Protein 4J2U (pdb70)

Secondary structure (DSSP, 8-state):
--STT---EEEEEETTEEEEEE--GGGTT-B----HHHHHHHHHHHH-TT--EEEEEESSSSBS---B--HHHHHHHHTS-THHHHHHHHHHH--HHHHT-SS-EEE--BB--HHHHHHTTSSEEEE-TT-B---GGGGT----TTHHHHHHTSSTTHHHHHHHH----HHHHHHHTS--EE--GGGHHHHHHHHHTT-------PPPP-SHHHHHHHHHHHT-S-TTTHHHHHHT--SHHHHHHHHHHHHS-HHHHHHHHHHHHHHTTT--HHHHHHHHHHHHHHHHHHSSHHHHHIIIIIS-------SSS-GGG--HHHHHHHTS--GGG----/--EEEEEETTEEEEEE--GGGTT-B----HHHHHHHHHHSS-TT-SEEEEEESSSSBS---B--HHHHHHHHBS-HHHHHHHHHHHH--HHHHH-SS-EEE--BB--HHHHHHTTSSEEEE-TT-B---GGGGT----TTHHHHHHHSSTTHHHHHHHH----HHHHHHHTS--EE--GGGHHHHHHHHHTT------PPPP--SHHHHHHHHHHHT-S-TTTHHHHHHT--SHHHHHHHHHHHHS-HHHHHHHHHHHHHH-TT--HHHHHHHHHHHHHHHHHHSSHHHHHIIIIIS-------SSSSGGG--HHHHHHHTS--GGG----

Sequence (668 aa):
NLYFQSSDVLIRKVRRAGRITLSRPAALNALTCAVQEIDAALRGWIGDPEVELVVIDAEGPRAFCAGGDIAELHGRGVAGDHAFGQDFWRVEYRNDRIAAFPKPIVSLQGFTGGGVGLGCHARHRIVGETSQISPECAIGLVPDVGGTHLLARAPGRIGVWLGLTGARGPGDAIFAGFADRFVPEADWPDLIAALEGGDLALPDHAAPEGRLPVLQDEIDRLFAGTLAEIPARLEATDTPLAAEALKALRRSSPLALAATLEILQRLGPSAGIREALDLEYRFTYRAQGQADFLEGIRAAIIDKDRSPRWRHGDPEAVRPEEVASLLAPLGPQALTFSDVLIRKVRRAGRITLSRPAALNALTCAVQEIDAALRGWIGDPEVELVVIDAEGPRAFCAGGDIAELHGRGVAGDHAFGQDFWRVEYRNDRIAAFPKPIVSLQGFTGGGVGLGCHARHRIVGETSQISPECAIGLVPDVGGTHLLARAPGRIGVWLGLTGARGPGDAIFAGFADRFVPEADWPDLIAALEGGDLALPDHAAPEGRLPVLQDEIDRLFAGTLAEIPARLEATDTPLAAEALKALRRSSPLALAATLEILQRLGPSAGIREALDLEYRFTYRAQGQADFLEGIRAAIIDKDRSPRWRHGDPEAVRPEEVASLLAPLGPQALTF

Nearest PDB structures (foldseek):
  4j2u-assembly2_B  TM=1.000E+00  e=1.591E-59  Cereibacter sphaeroides 2.4.1
  3ju1-assembly2_B  TM=9.178E-01  e=5.123E-29  Shewanella oneidensis MR-1
  3t3w-assembly1_E  TM=6.747E-01  e=6.108E-10  Mycolicibacterium thermoresistibile ATCC 19527
  3hp0-assembly2_B  TM=6.371E-01  e=2.864E-09  Bacillus subtilis
  1wz8-assembly1_E  TM=6.514E-01  e=2.120E-07  Thermus thermophilus HB8

Foldseek 3Di:
DVVVPCDQWDFDAQQQETEIEGENVVQQSADDLVLVVVVVRLVVVLPPRSHQEYEYAYDDAAHRYAEHPCVVDLVCFVVPNLVVQLVSLLSLLCLVCQQPPPHAYEYEHHEALSNLSVQQSGPAYEYAFRYKYAACQLQWAFRASLLLLLLLQFPANNSLLRGQQGDMHRQVCCNRRSHPAYDHPVCVVVVVVVVSNVDPDDDHDDDDHDCCVVCVVVSNVQRPDAQLRRLVSLVVDPDPSSVSSNVSQQNGALLNSRLNVVLSVVQHNPHDSVSSNQQSSLQSSCRSPQIQNSLSCCCCPNVVVSDRDGPDNHNSPDDPVSSCNSRDHPVPSTRDD/DQWDWDAFQQATEIEREPVVQLSAAELVLVVVLVRLVVVLPVRSHQEYEYAYDDAAHRYQEHDCPVPLVCQVVPNLVVLLVSLLSLLVLVCQLPPPHAYEYEHHEALSSLSVAQSGPAHEYAARYKYAAQQLQWAFRASLLLLLLLQFPANNSLLRRQQRDMHDVVCCNRRRHPYYDHVVCVVVVVVVVSVVDPDDDHDDDDDDCCVVCVVVSNVQRPDAQVPNLVSLVPDDDPSSVSSNVSQQNGALLNSRLNVVLSVVQHNPHDSVSSNQQSSLQSSCPSPQIQNSQSCCCVPVVVVSDRDGPDNHNVGDDPVSSCNSRPHPVVSTRDD

Radius of gyration: 27.49 Å; Cα contacts (8 Å, |Δi|>4): 1337; chains: 2; bounding box: 76×64×72 Å

InterPro domains:
  IPR029045 ClpP/crotonase-like domain superfamily [SSF52096] (2-313)
  IPR032259 Enoyl-CoA hydratase/isomerase, HIBYL-CoA-H type [PTHR43176] (3-335)
  IPR045004 Enoyl-CoA hydratase/isomerase domain [PF16113] (13-327)

CATH classification: 3.90.226.10

Solvent-accessible surface area: 26257 Å² total

B-factor: mean 37.38, std 12.72, range [17.56, 109.02]

Structure (mmCIF, N/CA/C/O backbone):
data_4J2U
#
_entry.id   4J2U
#
_cell.length_a   155.336
_cell.length_b   54.318
_cell.length_c   103.460
_cell.angle_alpha   90.00
_cell.angle_beta   123.82
_cell.angle_gamma   90.00
#
_symmetry.space_group_name_H-M   'C 1 2 1'
#
loop_
_entity.id
_entity.type
_entity.pdbx_description
1 polymer 'Enoyl-CoA hydratase'
2 water water
#
loop_
_atom_site.group_PDB
_atom_site.id
_atom_site.type_symbol
_atom_site.label_atom_id
_atom_site.label_alt_id
_atom_site.label_comp_id
_atom_site.label_asym_id
_atom_site.label_entity_id
_atom_site.label_seq_id
_atom_site.pdbx_PDB_ins_code
_atom_site.Cartn_x
_atom_site.Cartn_y
_atom_site.Cartn_z
_atom_site.occupancy
_atom_site.B_iso_or_equiv
_atom_site.auth_seq_id
_atom_site.auth_comp_id
_atom_site.auth_asym_id
_atom_site.auth_atom_id
_atom_site.pdbx_PDB_model_num
ATOM 1 N N . ASN A 1 17 ? -32.880 13.646 -5.791 1.00 54.08 -5 ASN A N 1
ATOM 2 C CA . ASN A 1 17 ? -33.290 14.212 -7.090 1.00 53.49 -5 ASN A CA 1
ATOM 3 C C . ASN A 1 17 ? -33.656 15.599 -6.788 1.00 50.72 -5 ASN A C 1
ATOM 4 O O . ASN A 1 17 ? -34.224 15.869 -5.749 1.00 56.35 -5 ASN A O 1
ATOM 9 N N . LEU A 1 18 ? -33.452 16.454 -7.755 1.00 53.41 -4 LEU A N 1
ATOM 10 C CA . LEU A 1 18 ? -34.100 17.754 -7.761 1.00 54.32 -4 LEU A CA 1
ATOM 11 C C . LEU A 1 18 ? -35.597 17.621 -8.084 1.00 53.10 -4 LEU A C 1
ATOM 12 O O . LEU A 1 18 ? -36.412 18.474 -7.716 1.00 40.34 -4 LEU A O 1
ATOM 17 N N . TYR A 1 19 ? -35.952 16.526 -8.756 1.00 48.99 -3 TYR A N 1
ATOM 18 C CA . TYR A 1 19 ? -37.353 16.220 -9.055 1.00 46.72 -3 TYR A CA 1
ATOM 19 C C . TYR A 1 19 ? -38.132 15.918 -7.744 1.00 41.51 -3 TYR A C 1
ATOM 20 O O . TYR A 1 19 ? -39.220 16.439 -7.539 1.00 36.24 -3 TYR A O 1
ATOM 29 N N . PHE A 1 20 ? -37.553 15.105 -6.868 1.00 41.05 -2 PHE A N 1
ATOM 30 C CA . PHE A 1 20 ? -38.132 14.783 -5.546 1.00 39.98 -2 PHE A CA 1
ATOM 31 C C . PHE A 1 20 ? -38.126 15.971 -4.537 1.00 45.12 -2 PHE A C 1
ATOM 32 O O . PHE A 1 20 ? -38.796 15.938 -3.462 1.00 44.44 -2 PHE A O 1
ATOM 40 N N . GLN A 1 21 ? -37.356 16.999 -4.883 1.00 39.39 -1 GLN A N 1
ATOM 41 C CA . GLN A 1 21 ? -37.298 18.228 -4.118 1.00 45.53 -1 GLN A CA 1
ATOM 42 C C . GLN A 1 21 ? -38.013 19.358 -4.852 1.00 46.20 -1 GLN A C 1
ATOM 43 O O . GLN A 1 21 ? -37.801 20.517 -4.542 1.00 41.35 -1 GLN A O 1
ATOM 49 N N . SER A 1 22 ? -38.885 19.035 -5.789 1.00 37.63 0 SER A N 1
ATOM 50 C CA . SER A 1 22 ? -39.491 20.107 -6.505 1.00 41.73 0 SER A CA 1
ATOM 51 C C . SER A 1 22 ? -40.532 20.815 -5.600 1.00 39.27 0 SER A C 1
ATOM 52 O O . SER A 1 22 ? -40.883 21.941 -5.873 1.00 38.92 0 SER A O 1
ATOM 63 N N . SER A 1 24 ? -39.695 21.221 -2.170 1.00 32.65 2 SER A N 1
ATOM 64 C CA . SER A 1 24 ? -38.916 21.506 -0.957 1.00 37.16 2 SER A CA 1
ATOM 65 C C . SER A 1 24 ? -38.507 22.997 -0.899 1.00 37.51 2 SER A C 1
ATOM 66 O O . SER A 1 24 ? -38.368 23.673 -1.928 1.00 30.33 2 SER A O 1
ATOM 69 N N . ASP A 1 25 ? -38.388 23.510 0.320 1.00 32.55 3 ASP A N 1
ATOM 70 C CA . ASP A 1 25 ? -38.090 24.944 0.509 1.00 35.57 3 ASP A CA 1
ATOM 71 C C . ASP A 1 25 ? -36.577 25.293 0.356 1.00 35.75 3 ASP A C 1
ATOM 72 O O . ASP A 1 25 ? -36.208 26.496 0.330 1.00 34.08 3 ASP A O 1
ATOM 77 N N . VAL A 1 26 ? -35.730 24.248 0.315 1.00 29.68 4 VAL A N 1
ATOM 78 C CA . VAL A 1 26 ? -34.301 24.390 0.093 1.00 34.11 4 VAL A CA 1
ATOM 79 C C . VAL A 1 26 ? -33.853 23.191 -0.729 1.00 33.49 4 VAL A C 1
ATOM 80 O O . VAL A 1 26 ? -34.286 22.098 -0.451 1.00 31.00 4 VAL A O 1
ATOM 84 N N . LEU A 1 27 ? -33.052 23.463 -1.761 1.00 32.46 5 LEU A N 1
ATOM 85 C CA . LEU A 1 27 ? -32.454 22.473 -2.629 1.00 36.27 5 LEU A CA 1
ATOM 86 C C . LEU A 1 27 ? -31.014 22.124 -2.163 1.00 34.66 5 LEU A C 1
ATOM 87 O O . LEU A 1 27 ? -30.106 22.984 -2.170 1.00 30.24 5 LEU A O 1
ATOM 92 N N . ILE A 1 28 ? -30.817 20.849 -1.822 1.00 29.74 6 ILE A N 1
ATOM 93 C CA . ILE A 1 28 ? -29.624 20.335 -1.194 1.00 34.93 6 ILE A CA 1
ATOM 94 C C . ILE A 1 28 ? -29.103 19.234 -2.113 1.00 35.03 6 ILE A C 1
ATOM 95 O O . ILE A 1 28 ? -29.827 18.250 -2.375 1.00 33.50 6 ILE A O 1
ATOM 100 N N . ARG A 1 29 ? -27.886 19.374 -2.634 1.00 34.02 7 ARG A N 1
ATOM 101 C CA . ARG A 1 29 ? -27.347 18.373 -3.582 1.00 32.56 7 ARG A CA 1
ATOM 102 C C . ARG A 1 29 ? -25.900 18.609 -3.903 1.00 33.84 7 ARG A C 1
ATOM 103 O O . ARG A 1 29 ? -25.404 19.699 -3.686 1.00 36.80 7 ARG A O 1
ATOM 111 N N . LYS A 1 30 ? -25.237 17.614 -4.479 1.00 30.36 8 LYS A N 1
ATOM 112 C CA . LYS A 1 30 ? -23.886 17.824 -5.000 1.00 33.02 8 LYS A CA 1
ATOM 113 C C . LYS A 1 30 ? -23.890 17.996 -6.465 1.00 33.32 8 LYS A C 1
ATOM 114 O O . LYS A 1 30 ? -24.547 17.264 -7.193 1.00 34.16 8 LYS A O 1
ATOM 120 N N . VAL A 1 31 ? -23.099 18.943 -6.922 1.00 31.19 9 VAL A N 1
ATOM 121 C CA . VAL A 1 31 ? -22.950 19.198 -8.314 1.00 35.13 9 VAL A CA 1
ATOM 122 C C . VAL A 1 31 ? -21.430 19.181 -8.539 1.00 38.72 9 VAL A C 1
ATOM 123 O O . VAL A 1 31 ? -20.714 20.016 -7.977 1.00 33.29 9 VAL A O 1
ATOM 127 N N . ARG A 1 32 ? -20.923 18.178 -9.256 1.00 36.95 10 ARG A N 1
ATOM 128 C CA . ARG A 1 32 ? -19.464 18.057 -9.487 1.00 38.73 10 ARG A CA 1
ATOM 129 C C . ARG A 1 32 ? -18.715 18.108 -8.161 1.00 36.69 10 ARG A C 1
ATOM 130 O O . ARG A 1 32 ? -19.059 17.337 -7.295 1.00 35.36 10 ARG A O 1
ATOM 138 N N . ARG A 1 33 ? -17.784 19.056 -7.972 1.00 39.91 11 ARG A N 1
ATOM 139 C CA . ARG A 1 33 ? -16.953 19.123 -6.736 1.00 37.56 11 ARG A CA 1
ATOM 140 C C . ARG A 1 33 ? -17.590 19.818 -5.551 1.00 31.07 11 ARG A C 1
ATOM 141 O O . ARG A 1 33 ? -16.984 19.868 -4.491 1.00 37.41 11 ARG A O 1
ATOM 149 N N . ALA A 1 34 ? -18.830 20.292 -5.693 1.00 34.35 12 ALA A N 1
ATOM 150 C CA . ALA A 1 34 ? -19.444 21.170 -4.695 1.00 31.81 12 ALA A CA 1
ATOM 151 C C . ALA A 1 34 ? -20.728 20.669 -4.115 1.00 31.85 12 ALA A C 1
ATOM 152 O O . ALA A 1 34 ? -21.622 20.221 -4.834 1.00 31.37 12 ALA A O 1
ATOM 154 N N . GLY A 1 35 ? -20.843 20.815 -2.805 1.00 28.50 13 GLY A N 1
ATOM 155 C CA . GLY A 1 35 ? -22.100 20.695 -2.139 1.00 26.56 13 GLY A CA 1
ATOM 156 C C . GLY A 1 35 ? -22.873 21.969 -2.429 1.00 27.27 13 GLY A C 1
ATOM 157 O O . GLY A 1 35 ? -22.327 23.064 -2.335 1.00 28.76 13 GLY A O 1
ATOM 158 N N . ARG A 1 36 ? -24.145 21.836 -2.782 1.00 27.75 14 ARG A N 1
ATOM 159 C CA . ARG A 1 36 ? -24.896 22.996 -3.208 1.00 29.30 14 ARG A CA 1
ATOM 160 C C . ARG A 1 36 ? -26.153 23.133 -2.407 1.00 29.22 14 ARG A C 1
ATOM 161 O O . ARG A 1 36 ? -26.919 22.195 -2.265 1.00 29.09 14 ARG A O 1
ATOM 169 N N . ILE A 1 37 ? -26.329 24.342 -1.868 1.00 28.79 15 ILE A N 1
ATOM 170 C CA . ILE A 1 37 ? -27.508 24.760 -1.130 1.00 28.70 15 ILE A CA 1
ATOM 171 C C . ILE A 1 37 ? -28.152 25.955 -1.834 1.00 26.77 15 ILE A C 1
ATOM 172 O O . ILE A 1 37 ? -27.527 27.009 -1.968 1.00 27.32 15 ILE A O 1
ATOM 177 N N . THR A 1 38 ? -29.384 25.787 -2.287 1.00 27.44 16 THR A N 1
ATOM 178 C CA . THR A 1 38 ? -30.112 26.849 -2.938 1.00 30.20 16 THR A CA 1
ATOM 179 C C . THR A 1 38 ? -31.432 27.018 -2.202 1.00 30.16 16 THR A C 1
ATOM 180 O O . THR A 1 38 ? -32.274 26.107 -2.191 1.00 31.35 16 THR A O 1
ATOM 184 N N . LEU A 1 39 ? -31.613 28.165 -1.549 1.00 27.92 17 LEU A N 1
ATOM 185 C CA . LEU A 1 39 ? -32.911 28.500 -0.972 1.00 31.29 17 LEU A CA 1
ATOM 186 C C . LEU A 1 39 ? -33.951 28.547 -2.141 1.00 31.53 17 LEU A C 1
ATOM 187 O O . LEU A 1 39 ? -33.672 29.162 -3.182 1.00 32.92 17 LEU A O 1
ATOM 192 N N . SER A 1 40 ? -35.088 27.864 -1.971 1.00 32.15 18 SER A N 1
ATOM 193 C CA . SER A 1 40 ? -36.085 27.699 -3.059 1.00 37.13 18 SER A CA 1
ATOM 194 C C . SER A 1 40 ? -37.500 28.002 -2.596 1.00 35.13 18 SER A C 1
ATOM 195 O O . SER A 1 40 ? -38.418 27.151 -2.675 1.00 34.97 18 SER A O 1
ATOM 198 N N . ARG A 1 41 ? -37.644 29.178 -1.989 1.00 35.85 19 ARG A N 1
ATOM 199 C CA . ARG A 1 41 ? -38.913 29.659 -1.462 1.00 33.90 19 ARG A CA 1
ATOM 200 C C . ARG A 1 41 ? -39.095 31.140 -1.797 1.00 33.75 19 ARG A C 1
ATOM 201 O O . ARG A 1 41 ? -39.368 31.973 -0.902 1.00 34.46 19 ARG A O 1
ATOM 209 N N . PRO A 1 42 ? -38.929 31.500 -3.077 1.00 34.82 20 PRO A N 1
ATOM 210 C CA . PRO A 1 42 ? -38.869 32.925 -3.403 1.00 36.10 20 PRO A CA 1
ATOM 211 C C . PRO A 1 42 ? -40.156 33.683 -3.090 1.00 37.66 20 PRO A C 1
ATOM 212 O O . PRO A 1 42 ? -40.084 34.907 -2.880 1.00 37.29 20 PRO A O 1
ATOM 216 N N . ALA A 1 43 ? -41.281 32.986 -2.967 1.00 33.30 21 ALA A N 1
ATOM 217 C CA . ALA A 1 43 ? -42.557 33.656 -2.732 1.00 39.18 21 ALA A CA 1
ATOM 218 C C . ALA A 1 43 ? -42.642 34.211 -1.344 1.00 40.48 21 ALA A C 1
ATOM 219 O O . ALA A 1 43 ? -43.440 35.122 -1.120 1.00 35.35 21 ALA A O 1
ATOM 221 N N . ALA A 1 44 ? -41.873 33.642 -0.408 1.00 35.78 22 ALA A N 1
ATOM 222 C CA . ALA A 1 44 ? -41.768 34.152 0.983 1.00 35.02 22 ALA A CA 1
ATOM 223 C C . ALA A 1 44 ? -40.404 34.773 1.262 1.00 28.88 22 ALA A C 1
ATOM 224 O O . ALA A 1 44 ? -39.963 34.846 2.389 1.00 34.46 22 ALA A O 1
ATOM 226 N N . LEU A 1 45 ? -39.802 35.283 0.201 1.00 29.57 23 LEU A N 1
ATOM 227 C CA . LEU A 1 45 ? -38.501 35.868 0.176 1.00 30.82 23 LEU A CA 1
ATOM 228 C C . LEU A 1 45 ? -37.425 34.995 0.799 1.00 35.00 23 LEU A C 1
ATOM 229 O O . LEU A 1 45 ? -36.453 35.537 1.350 1.00 26.89 23 LEU A O 1
ATOM 234 N N . ASN A 1 46 ? -37.632 33.666 0.706 1.00 29.61 24 ASN A N 1
ATOM 235 C CA . ASN A 1 46 ? -36.699 32.653 1.174 1.00 27.76 24 ASN A CA 1
ATOM 236 C C . ASN A 1 46 ? -36.559 32.684 2.644 1.00 30.44 24 ASN A C 1
ATOM 237 O O . ASN A 1 46 ? -35.535 32.309 3.156 1.00 32.40 24 ASN A O 1
ATOM 242 N N . ALA A 1 47 ? -37.608 33.084 3.345 1.00 30.17 25 ALA A N 1
ATOM 243 C CA . ALA A 1 47 ? -37.589 33.108 4.785 1.00 29.56 25 ALA A CA 1
ATOM 244 C C . ALA A 1 47 ? -37.340 31.750 5.391 1.00 30.79 25 ALA A C 1
ATOM 245 O O . ALA A 1 47 ? -37.897 30.754 4.967 1.00 27.38 25 ALA A O 1
ATOM 247 N N . LEU A 1 48 ? -36.557 31.735 6.451 1.00 30.99 26 LEU A N 1
ATOM 248 C CA . LEU A 1 48 ? -36.096 30.478 7.005 1.00 32.98 26 LEU A CA 1
ATOM 249 C C . LEU A 1 48 ? -37.042 29.879 8.010 1.00 32.25 26 LEU A C 1
ATOM 250 O O . LEU A 1 48 ? -37.432 30.512 8.997 1.00 36.50 26 LEU A O 1
ATOM 255 N N . THR A 1 49 ? -37.316 28.609 7.796 1.00 29.54 27 THR A N 1
ATOM 256 C CA . THR A 1 49 ? -38.089 27.806 8.687 1.00 29.57 27 THR A CA 1
ATOM 257 C C . THR A 1 49 ? -37.183 26.880 9.466 1.00 33.94 27 THR A C 1
ATOM 258 O O . THR A 1 49 ? -36.076 26.595 9.014 1.00 30.55 27 THR A O 1
ATOM 262 N N . CYS A 1 50 ? -37.658 26.412 10.623 1.00 38.23 28 CYS A N 1
ATOM 263 C CA . CYS A 1 50 ? -37.014 25.319 11.378 1.00 38.60 28 CYS A CA 1
ATOM 264 C C . CYS A 1 50 ? -36.479 24.195 10.488 1.00 36.08 28 CYS A C 1
ATOM 265 O O . CYS A 1 50 ? -35.352 23.747 10.662 1.00 33.27 28 CYS A O 1
ATOM 268 N N . ALA A 1 51 ? -37.307 23.746 9.543 1.00 36.98 29 ALA A N 1
ATOM 269 C CA . ALA A 1 51 ? -37.022 22.578 8.716 1.00 37.70 29 ALA A CA 1
ATOM 270 C C . ALA A 1 51 ? -35.886 22.837 7.773 1.00 39.39 29 ALA A C 1
ATOM 271 O O . ALA A 1 51 ? -35.033 21.994 7.590 1.00 31.60 29 ALA A O 1
ATOM 281 N N . VAL A 1 53 ? -33.532 24.996 8.266 1.00 28.14 31 VAL A N 1
ATOM 282 C CA . VAL A 1 53 ? -32.300 25.191 9.030 1.00 27.28 31 VAL A CA 1
ATOM 283 C C . VAL A 1 53 ? -31.766 23.778 9.407 1.00 33.71 31 VAL A C 1
ATOM 284 O O . VAL A 1 53 ? -30.571 23.480 9.325 1.00 29.72 31 VAL A O 1
ATOM 288 N N . GLN A 1 54 ? -32.683 22.901 9.808 1.00 35.32 32 GLN A N 1
ATOM 289 C CA . GLN A 1 54 ? -32.299 21.503 10.148 1.00 34.80 32 GLN A CA 1
ATOM 290 C C . GLN A 1 54 ? -31.648 20.806 9.004 1.00 30.75 32 GLN A C 1
ATOM 291 O O . GLN A 1 54 ? -30.607 20.215 9.191 1.00 35.31 32 GLN A O 1
ATOM 297 N N . GLU A 1 55 ? -32.233 20.923 7.820 1.00 32.63 33 GLU A N 1
ATOM 298 C CA . GLU A 1 55 ? -31.736 20.315 6.580 1.00 31.79 33 GLU A CA 1
ATOM 299 C C . GLU A 1 55 ? -30.432 20.857 6.070 1.00 31.56 33 GLU A C 1
ATOM 300 O O . GLU A 1 55 ? -29.596 20.132 5.496 1.00 26.59 33 GLU A O 1
ATOM 306 N N . ILE A 1 56 ? -30.258 22.165 6.196 1.00 30.30 34 ILE A N 1
ATOM 307 C CA . ILE A 1 56 ? -28.995 22.761 5.822 1.00 24.07 34 ILE A CA 1
ATOM 308 C C . ILE A 1 56 ? -27.918 22.302 6.749 1.00 22.91 34 ILE A C 1
ATOM 309 O O . ILE A 1 56 ? -26.812 21.974 6.314 1.00 27.77 34 ILE A O 1
ATOM 314 N N . ASP A 1 57 ? -28.194 22.278 8.031 1.00 25.15 35 ASP A N 1
ATOM 315 C CA . ASP A 1 57 ? -27.141 21.889 8.989 1.00 28.78 35 ASP A CA 1
ATOM 316 C C . ASP A 1 57 ? -26.743 20.397 8.826 1.00 30.94 35 ASP A C 1
ATOM 317 O O . ASP A 1 57 ? -25.575 20.082 8.830 1.00 30.03 35 ASP A O 1
ATOM 322 N N . ALA A 1 58 ? -27.739 19.502 8.696 1.00 32.21 36 ALA A N 1
ATOM 323 C CA . ALA A 1 58 ? -27.478 18.073 8.335 1.00 34.74 36 ALA A CA 1
ATOM 324 C C . ALA A 1 58 ? -26.640 17.973 7.077 1.00 33.87 36 ALA A C 1
ATOM 325 O O . ALA A 1 58 ? -25.646 17.217 7.043 1.00 31.37 36 ALA A O 1
ATOM 327 N N . ALA A 1 59 ? -26.967 18.737 6.028 1.00 30.81 37 ALA A N 1
ATOM 328 C CA . ALA A 1 59 ? -26.174 18.574 4.789 1.00 29.58 37 ALA A CA 1
ATOM 329 C C . ALA A 1 59 ? -24.738 18.943 4.998 1.00 31.55 37 ALA A C 1
ATOM 330 O O . ALA A 1 59 ? -23.828 18.227 4.599 1.00 28.75 37 ALA A O 1
ATOM 332 N N . LEU A 1 60 ? -24.516 20.103 5.605 1.00 29.28 38 LEU A N 1
ATOM 333 C CA . LEU A 1 60 ? -23.190 20.567 5.894 1.00 27.86 38 LEU A CA 1
ATOM 334 C C . LEU A 1 60 ? -22.428 19.511 6.753 1.00 30.29 38 LEU A C 1
ATOM 335 O O . LEU A 1 60 ? -21.272 19.228 6.527 1.00 28.92 38 LEU A O 1
ATOM 340 N N . ARG A 1 61 ? -23.068 19.045 7.790 1.00 33.95 39 ARG A N 1
ATOM 341 C CA . ARG A 1 61 ? -22.414 18.085 8.675 1.00 41.24 39 ARG A CA 1
ATOM 342 C C . ARG A 1 61 ? -21.953 16.864 7.877 1.00 36.72 39 ARG A C 1
ATOM 343 O O . ARG A 1 61 ? -20.817 16.453 7.964 1.00 35.88 39 ARG A O 1
ATOM 351 N N . GLY A 1 62 ? -22.814 16.344 7.039 1.00 33.29 40 GLY A N 1
ATOM 352 C CA . GLY A 1 62 ? -22.464 15.185 6.189 1.00 38.70 40 GLY A CA 1
ATOM 353 C C . GLY A 1 62 ? -21.412 15.463 5.126 1.00 43.30 40 GLY A C 1
ATOM 354 O O . GLY A 1 62 ? -20.682 14.568 4.699 1.00 37.96 40 GLY A O 1
ATOM 355 N N . TRP A 1 63 ? -21.290 16.717 4.697 1.00 37.75 41 TRP A N 1
ATOM 356 C CA . TRP A 1 63 ? -20.278 17.041 3.705 1.00 33.19 41 TRP A CA 1
ATOM 357 C C . TRP A 1 63 ? -18.854 17.185 4.311 1.00 31.19 41 TRP A C 1
ATOM 358 O O . TRP A 1 63 ? -17.881 17.107 3.593 1.00 37.71 41 TRP A O 1
ATOM 369 N N . ILE A 1 64 ? -18.743 17.343 5.615 1.00 33.28 42 ILE A N 1
ATOM 370 C CA . ILE A 1 64 ? -17.455 17.421 6.282 1.00 38.28 42 ILE A CA 1
ATOM 371 C C . ILE A 1 64 ? -16.552 16.240 5.907 1.00 42.71 42 ILE A C 1
ATOM 372 O O . ILE A 1 64 ? -15.436 16.425 5.420 1.00 38.21 42 ILE A O 1
ATOM 377 N N . GLY A 1 65 ? -17.096 15.031 6.054 1.00 48.77 43 GLY A N 1
ATOM 378 C CA . GLY A 1 65 ? -16.381 13.810 5.732 1.00 47.75 43 GLY A CA 1
ATOM 379 C C . GLY A 1 65 ? -16.432 13.365 4.283 1.00 50.15 43 GLY A C 1
ATOM 380 O O . GLY A 1 65 ? -15.673 12.500 3.893 1.00 45.06 43 GLY A O 1
ATOM 381 N N . ASP A 1 66 ? -17.319 13.914 3.469 1.00 45.51 44 ASP A N 1
ATOM 382 C CA . ASP A 1 66 ? -17.390 13.464 2.098 1.00 42.49 44 ASP A CA 1
ATOM 383 C C . ASP A 1 66 ? -16.236 14.002 1.224 1.00 45.77 44 ASP A C 1
ATOM 384 O O . ASP A 1 66 ? -16.206 15.177 0.913 1.00 45.27 44 ASP A O 1
ATOM 389 N N . PRO A 1 67 ? -15.302 13.122 0.780 1.00 48.85 45 PRO A N 1
ATOM 390 C CA . PRO A 1 67 ? -14.181 13.605 0.013 1.00 46.51 45 PRO A CA 1
ATOM 391 C C . PRO A 1 67 ? -14.531 14.065 -1.385 1.00 42.29 45 PRO A C 1
ATOM 392 O O . PRO A 1 67 ? -13.726 14.724 -2.016 1.00 52.17 45 PRO A O 1
ATOM 396 N N . GLU A 1 68 ? -15.699 13.733 -1.886 1.00 41.54 46 GLU A N 1
ATOM 397 C CA . GLU A 1 68 ? -16.153 14.304 -3.144 1.00 44.31 46 GLU A CA 1
ATOM 398 C C . GLU A 1 68 ? -16.542 15.806 -3.011 1.00 37.47 46 GLU A C 1
ATOM 399 O O . GLU A 1 68 ? -16.661 16.516 -4.000 1.00 38.17 46 GLU A O 1
ATOM 405 N N . VAL A 1 69 ? -16.749 16.280 -1.790 1.00 34.08 47 VAL A N 1
ATOM 406 C CA . VAL A 1 69 ? -17.128 17.663 -1.636 1.00 37.99 47 VAL A CA 1
ATOM 407 C C . VAL A 1 69 ? -15.868 18.451 -1.389 1.00 33.07 47 VAL A C 1
ATOM 408 O O . VAL A 1 69 ? -15.258 18.284 -0.350 1.00 32.59 47 VAL A O 1
ATOM 412 N N . GLU A 1 70 ? -15.478 19.287 -2.335 1.00 35.74 48 GLU A N 1
ATOM 413 C CA . GLU A 1 70 ? -14.282 20.093 -2.111 1.00 37.39 48 GLU A CA 1
ATOM 414 C C . GLU A 1 70 ? -14.618 21.505 -1.597 1.00 38.57 48 GLU A C 1
ATOM 415 O O . GLU A 1 70 ? -13.761 22.205 -1.103 1.00 38.52 48 GLU A O 1
ATOM 421 N N . LEU A 1 71 ? -15.885 21.889 -1.705 1.00 36.52 49 LEU A N 1
ATOM 422 C CA . LEU A 1 71 ? -16.339 23.230 -1.284 1.00 31.64 49 LEU A CA 1
ATOM 423 C C . LEU A 1 71 ? -17.893 23.250 -1.288 1.00 33.08 49 LEU A C 1
ATOM 424 O O . LEU A 1 71 ? -18.531 22.366 -1.894 1.00 29.06 49 LEU A O 1
ATOM 429 N N . VAL A 1 72 ? -18.480 24.244 -0.617 1.00 25.71 50 VAL A N 1
ATOM 430 C CA . VAL A 1 72 ? -19.933 24.446 -0.620 1.00 25.23 50 VAL A CA 1
ATOM 431 C C . VAL A 1 72 ? -20.221 25.847 -1.201 1.00 29.85 50 VAL A C 1
ATOM 432 O O . VAL A 1 72 ? -19.547 26.849 -0.858 1.00 32.32 50 VAL A O 1
ATOM 436 N N . VAL A 1 73 ? -21.224 25.911 -2.064 1.00 29.05 51 VAL A N 1
ATOM 437 C CA . VAL A 1 73 ? -21.748 27.160 -2.556 1.00 25.90 51 VAL A CA 1
ATOM 438 C C . VAL A 1 73 ? -23.214 27.262 -2.119 1.00 27.72 51 VAL A C 1
ATOM 439 O O . VAL A 1 73 ? -24.045 26.330 -2.356 1.00 25.15 51 VAL A O 1
ATOM 443 N N . ILE A 1 74 ? -23.538 28.394 -1.481 1.00 23.91 52 ILE A N 1
ATOM 444 C CA . ILE A 1 74 ? -24.887 28.715 -0.999 1.00 25.32 52 ILE A CA 1
ATOM 445 C C . ILE A 1 74 ? -25.427 29.915 -1.819 1.00 27.74 52 ILE A C 1
ATOM 446 O O . ILE A 1 74 ? -24.706 30.907 -1.964 1.00 23.69 52 ILE A O 1
ATOM 451 N N . ASP A 1 75 ? -26.628 29.741 -2.385 1.00 26.23 53 ASP A N 1
ATOM 452 C CA . ASP A 1 75 ? -27.285 30.708 -3.225 1.00 29.94 53 ASP A CA 1
ATOM 453 C C . ASP A 1 75 ? -28.772 30.615 -2.971 1.00 28.68 53 ASP A C 1
ATOM 454 O O . ASP A 1 75 ? -29.195 29.982 -1.996 1.00 26.71 53 ASP A O 1
ATOM 459 N N . ALA A 1 76 ? -29.581 31.271 -3.796 1.00 29.59 54 ALA A N 1
ATOM 460 C CA . ALA A 1 76 ? -31.005 31.404 -3.508 1.00 28.28 54 ALA A CA 1
ATOM 461 C C . ALA A 1 76 ? -31.723 31.871 -4.761 1.00 30.91 54 ALA A C 1
ATOM 462 O O . ALA A 1 76 ? -31.137 32.601 -5.554 1.00 25.25 54 ALA A O 1
ATOM 464 N N . GLU A 1 77 ? -32.979 31.460 -4.872 1.00 35.51 55 GLU A N 1
ATOM 465 C CA . GLU A 1 77 ? -33.809 31.765 -6.046 1.00 39.96 55 GLU A CA 1
ATOM 466 C C . GLU A 1 77 ? -34.498 33.084 -5.874 1.00 36.08 55 GLU A C 1
ATOM 467 O O . GLU A 1 77 ? -34.941 33.427 -4.773 1.00 28.90 55 GLU A O 1
ATOM 473 N N . GLY A 1 78 ? -34.644 33.806 -6.976 1.00 39.42 56 GLY A N 1
ATOM 474 C CA . GLY A 1 78 ? -35.503 34.976 -6.988 1.00 40.81 56 GLY A CA 1
ATOM 475 C C . GLY A 1 78 ? -34.617 36.196 -6.980 1.00 43.96 56 GLY A C 1
ATOM 476 O O . GLY A 1 78 ? -33.493 36.137 -6.540 1.00 47.56 56 GLY A O 1
ATOM 477 N N . PRO A 1 79 ? -35.106 37.305 -7.517 1.00 37.42 57 PRO A N 1
ATOM 478 C CA . PRO A 1 79 ? -34.223 38.420 -7.696 1.00 35.70 57 PRO A CA 1
ATOM 479 C C . PRO A 1 79 ? -34.358 39.371 -6.486 1.00 32.80 57 PRO A C 1
ATOM 480 O O . PRO A 1 79 ? -33.478 40.180 -6.217 1.00 38.72 57 PRO A O 1
ATOM 484 N N . ARG A 1 80 ? -35.460 39.255 -5.758 1.00 34.20 58 ARG A N 1
ATOM 485 C CA . ARG A 1 80 ? -35.743 40.181 -4.650 1.00 36.39 58 ARG A CA 1
ATOM 486 C C . ARG A 1 80 ? -34.898 39.957 -3.385 1.00 33.65 58 ARG A C 1
ATOM 487 O O . ARG A 1 80 ? -34.611 40.940 -2.663 1.00 30.00 58 ARG A O 1
ATOM 495 N N . ALA A 1 81 ? -34.514 38.692 -3.091 1.00 31.12 59 ALA A N 1
ATOM 496 C CA . ALA A 1 81 ? -33.947 38.384 -1.786 1.00 27.79 59 ALA A CA 1
ATOM 497 C C . ALA A 1 81 ? -33.216 37.062 -1.701 1.00 26.23 59 ALA A C 1
ATOM 498 O O . ALA A 1 81 ? -33.827 36.036 -1.811 1.00 29.09 59 ALA A O 1
ATOM 500 N N . PHE A 1 82 ? -31.909 37.134 -1.458 1.00 26.29 60 PHE A N 1
ATOM 501 C CA . PHE A 1 82 ? -31.205 36.034 -0.877 1.00 26.42 60 PHE A CA 1
ATOM 502 C C . PHE A 1 82 ? -32.030 35.380 0.244 1.00 29.75 60 PHE A C 1
ATOM 503 O O . PHE A 1 82 ? -32.409 34.221 0.148 1.00 29.50 60 PHE A O 1
ATOM 511 N N . CYS A 1 83 ? -32.319 36.122 1.313 1.00 27.02 61 CYS A N 1
ATOM 512 C CA . CYS A 1 83 ? -33.081 35.582 2.408 1.00 24.93 61 CYS A CA 1
ATOM 513 C C . CYS A 1 83 ? -33.437 36.719 3.315 1.00 25.62 61 CYS A C 1
ATOM 514 O O . CYS A 1 83 ? -32.532 37.305 3.883 1.00 25.53 61 CYS A O 1
ATOM 517 N N . ALA A 1 84 ? -34.717 36.971 3.519 1.00 27.42 62 ALA A N 1
ATOM 518 C CA . ALA A 1 84 ? -35.151 38.173 4.248 1.00 32.13 62 ALA A CA 1
ATOM 519 C C . ALA A 1 84 ? -35.328 38.007 5.779 1.00 33.32 62 ALA A C 1
ATOM 520 O O . ALA A 1 84 ? -35.621 38.972 6.490 1.00 36.14 62 ALA A O 1
ATOM 522 N N . GLY A 1 85 ? -35.095 36.832 6.298 1.00 30.75 63 GLY A N 1
ATOM 523 C CA . GLY A 1 85 ? -35.165 36.637 7.719 1.00 31.04 63 GLY A CA 1
ATOM 524 C C . GLY A 1 85 ? -35.682 35.274 8.073 1.00 32.54 63 GLY A C 1
ATOM 525 O O . GLY A 1 85 ? -35.886 34.461 7.188 1.00 27.18 63 GLY A O 1
ATOM 526 N N . GLY A 1 86 ? -35.810 35.015 9.377 1.00 33.28 64 GLY A N 1
ATOM 527 C CA . GLY A 1 86 ? -36.564 33.869 9.861 1.00 35.39 64 GLY A CA 1
ATOM 528 C C . GLY A 1 86 ? -38.056 33.989 9.567 1.00 39.08 64 GLY A C 1
ATOM 529 O O . GLY A 1 86 ? -38.615 35.079 9.523 1.00 37.92 64 GLY A O 1
ATOM 530 N N . ASP A 1 87 ? -38.713 32.859 9.346 1.00 41.22 65 ASP A N 1
ATOM 531 C CA . ASP A 1 87 ? -40.153 32.842 9.231 1.00 44.79 65 ASP A CA 1
ATOM 532 C C . ASP A 1 87 ? -40.719 32.766 10.638 1.00 47.75 65 ASP A C 1
ATOM 533 O O . ASP A 1 87 ? -40.931 31.704 11.203 1.00 43.09 65 ASP A O 1
ATOM 538 N N . ILE A 1 88 ? -40.974 33.932 11.195 1.00 48.68 66 ILE A N 1
ATOM 539 C CA . ILE A 1 88 ? -41.064 34.104 12.631 1.00 54.20 66 ILE A CA 1
ATOM 540 C C . ILE A 1 88 ? -42.483 34.221 13.128 1.00 54.81 66 ILE A C 1
ATOM 541 O O . ILE A 1 88 ? -42.708 34.195 14.342 1.00 48.12 66 ILE A O 1
ATOM 546 N N . ALA A 1 89 ? -43.430 34.347 12.202 1.00 46.28 67 ALA A N 1
ATOM 547 C CA . ALA A 1 89 ? -44.841 34.274 12.540 1.00 53.67 67 ALA A CA 1
ATOM 548 C C . ALA A 1 89 ? -45.161 32.960 13.348 1.00 61.59 67 ALA A C 1
ATOM 549 O O . ALA A 1 89 ? -45.945 33.013 14.324 1.00 62.95 67 ALA A O 1
ATOM 551 N N . GLU A 1 90 ? -44.519 31.832 12.954 1.00 66.79 68 GLU A N 1
ATOM 552 C CA . GLU A 1 90 ? -44.463 30.531 13.712 1.00 69.06 68 GLU A CA 1
ATOM 553 C C . GLU A 1 90 ? -44.422 30.774 15.252 1.00 70.85 68 GLU A C 1
ATOM 554 O O . GLU A 1 90 ? -45.226 30.254 16.056 1.00 57.93 68 GLU A O 1
ATOM 560 N N . LEU A 1 91 ? -43.503 31.662 15.612 1.00 68.55 69 LEU A N 1
ATOM 561 C CA . LEU A 1 91 ? -42.980 31.822 16.945 1.00 59.42 69 LEU A CA 1
ATOM 562 C C . LEU A 1 91 ? -43.927 32.648 17.834 1.00 53.82 69 LEU A C 1
ATOM 563 O O . LEU A 1 91 ? -43.991 32.405 19.036 1.00 51.45 69 LEU A O 1
ATOM 568 N N . HIS A 1 92 ? -44.679 33.611 17.268 1.00 57.78 70 HIS A N 1
ATOM 569 C CA . HIS A 1 92 ? -45.656 34.417 18.071 1.00 59.44 70 HIS A CA 1
ATOM 570 C C . HIS A 1 92 ? -46.808 33.568 18.646 1.00 63.88 70 HIS A C 1
ATOM 571 O O . HIS A 1 92 ? -47.159 33.717 19.832 1.00 62.39 70 HIS A O 1
ATOM 578 N N . GLY A 1 93 ? -47.418 32.725 17.802 1.00 65.35 71 GLY A N 1
ATOM 579 C CA . GLY A 1 93 ? -48.543 31.873 18.235 1.00 66.58 71 GLY A CA 1
ATOM 580 C C . GLY A 1 93 ? -48.102 30.990 19.397 1.00 61.42 71 GLY A C 1
ATOM 581 O O . GLY A 1 93 ? -48.491 31.229 20.546 1.00 48.39 71 GLY A O 1
ATOM 582 N N . ARG A 1 94 ? -47.267 29.999 19.078 1.00 68.11 72 ARG A N 1
ATOM 583 C CA . ARG A 1 94 ? -46.548 29.181 20.069 1.00 74.19 72 ARG A CA 1
ATOM 584 C C . ARG A 1 94 ? -45.629 30.057 20.920 1.00 76.39 72 ARG A C 1
ATOM 585 O O . ARG A 1 94 ? -44.412 29.933 20.834 1.00 94.02 72 ARG A O 1
ATOM 593 N N . GLY A 1 95 ? -46.169 30.933 21.746 1.00 73.25 73 GLY A N 1
ATOM 594 C CA . GLY A 1 95 ? -45.350 32.047 22.248 1.00 61.31 73 GLY A CA 1
ATOM 595 C C . GLY A 1 95 ? -46.120 32.896 23.229 1.00 56.56 73 GLY A C 1
ATOM 596 O O . GLY A 1 95 ? -45.819 32.871 24.428 1.00 52.31 73 GLY A O 1
ATOM 597 N N . VAL A 1 96 ? -47.119 33.640 22.734 1.00 62.05 74 VAL A N 1
ATOM 598 C CA . VAL A 1 96 ? -48.068 34.385 23.627 1.00 67.19 74 VAL A CA 1
ATOM 599 C C . VAL A 1 96 ? -48.906 33.392 24.423 1.00 66.25 74 VAL A C 1
ATOM 600 O O . VAL A 1 96 ? -49.504 33.752 25.445 1.00 67.88 74 VAL A O 1
ATOM 604 N N . ALA A 1 97 ? -48.956 32.151 23.927 1.00 56.56 75 ALA A N 1
ATOM 605 C CA . ALA A 1 97 ? -49.663 31.064 24.594 1.00 61.24 75 ALA A CA 1
ATOM 606 C C . ALA A 1 97 ? -48.866 30.441 25.784 1.00 63.55 75 ALA A C 1
ATOM 607 O O . ALA A 1 97 ? -49.396 29.584 26.502 1.00 63.46 75 ALA A O 1
ATOM 609 N N . GLY A 1 98 ? -47.627 30.910 26.013 1.00 60.98 76 GLY A N 1
ATOM 610 C CA . GLY A 1 98 ? -46.754 30.411 27.090 1.00 57.80 76 GLY A CA 1
ATOM 611 C C . GLY A 1 98 ? -45.744 29.347 26.643 1.00 59.24 76 GLY A C 1
ATOM 612 O O . GLY A 1 98 ? -44.836 29.020 27.402 1.00 67.68 76 GLY A O 1
ATOM 613 N N . ASP A 1 99 ? -45.886 28.807 25.428 1.00 56.53 77 ASP A N 1
ATOM 614 C CA . ASP A 1 99 ? -44.902 27.852 24.868 1.00 58.72 77 ASP A CA 1
ATOM 615 C C . ASP A 1 99 ? -43.668 28.570 24.260 1.00 54.75 77 ASP A C 1
ATOM 616 O O . ASP A 1 99 ? -43.526 28.685 23.017 1.00 53.74 77 ASP A O 1
ATOM 621 N N . HIS A 1 100 ? -42.787 29.022 25.156 1.00 46.83 78 HIS A N 1
ATOM 622 C CA . HIS A 1 100 ? -41.506 29.661 24.793 1.00 42.55 78 HIS A CA 1
ATOM 623 C C . HIS A 1 100 ? -40.524 28.653 24.184 1.00 48.31 78 HIS A C 1
ATOM 624 O O . HIS A 1 100 ? -39.640 29.048 23.400 1.00 44.00 78 HIS A O 1
ATOM 631 N N . ALA A 1 101 ? -40.695 27.362 24.531 1.00 43.79 79 ALA A N 1
ATOM 632 C CA . ALA A 1 101 ? -39.805 26.279 24.125 1.00 46.76 79 ALA A CA 1
ATOM 633 C C . ALA A 1 101 ? -39.612 26.187 22.613 1.00 44.17 79 ALA A C 1
ATOM 634 O O . ALA A 1 101 ? -38.488 25.894 22.170 1.00 41.86 79 ALA A O 1
ATOM 636 N N . PHE A 1 102 ? -40.664 26.437 21.822 1.00 50.13 80 PHE A N 1
ATOM 637 C CA . PHE A 1 102 ? -40.517 26.414 20.338 1.00 51.05 80 PHE A CA 1
ATOM 638 C C . PHE A 1 102 ? -39.376 27.346 19.897 1.00 48.20 80 PHE A C 1
ATOM 639 O O . PHE A 1 102 ? -38.443 26.901 19.197 1.00 41.31 80 PHE A O 1
ATOM 647 N N . GLY A 1 103 ? -39.445 28.623 20.299 1.00 40.14 81 GLY A N 1
ATOM 648 C CA . GLY A 1 103 ? -38.385 29.610 19.883 1.00 41.87 81 GLY A CA 1
ATOM 649 C C . GLY A 1 103 ? -37.002 29.244 20.384 1.00 39.57 81 GLY A C 1
ATOM 650 O O . GLY A 1 103 ? -36.022 29.260 19.616 1.00 41.47 81 GLY A O 1
ATOM 651 N N . GLN A 1 104 ? -36.937 28.874 21.668 1.00 36.06 82 GLN A N 1
ATOM 652 C CA . GLN A 1 104 ? -35.684 28.433 22.312 1.00 35.38 82 GLN A CA 1
ATOM 653 C C . GLN A 1 104 ? -35.009 27.316 21.602 1.00 35.92 82 GLN A C 1
ATOM 654 O O . GLN A 1 104 ? -33.769 27.367 21.367 1.00 37.40 82 GLN A O 1
ATOM 660 N N . ASP A 1 105 ? -35.780 26.298 21.254 1.00 35.03 83 ASP A N 1
ATOM 661 C CA . ASP A 1 105 ? -35.235 25.199 20.435 1.00 39.48 83 ASP A CA 1
ATOM 662 C C . ASP A 1 105 ? -34.817 25.622 19.078 1.00 38.29 83 ASP A C 1
ATOM 663 O O . ASP A 1 105 ? -33.725 25.230 18.641 1.00 42.01 83 ASP A O 1
ATOM 668 N N . PHE A 1 106 ? -35.677 26.372 18.371 1.00 34.05 84 PHE A N 1
ATOM 669 C CA . PHE A 1 106 ? -35.289 26.849 17.030 1.00 37.55 84 PHE A CA 1
ATOM 670 C C . PHE A 1 106 ? -33.936 27.634 17.058 1.00 31.68 84 PHE A C 1
ATOM 671 O O . PHE A 1 106 ? -33.046 27.339 16.300 1.00 28.02 84 PHE A O 1
ATOM 679 N N . TRP A 1 107 ? -33.807 28.607 17.934 1.00 33.69 85 TRP A N 1
ATOM 680 C CA . TRP A 1 107 ? -32.572 29.359 17.992 1.00 35.49 85 TRP A CA 1
ATOM 681 C C . TRP A 1 107 ? -31.359 28.489 18.272 1.00 34.87 85 TRP A C 1
ATOM 682 O O . TRP A 1 107 ? -30.247 28.736 17.782 1.00 34.06 85 TRP A O 1
ATOM 693 N N . ARG A 1 108 ? -31.575 27.430 19.052 1.00 37.74 86 ARG A N 1
ATOM 694 C CA . ARG A 1 108 ? -30.496 26.571 19.419 1.00 31.65 86 ARG A CA 1
ATOM 695 C C . ARG A 1 108 ? -29.944 25.891 18.180 1.00 30.05 86 ARG A C 1
ATOM 696 O O . ARG A 1 108 ? -28.732 25.887 17.928 1.00 29.62 86 ARG A O 1
ATOM 704 N N . VAL A 1 109 ? -30.806 25.307 17.381 1.00 30.30 87 VAL A N 1
ATOM 705 C CA . VAL A 1 109 ? -30.322 24.655 16.176 1.00 31.37 87 VAL A CA 1
ATOM 706 C C . VAL A 1 109 ? -29.835 25.653 15.146 1.00 28.07 87 VAL A C 1
ATOM 707 O O . VAL A 1 109 ? -28.864 25.431 14.431 1.00 28.86 87 VAL A O 1
ATOM 711 N N . GLU A 1 110 ? -30.505 26.795 15.070 1.00 28.81 88 GLU A N 1
ATOM 712 C CA . GLU A 1 110 ? -30.028 27.843 14.124 1.00 28.13 88 GLU A CA 1
ATOM 713 C C . GLU A 1 110 ? -28.619 28.313 14.450 1.00 21.33 88 GLU A C 1
ATOM 714 O O . GLU A 1 110 ? -27.754 28.375 13.580 1.00 27.20 88 GLU A O 1
ATOM 720 N N . TYR A 1 111 ? -28.367 28.591 15.707 1.00 26.23 89 TYR A N 1
ATOM 721 C CA . TYR A 1 111 ? -27.080 29.135 16.080 1.00 27.60 89 TYR A CA 1
ATOM 722 C C . TYR A 1 111 ? -25.978 28.084 15.876 1.00 29.23 89 TYR A C 1
ATOM 723 O O . TYR A 1 111 ? -24.879 28.369 15.460 1.00 24.60 89 TYR A O 1
ATOM 732 N N . ARG A 1 112 ? -26.308 26.815 16.087 1.00 30.47 90 ARG A N 1
ATOM 733 C CA . ARG A 1 112 ? -25.374 25.748 15.750 1.00 33.36 90 ARG A CA 1
ATOM 734 C C . ARG A 1 112 ? -24.981 25.694 14.296 1.00 23.79 90 ARG A C 1
ATOM 735 O O . ARG A 1 112 ? -23.842 25.447 13.963 1.00 26.55 90 ARG A O 1
ATOM 751 N N . ASN A 1 114 ? -25.160 28.351 12.219 1.00 24.72 92 ASN A N 1
ATOM 752 C CA . ASN A 1 114 ? -24.361 29.523 11.997 1.00 22.87 92 ASN A CA 1
ATOM 753 C C . ASN A 1 114 ? -22.888 29.279 12.364 1.00 24.50 92 ASN A C 1
ATOM 754 O O . ASN A 1 114 ? -21.963 29.607 11.649 1.00 25.20 92 ASN A O 1
ATOM 759 N N . ASP A 1 115 ? -22.672 28.684 13.516 1.00 25.88 93 ASP A N 1
ATOM 760 C CA . ASP A 1 115 ? -21.339 28.281 13.907 1.00 25.13 93 ASP A CA 1
ATOM 761 C C . ASP A 1 115 ? -20.751 27.259 12.936 1.00 26.33 93 ASP A C 1
ATOM 762 O O . ASP A 1 115 ? -19.574 27.352 12.605 1.00 25.58 93 ASP A O 1
ATOM 767 N N . ARG A 1 116 ? -21.555 26.297 12.450 1.00 29.68 94 ARG A N 1
ATOM 768 C CA . ARG A 1 116 ? -21.029 25.254 11.532 1.00 27.08 94 ARG A CA 1
ATOM 769 C C . ARG A 1 116 ? -20.525 25.852 10.272 1.00 27.15 94 ARG A C 1
ATOM 770 O O . ARG A 1 116 ? -19.476 25.509 9.774 1.00 27.86 94 ARG A O 1
ATOM 778 N N . ILE A 1 117 ? -21.284 26.822 9.751 1.00 27.30 95 ILE A N 1
ATOM 779 C CA . ILE A 1 117 ? -20.845 27.505 8.576 1.00 25.48 95 ILE A CA 1
ATOM 780 C C . ILE A 1 117 ? -19.573 28.288 8.820 1.00 23.83 95 ILE A C 1
ATOM 781 O O . ILE A 1 117 ? -18.647 28.213 8.033 1.00 26.89 95 ILE A O 1
ATOM 786 N N . ALA A 1 118 ? -19.529 29.061 9.901 1.00 26.01 96 ALA A N 1
ATOM 787 C CA . ALA A 1 118 ? -18.363 29.914 10.189 1.00 27.09 96 ALA A CA 1
ATOM 788 C C . ALA A 1 118 ? -17.060 29.182 10.271 1.00 27.33 96 ALA A C 1
ATOM 789 O O . ALA A 1 118 ? -16.043 29.630 9.694 1.00 32.25 96 ALA A O 1
ATOM 791 N N . ALA A 1 119 ? -17.037 28.080 10.988 1.00 29.05 97 ALA A N 1
ATOM 792 C CA . ALA A 1 119 ? -15.803 27.348 11.165 1.00 28.01 97 ALA A CA 1
ATOM 793 C C . ALA A 1 119 ? -15.689 26.126 10.244 1.00 32.64 97 ALA A C 1
ATOM 794 O O . ALA A 1 119 ? -14.864 25.257 10.450 1.00 31.01 97 ALA A O 1
ATOM 796 N N . PHE A 1 120 ? -16.467 26.083 9.181 1.00 32.07 98 PHE A N 1
ATOM 797 C CA . PHE A 1 120 ? -16.465 24.919 8.303 1.00 29.81 98 PHE A CA 1
ATOM 798 C C . PHE A 1 120 ? -15.054 24.667 7.766 1.00 32.48 98 PHE A C 1
ATOM 799 O O . PHE A 1 120 ? -14.380 25.600 7.324 1.00 29.77 98 PHE A O 1
ATOM 807 N N . PRO A 1 121 ? -14.597 23.383 7.794 1.00 34.44 99 PRO A N 1
ATOM 808 C CA . PRO A 1 121 ? -13.222 23.027 7.379 1.00 35.55 99 PRO A CA 1
ATOM 809 C C . PRO A 1 121 ? -12.951 23.164 5.889 1.00 34.51 99 PRO A C 1
ATOM 810 O O . PRO A 1 121 ? -11.791 23.175 5.472 1.00 38.46 99 PRO A O 1
ATOM 814 N N . LYS A 1 122 ? -13.989 23.198 5.072 1.00 30.28 100 LYS A N 1
ATOM 815 C CA . LYS A 1 122 ? -13.820 23.388 3.660 1.00 30.49 100 LYS A CA 1
ATOM 816 C C . LYS A 1 122 ? -14.349 24.749 3.199 1.00 30.39 100 LYS A C 1
ATOM 817 O O . LYS A 1 122 ? -15.205 25.326 3.852 1.00 34.12 100 LYS A O 1
ATOM 823 N N . PRO A 1 123 ? -13.872 25.246 2.050 1.00 29.23 101 PRO A N 1
ATOM 824 C CA . PRO A 1 123 ? -14.298 26.589 1.644 1.00 32.90 101 PRO A CA 1
ATOM 825 C C . PRO A 1 123 ? -15.812 26.680 1.391 1.00 34.04 101 PRO A C 1
ATOM 826 O O . PRO A 1 123 ? -16.345 25.821 0.720 1.00 34.49 101 PRO A O 1
ATOM 830 N N . ILE A 1 124 ? -16.486 27.721 1.918 1.00 29.80 102 ILE A N 1
ATOM 831 C CA . ILE A 1 124 ? -17.878 28.008 1.634 1.00 28.10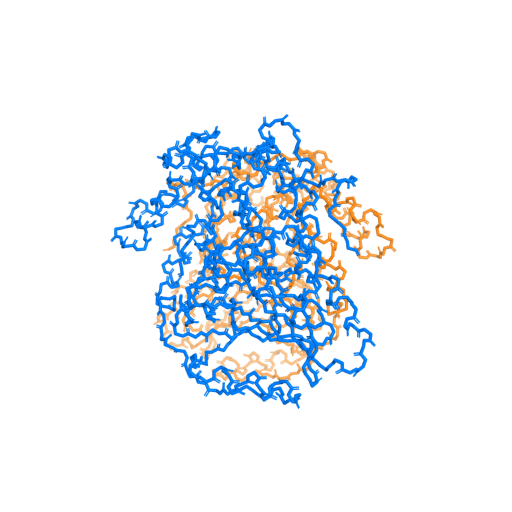 102 ILE A CA 1
ATOM 832 C C . ILE A 1 124 ? -17.992 29.394 0.976 1.00 28.36 102 ILE A C 1
ATOM 833 O O . ILE A 1 124 ? -17.386 30.398 1.457 1.00 28.42 102 ILE A O 1
ATOM 838 N N . VAL A 1 125 ? -18.702 29.426 -0.163 1.00 26.16 103 VAL A N 1
ATOM 839 C CA . VAL A 1 125 ? -18.966 30.699 -0.916 1.00 28.00 103 VAL A CA 1
ATOM 840 C C . VAL A 1 125 ? -20.474 30.900 -0.828 1.00 29.37 103 VAL A C 1
ATOM 841 O O . VAL A 1 125 ? -21.254 29.935 -0.976 1.00 28.90 103 VAL A O 1
ATOM 845 N N . SER A 1 126 ? -20.845 32.149 -0.474 1.00 25.99 104 SER A N 1
ATOM 846 C CA . SER A 1 126 ? -22.146 32.655 -0.387 1.00 25.16 104 SER A CA 1
ATOM 847 C C . SER A 1 126 ? -22.286 33.668 -1.558 1.00 23.36 104 SER A C 1
ATOM 848 O O . SER A 1 126 ? -21.368 34.464 -1.722 1.00 23.61 104 SER A O 1
ATOM 851 N N . LEU A 1 127 ? -23.440 33.714 -2.207 1.00 21.40 105 LEU A N 1
ATOM 852 C CA . LEU A 1 127 ? -23.805 34.704 -3.272 1.00 25.70 105 LEU A CA 1
ATOM 853 C C . LEU A 1 127 ? -25.163 35.282 -2.956 1.00 24.41 105 LEU A C 1
ATOM 854 O O . LEU A 1 127 ? -26.161 34.628 -3.017 1.00 26.85 105 LEU A O 1
ATOM 867 N N . GLN A 1 129 ? -27.938 38.057 -3.477 1.00 23.96 107 GLN A N 1
ATOM 868 C CA . GLN A 1 129 ? -28.617 39.089 -4.205 1.00 26.29 107 GLN A CA 1
ATOM 869 C C . GLN A 1 129 ? -29.669 39.709 -3.322 1.00 27.67 107 GLN A C 1
ATOM 870 O O . GLN A 1 129 ? -30.144 39.085 -2.365 1.00 26.60 107 GLN A O 1
ATOM 876 N N . GLY A 1 130 ? -30.077 40.943 -3.665 1.00 28.42 108 GLY A N 1
ATOM 877 C CA . GLY A 1 130 ? -31.251 41.530 -3.039 1.00 22.83 108 GLY A CA 1
ATOM 878 C C . GLY A 1 130 ? -31.150 41.633 -1.528 1.00 22.51 108 GLY A C 1
ATOM 879 O O . GLY A 1 130 ? -30.053 41.852 -0.966 1.00 24.80 108 GLY A O 1
ATOM 880 N N . PHE A 1 131 ? -32.295 41.461 -0.875 1.00 23.64 109 PHE A N 1
ATOM 881 C CA . PHE A 1 131 ? -32.407 41.660 0.513 1.00 26.26 109 PHE A CA 1
ATOM 882 C C . PHE A 1 131 ? -31.732 40.469 1.224 1.00 26.62 109 PHE A C 1
ATOM 883 O O . PHE A 1 131 ? -32.134 39.326 1.003 1.00 24.52 109 PHE A O 1
ATOM 891 N N . THR A 1 132 ? -30.815 40.757 2.153 1.00 26.07 110 THR A N 1
ATOM 892 C CA . THR A 1 132 ? -30.369 39.778 3.218 1.00 24.05 110 THR A CA 1
ATOM 893 C C . THR A 1 132 ? -30.511 40.431 4.602 1.00 23.35 110 THR A C 1
ATOM 894 O O . THR A 1 132 ? -29.865 41.425 4.906 1.00 24.56 110 THR A O 1
ATOM 906 N N . GLY A 1 134 ? -31.574 39.594 9.027 1.00 29.80 112 GLY A N 1
ATOM 907 C CA . GLY A 1 134 ? -31.981 38.683 10.107 1.00 27.23 112 GLY A CA 1
ATOM 908 C C . GLY A 1 134 ? -31.335 37.354 9.888 1.00 27.98 112 GLY A C 1
ATOM 909 O O . GLY A 1 134 ? -30.169 37.296 9.542 1.00 28.63 112 GLY A O 1
ATOM 910 N N . GLY A 1 135 ? -32.121 36.295 9.905 1.00 29.81 113 GLY A N 1
ATOM 911 C CA . GLY A 1 135 ? -31.578 34.972 9.701 1.00 27.58 113 GLY A CA 1
ATOM 912 C C . GLY A 1 135 ? -30.775 34.856 8.475 1.00 30.55 113 GLY A C 1
ATOM 913 O O . GLY A 1 135 ? -29.865 34.032 8.430 1.00 30.10 113 GLY A O 1
ATOM 914 N N . GLY A 1 136 ? -31.100 35.650 7.431 1.00 24.79 114 GLY A N 1
ATOM 915 C CA . GLY A 1 136 ? -30.328 35.562 6.227 1.00 21.74 114 GLY A CA 1
ATOM 916 C C . GLY A 1 136 ? -28.874 35.905 6.351 1.00 20.21 114 GLY A C 1
ATOM 917 O O . GLY A 1 136 ? -27.970 35.311 5.649 1.00 23.74 114 GLY A O 1
ATOM 918 N N . VAL A 1 137 ? -28.586 36.856 7.227 1.00 20.19 115 VAL A N 1
ATOM 919 C CA . VAL A 1 137 ? -27.216 37.204 7.566 1.00 20.48 115 VAL A CA 1
ATOM 920 C C . VAL A 1 137 ? -26.515 35.974 8.143 1.00 21.40 115 VAL A C 1
ATOM 921 O O . VAL A 1 137 ? -25.334 35.736 7.876 1.00 22.55 115 VAL A O 1
ATOM 925 N N . GLY A 1 138 ? -27.238 35.256 8.980 1.00 20.91 116 GLY A N 1
ATOM 926 C CA . GLY A 1 138 ? -26.672 34.034 9.621 1.00 22.75 116 GLY A CA 1
ATOM 927 C C . GLY A 1 138 ? -26.288 32.978 8.667 1.00 23.27 116 GLY A C 1
ATOM 928 O O . GLY A 1 138 ? -25.358 32.186 8.896 1.00 27.32 116 GLY A O 1
ATOM 929 N N . LEU A 1 139 ? -27.034 32.925 7.579 1.00 26.46 117 LEU A N 1
ATOM 930 C CA . LEU A 1 139 ? -26.798 31.952 6.597 1.00 24.23 117 LEU A CA 1
ATOM 931 C C . LEU A 1 139 ? -25.697 32.311 5.638 1.00 26.88 117 LEU A C 1
ATOM 932 O O . LEU A 1 139 ? -24.940 31.439 5.227 1.00 22.56 117 LEU A O 1
ATOM 937 N N . GLY A 1 140 ? -25.612 33.570 5.217 1.00 20.67 118 GLY A N 1
ATOM 938 C CA . GLY A 1 140 ? -24.673 33.912 4.183 1.00 21.94 118 GLY A CA 1
ATOM 939 C C . GLY A 1 140 ? -23.459 34.643 4.692 1.00 21.61 118 GLY A C 1
ATOM 940 O O . GLY A 1 140 ? -22.469 34.566 4.072 1.00 21.58 118 GLY A O 1
ATOM 941 N N . CYS A 1 141 ? -23.560 35.412 5.757 1.00 21.50 119 CYS A N 1
ATOM 942 C CA . CYS A 1 141 ? -22.482 36.360 6.077 1.00 23.64 119 CYS A CA 1
ATOM 943 C C . CYS A 1 141 ? -21.416 35.768 6.956 1.00 25.68 119 CYS A C 1
ATOM 944 O O . CYS A 1 141 ? -20.488 36.467 7.314 1.00 24.39 119 CYS A O 1
ATOM 947 N N . HIS A 1 142 ? -21.535 34.477 7.319 1.00 24.52 120 HIS A N 1
ATOM 948 C CA . HIS A 1 142 ? -20.434 33.791 7.955 1.00 24.84 120 HIS A CA 1
ATOM 949 C C . HIS A 1 142 ? -19.597 32.907 7.054 1.00 25.18 120 HIS A C 1
ATOM 950 O O . HIS A 1 142 ? -18.608 32.348 7.487 1.00 29.02 120 HIS A O 1
ATOM 957 N N . ALA A 1 143 ? -19.990 32.779 5.810 1.00 24.44 121 ALA A N 1
ATOM 958 C CA . ALA A 1 143 ? -19.178 32.079 4.872 1.00 26.08 121 ALA A CA 1
ATOM 959 C C . ALA A 1 143 ? -17.794 32.688 4.697 1.00 27.99 121 ALA A C 1
ATOM 960 O O . ALA A 1 143 ? -17.582 33.890 4.900 1.00 31.04 121 ALA A O 1
ATOM 962 N N . ARG A 1 144 ? -16.868 31.865 4.238 1.00 30.50 122 ARG A N 1
ATOM 963 C CA . ARG A 1 144 ? -15.497 32.306 4.035 1.00 30.12 122 ARG A CA 1
ATOM 964 C C . ARG A 1 144 ? -15.374 33.271 2.869 1.00 27.68 122 ARG A C 1
ATOM 965 O O . ARG A 1 144 ? -14.516 34.113 2.915 1.00 29.25 122 ARG A O 1
ATOM 973 N N . HIS A 1 145 ? -16.231 33.139 1.839 1.00 25.64 123 HIS A N 1
ATOM 974 C CA . HIS A 1 145 ? -16.186 33.961 0.622 1.00 27.78 123 HIS A CA 1
ATOM 975 C C . HIS A 1 145 ? -17.544 34.427 0.319 1.00 29.33 123 HIS A C 1
ATOM 976 O O . HIS A 1 145 ? -18.393 33.623 -0.068 1.00 28.39 123 HIS A O 1
ATOM 983 N N . ARG A 1 146 ? -17.804 35.723 0.526 1.00 25.41 124 ARG A N 1
ATOM 984 C CA . ARG A 1 146 ? -19.170 36.209 0.523 1.00 23.36 124 ARG A CA 1
ATOM 985 C C . ARG A 1 146 ? -19.244 37.225 -0.616 1.00 26.91 124 ARG A C 1
ATOM 986 O O . ARG A 1 146 ? -18.538 38.239 -0.612 1.00 27.16 124 ARG A O 1
ATOM 994 N N . ILE A 1 147 ? -20.073 36.933 -1.578 1.00 27.37 125 ILE A N 1
ATOM 995 C CA . ILE A 1 147 ? -20.221 37.741 -2.761 1.00 27.38 125 ILE A CA 1
ATOM 996 C C . ILE A 1 147 ? -21.510 38.488 -2.746 1.00 27.27 125 ILE A C 1
ATOM 997 O O . ILE A 1 147 ? -22.540 37.925 -2.448 1.00 27.19 125 ILE A O 1
ATOM 1002 N N . VAL A 1 148 ? -21.394 39.805 -3.004 1.00 27.50 126 VAL A N 1
ATOM 1003 C CA . VAL A 1 148 ? -22.519 40.703 -3.224 1.00 24.48 126 VAL A CA 1
ATOM 1004 C C . VAL A 1 148 ? -22.529 41.242 -4.655 1.00 24.56 126 VAL A C 1
ATOM 1005 O O . VAL A 1 148 ? -21.513 41.254 -5.337 1.00 27.63 126 VAL A O 1
ATOM 1009 N N . GLY A 1 149 ? -23.711 41.703 -5.061 1.00 25.92 127 GLY A N 1
ATOM 1010 C CA . GLY A 1 149 ? -23.930 42.184 -6.404 1.00 29.55 127 GLY A CA 1
ATOM 1011 C C . GLY A 1 149 ? -24.597 43.508 -6.356 1.00 32.12 127 GLY A C 1
ATOM 1012 O O . GLY A 1 149 ? -24.655 44.158 -5.304 1.00 26.23 127 GLY A O 1
ATOM 1013 N N . GLU A 1 150 ? -25.173 43.890 -7.483 1.00 31.32 128 GLU A N 1
ATOM 1014 C CA . GLU A 1 150 ? -25.693 45.220 -7.601 1.00 29.18 128 GLU A CA 1
ATOM 1015 C C . GLU A 1 150 ? -26.937 45.384 -6.782 1.00 24.72 128 GLU A C 1
ATOM 1016 O O . GLU A 1 150 ? -27.141 46.458 -6.301 1.00 32.26 128 GLU A O 1
ATOM 1022 N N . THR A 1 151 ? -27.797 44.390 -6.657 1.00 26.66 129 THR A N 1
ATOM 1023 C CA . THR A 1 151 ? -29.045 44.560 -5.918 1.00 28.04 129 THR A CA 1
ATOM 1024 C C . THR A 1 151 ? -29.011 44.300 -4.350 1.00 27.15 129 THR A C 1
ATOM 1025 O O . THR A 1 151 ? -30.066 44.321 -3.675 1.00 27.93 129 THR A O 1
ATOM 1029 N N . SER A 1 152 ? -27.834 43.966 -3.851 1.00 28.08 130 SER A N 1
ATOM 1030 C CA . SER A 1 152 ? -27.621 43.442 -2.481 1.00 24.61 130 SER A CA 1
ATOM 1031 C C . SER A 1 152 ? -27.885 44.596 -1.522 1.00 26.05 130 SER A C 1
ATOM 1032 O O . SER A 1 152 ? -27.269 45.667 -1.656 1.00 25.10 130 SER A O 1
ATOM 1035 N N . GLN A 1 153 ? -28.760 44.359 -0.559 1.00 26.17 131 GLN A N 1
ATOM 1036 C CA . GLN A 1 153 ? -28.994 45.262 0.556 1.00 26.04 131 GLN A CA 1
ATOM 1037 C C . GLN A 1 153 ? -29.069 44.407 1.829 1.00 26.41 131 GLN A C 1
ATOM 1038 O O . GLN A 1 153 ? -29.911 43.547 1.918 1.00 23.12 131 GLN A O 1
ATOM 1044 N N . ILE A 1 154 ? -28.211 44.697 2.798 1.00 22.22 132 ILE A N 1
ATOM 1045 C CA . ILE A 1 154 ? -28.054 43.902 4.001 1.00 27.30 132 ILE A CA 1
ATOM 1046 C C . ILE A 1 154 ? -28.372 44.813 5.174 1.00 29.91 132 ILE A C 1
ATOM 1047 O O . ILE A 1 154 ? -27.880 45.973 5.236 1.00 24.84 132 ILE A O 1
ATOM 1052 N N . SER A 1 155 ? -29.191 44.316 6.095 1.00 27.12 133 SER A N 1
ATOM 1053 C CA . SER A 1 155 ? -29.426 44.992 7.347 1.00 26.81 133 SER A CA 1
ATOM 1054 C C . SER A 1 155 ? -29.828 43.966 8.479 1.00 26.64 133 SER A C 1
ATOM 1055 O O . SER A 1 155 ? -30.045 42.793 8.234 1.00 24.21 133 SER A O 1
ATOM 1066 N N . PRO A 1 157 ? -32.438 44.435 11.252 1.00 23.20 135 PRO A N 1
ATOM 1067 C CA . PRO A 1 157 ? -33.412 45.346 11.813 1.00 27.21 135 PRO A CA 1
ATOM 1068 C C . PRO A 1 157 ? -34.157 44.775 13.015 1.00 27.08 135 PRO A C 1
ATOM 1069 O O . PRO A 1 157 ? -35.301 45.184 13.327 1.00 23.77 135 PRO A O 1
ATOM 1073 N N . GLU A 1 158 ? -33.480 43.915 13.767 1.00 24.44 136 GLU A N 1
ATOM 1074 C CA . GLU A 1 158 ? -34.108 43.191 14.870 1.00 25.36 136 GLU A CA 1
ATOM 1075 C C . GLU A 1 158 ? -34.675 44.064 15.999 1.00 23.19 136 GLU A C 1
ATOM 1076 O O . GLU A 1 158 ? -35.758 43.774 16.508 1.00 19.99 136 GLU A O 1
ATOM 1082 N N . CYS A 1 159 ? -33.966 45.117 16.400 1.00 23.26 137 CYS A N 1
ATOM 1083 C CA . CYS A 1 159 ? -34.447 45.932 17.493 1.00 22.94 137 CYS A CA 1
ATOM 1084 C C . CYS A 1 159 ? -35.845 46.517 17.241 1.00 22.68 137 CYS A C 1
ATOM 1085 O O . CYS A 1 159 ? -36.602 46.775 18.213 1.00 23.19 137 CYS A O 1
ATOM 1088 N N . ALA A 1 160 ? -36.192 46.742 15.982 1.00 23.11 138 ALA A N 1
ATOM 1089 C CA . ALA A 1 160 ? -37.514 47.267 15.623 1.00 22.08 138 ALA A CA 1
ATOM 1090 C C . ALA A 1 160 ? -38.645 46.312 16.000 1.00 23.36 138 ALA A C 1
ATOM 1091 O O . ALA A 1 160 ? -39.817 46.746 16.081 1.00 20.65 138 ALA A O 1
ATOM 1093 N N . ILE A 1 161 ? -38.298 45.035 16.183 1.00 24.41 139 ILE A N 1
ATOM 1094 C CA . ILE A 1 161 ? -39.209 43.979 16.615 1.00 27.71 139 ILE A CA 1
ATOM 1095 C C . ILE A 1 161 ? -38.981 43.453 18.037 1.00 27.18 139 ILE A C 1
ATOM 1096 O O . ILE A 1 161 ? -39.616 42.493 18.455 1.00 26.64 139 ILE A O 1
ATOM 1101 N N . GLY A 1 162 ? -38.103 44.082 18.798 1.00 23.90 140 GLY A N 1
ATOM 1102 C CA . GLY A 1 162 ? -37.919 43.672 20.163 1.00 22.61 140 GLY A CA 1
ATOM 1103 C C . GLY A 1 162 ? -36.912 42.575 20.394 1.00 23.33 140 GLY A C 1
ATOM 1104 O O . GLY A 1 162 ? -36.808 42.073 21.500 1.00 24.72 140 GLY A O 1
ATOM 1105 N N . LEU A 1 163 ? -36.085 42.291 19.392 1.00 22.99 141 LEU A N 1
ATOM 1106 C CA . LEU A 1 163 ? -34.943 41.409 19.547 1.00 24.83 141 LEU A CA 1
ATOM 1107 C C . LEU A 1 163 ? -33.585 42.117 19.292 1.00 26.07 141 LEU A C 1
ATOM 1108 O O . LEU A 1 163 ? -33.526 43.156 18.675 1.00 25.15 141 LEU A O 1
ATOM 1113 N N . VAL A 1 164 ? -32.514 41.489 19.742 1.00 24.81 142 VAL A N 1
ATOM 1114 C CA . VAL A 1 164 ? -31.185 41.872 19.434 1.00 24.99 142 VAL A CA 1
ATOM 1115 C C . VAL A 1 164 ? -30.891 41.206 18.103 1.00 23.38 142 VAL A C 1
ATOM 1116 O O . VAL A 1 164 ? -31.527 40.223 17.710 1.00 24.79 142 VAL A O 1
ATOM 1120 N N . PRO A 1 165 ? -29.952 41.763 17.341 1.00 23.38 143 PRO A N 1
ATOM 1121 C CA . PRO A 1 165 ? -29.489 41.057 16.176 1.00 23.42 143 PRO A CA 1
ATOM 1122 C C . PRO A 1 165 ? -28.882 39.746 16.612 1.00 24.54 143 PRO A C 1
ATOM 1123 O O . PRO A 1 165 ? -28.075 39.725 17.518 1.00 35.61 143 PRO A O 1
ATOM 1127 N N . ASP A 1 166 ? -29.273 38.656 15.992 1.00 24.80 144 ASP A N 1
ATOM 1128 C CA . ASP A 1 166 ? -28.782 37.358 16.457 1.00 24.80 144 ASP A CA 1
ATOM 1129 C C . ASP A 1 166 ? -28.146 36.684 15.292 1.00 24.11 144 ASP A C 1
ATOM 1130 O O . ASP A 1 166 ? -27.521 37.345 14.426 1.00 22.24 144 ASP A O 1
ATOM 1135 N N . VAL A 1 167 ? -28.169 35.359 15.315 1.00 24.50 145 VAL A N 1
ATOM 1136 C CA . VAL A 1 167 ? -27.505 34.505 14.309 1.00 23.65 145 VAL A CA 1
ATOM 1137 C C . VAL A 1 167 ? -26.029 34.848 13.998 1.00 22.45 145 VAL A C 1
ATOM 1138 O O . VAL A 1 167 ? -25.507 34.595 12.881 1.00 22.73 145 VAL A O 1
ATOM 1142 N N . GLY A 1 168 ? -25.341 35.364 15.019 1.00 21.59 146 GLY A N 1
ATOM 1143 C CA . GLY A 1 168 ? -23.945 35.732 14.890 1.00 22.72 146 GLY A CA 1
ATOM 1144 C C . GLY A 1 168 ? -23.804 37.169 14.372 1.00 23.87 146 GLY A C 1
ATOM 1145 O O . GLY A 1 168 ? -22.710 37.651 14.141 1.00 26.84 146 GLY A O 1
ATOM 1146 N N . GLY A 1 169 ? -24.931 37.780 14.106 1.00 25.78 147 GLY A N 1
ATOM 1147 C CA . GLY A 1 169 ? -25.018 39.214 13.768 1.00 27.18 147 GLY A CA 1
ATOM 1148 C C . GLY A 1 169 ? -24.160 40.081 14.611 1.00 25.44 147 GLY A C 1
ATOM 1149 O O . GLY A 1 169 ? -23.475 40.987 14.092 1.00 23.95 147 GLY A O 1
ATOM 1150 N N . THR A 1 170 ? -24.175 39.838 15.931 1.00 24.06 148 THR A N 1
ATOM 1151 C CA . THR A 1 170 ? -23.402 40.676 16.801 1.00 23.70 148 THR A CA 1
ATOM 1152 C C . THR A 1 170 ? -21.909 40.528 16.610 1.00 23.69 148 THR A C 1
ATOM 1153 O O . THR A 1 170 ? -21.121 41.467 16.881 1.00 19.75 148 THR A O 1
ATOM 1157 N N . HIS A 1 171 ? -21.470 39.374 16.175 1.00 20.51 149 HIS A N 1
ATOM 1158 C CA . HIS A 1 171 ? -20.053 39.148 15.895 1.00 21.70 149 HIS A CA 1
ATOM 1159 C C . HIS A 1 171 ? -19.604 40.075 14.745 1.00 20.23 149 HIS A C 1
ATOM 1160 O O . HIS A 1 171 ? -18.509 40.626 14.769 1.00 19.20 149 HIS A O 1
ATOM 1167 N N . LEU A 1 172 ? -20.418 40.145 13.726 1.00 21.22 150 LEU A N 1
ATOM 1168 C CA . LEU A 1 172 ? -20.070 40.886 12.537 1.00 22.93 150 LEU A CA 1
ATOM 1169 C C . LEU A 1 172 ? -20.143 42.365 12.857 1.00 20.41 150 LEU A C 1
ATOM 1170 O O . LEU A 1 172 ? -19.250 43.091 12.476 1.00 23.98 150 LEU A O 1
ATOM 1175 N N . LEU A 1 173 ? -21.192 42.759 13.570 1.00 21.52 151 LEU A N 1
ATOM 1176 C CA . LEU A 1 173 ? -21.411 44.142 14.028 1.00 22.95 151 LEU A CA 1
ATOM 1177 C C . LEU A 1 173 ? -20.251 44.629 14.910 1.00 26.01 151 LEU A C 1
ATOM 1178 O O . LEU A 1 173 ? -19.683 45.736 14.713 1.00 23.53 151 LEU A O 1
ATOM 1183 N N . ALA A 1 174 ? -19.805 43.763 15.799 1.00 22.67 152 ALA A N 1
ATOM 1184 C CA . ALA A 1 174 ? -18.725 44.164 16.684 1.00 23.29 152 ALA A CA 1
ATOM 1185 C C . ALA A 1 174 ? -17.373 44.373 15.949 1.00 25.21 152 ALA A C 1
ATOM 1186 O O . ALA A 1 174 ? -16.465 44.971 16.472 1.00 25.05 152 ALA A O 1
ATOM 1188 N N . ARG A 1 175 ? -17.213 43.761 14.808 1.00 24.69 153 ARG A N 1
ATOM 1189 C CA . ARG A 1 175 ? -15.977 43.769 14.086 1.00 26.55 153 ARG A CA 1
ATOM 1190 C C . ARG A 1 175 ? -15.965 44.919 13.071 1.00 24.97 153 ARG A C 1
ATOM 1191 O O . ARG A 1 175 ? -15.025 45.085 12.410 1.00 23.42 153 ARG A O 1
ATOM 1199 N N . ALA A 1 176 ? -17.089 45.562 12.843 1.00 25.20 154 ALA A N 1
ATOM 1200 C CA . ALA A 1 176 ? -17.152 46.581 11.846 1.00 23.18 154 ALA A CA 1
ATOM 1201 C C . ALA A 1 176 ? -16.344 47.794 12.331 1.00 25.10 154 ALA A C 1
ATOM 1202 O O . ALA A 1 176 ? -16.154 48.018 13.539 1.00 18.60 154 ALA A O 1
ATOM 1204 N N . PRO A 1 177 ? -15.846 48.583 11.384 1.00 24.28 155 PRO A N 1
ATOM 1205 C CA . PRO A 1 177 ? -14.873 49.659 11.813 1.00 24.06 155 PRO A CA 1
ATOM 1206 C C . PRO A 1 177 ? -15.512 50.717 12.736 1.00 20.77 155 PRO A C 1
ATOM 1207 O O . PRO A 1 177 ? -16.674 51.046 12.612 1.00 20.52 155 PRO A O 1
ATOM 1211 N N . GLY A 1 178 ? -14.773 51.204 13.706 1.00 22.59 156 GLY A N 1
ATOM 1212 C CA . GLY A 1 178 ? -15.255 52.270 14.591 1.00 23.43 156 GLY A CA 1
ATOM 1213 C C . GLY A 1 178 ? -16.576 51.941 15.300 1.00 21.28 156 GLY A C 1
ATOM 1214 O O . GLY A 1 178 ? -16.738 50.875 15.863 1.00 21.82 156 GLY A O 1
ATOM 1215 N N . ARG A 1 179 ? -17.551 52.797 15.230 1.00 19.67 157 ARG A N 1
ATOM 1216 C CA . ARG A 1 179 ? -18.847 52.524 15.807 1.00 19.66 157 ARG A CA 1
ATOM 1217 C C . ARG A 1 179 ? -19.914 52.142 14.774 1.00 18.89 157 ARG A C 1
ATOM 1218 O O . ARG A 1 179 ? -21.106 52.201 15.011 1.00 19.25 157 ARG A O 1
ATOM 1226 N N . ILE A 1 180 ? -19.510 51.772 13.604 1.00 19.03 158 ILE A N 1
ATOM 1227 C CA . ILE A 1 180 ? -20.477 51.413 12.549 1.00 18.96 158 ILE A CA 1
ATOM 1228 C C . ILE A 1 180 ? -21.410 50.245 13.032 1.00 20.44 158 ILE A C 1
ATOM 1229 O O . ILE A 1 180 ? -22.595 50.303 12.740 1.00 21.05 158 ILE A O 1
ATOM 1234 N N . GLY A 1 181 ? -20.855 49.266 13.790 1.00 19.40 159 GLY A N 1
ATOM 1235 C CA . GLY A 1 181 ? -21.660 48.175 14.374 1.00 20.56 159 GLY A CA 1
ATOM 1236 C C . GLY A 1 181 ? -22.770 48.686 15.274 1.00 21.17 159 GLY A C 1
ATOM 1237 O O . GLY A 1 181 ? -23.877 48.216 15.239 1.00 19.82 159 GLY A O 1
ATOM 1238 N N . VAL A 1 182 ? -22.465 49.699 16.067 1.00 21.99 160 VAL A N 1
ATOM 1239 C CA . VAL A 1 182 ? -23.468 50.297 16.909 1.00 21.25 160 VAL A CA 1
ATOM 1240 C C . VAL A 1 182 ? -24.602 50.899 16.065 1.00 23.00 160 VAL A C 1
ATOM 1241 O O . VAL A 1 182 ? -25.792 50.689 16.319 1.00 18.55 160 VAL A O 1
ATOM 1245 N N . TRP A 1 183 ? -24.208 51.680 15.069 1.00 19.65 161 TRP A N 1
ATOM 1246 C CA . TRP A 1 183 ? -25.178 52.373 14.247 1.00 20.08 161 TRP A CA 1
ATOM 1247 C C . TRP A 1 183 ? -26.023 51.370 13.533 1.00 18.35 161 TRP A C 1
ATOM 1248 O O . TRP A 1 183 ? -27.250 51.507 13.548 1.00 20.57 161 TRP A O 1
ATOM 1259 N N . LEU A 1 184 ? -25.376 50.421 12.836 1.00 17.56 162 LEU A N 1
ATOM 1260 C CA . LEU A 1 184 ? -26.154 49.343 12.118 1.00 20.41 162 LEU A CA 1
ATOM 1261 C C . LEU A 1 184 ? -27.072 48.556 13.015 1.00 20.38 162 LEU A C 1
ATOM 1262 O O . LEU A 1 184 ? -28.233 48.347 12.730 1.00 20.03 162 LEU A O 1
ATOM 1267 N N . GLY A 1 185 ? -26.581 48.305 14.188 1.00 23.30 163 GLY A N 1
ATOM 1268 C CA . GLY A 1 185 ? -27.270 47.441 15.124 1.00 23.54 163 GLY A CA 1
ATOM 1269 C C . GLY A 1 185 ? -28.437 48.086 15.867 1.00 22.74 163 GLY A C 1
ATOM 1270 O O . GLY A 1 185 ? -29.472 47.461 16.059 1.00 22.21 163 GLY A O 1
ATOM 1271 N N . LEU A 1 186 ? -28.266 49.332 16.291 1.00 21.42 164 LEU A N 1
ATOM 1272 C CA . LEU A 1 186 ? -29.312 50.041 16.894 1.00 20.97 164 LEU A CA 1
ATOM 1273 C C . LEU A 1 186 ? -30.298 50.658 15.907 1.00 25.18 164 LEU A C 1
ATOM 1274 O O . LEU A 1 186 ? -31.475 50.848 16.268 1.00 25.93 164 LEU A O 1
ATOM 1279 N N . THR A 1 187 ? -29.888 50.970 14.690 1.00 23.08 165 THR A N 1
ATOM 1280 C CA . THR A 1 187 ? -30.825 51.630 13.779 1.00 24.26 165 THR A CA 1
ATOM 1281 C C . THR A 1 187 ? -31.404 50.775 12.696 1.00 26.68 165 THR A C 1
ATOM 1282 O O . THR A 1 187 ? -32.372 51.213 12.088 1.00 23.46 165 THR A O 1
ATOM 1286 N N . GLY A 1 188 ? -30.856 49.589 12.433 1.00 24.22 166 GLY A N 1
ATOM 1287 C CA . GLY A 1 188 ? -31.345 48.780 11.358 1.00 23.49 166 GLY A CA 1
ATOM 1288 C C . GLY A 1 188 ? -30.965 49.323 9.977 1.00 28.81 166 GLY A C 1
ATOM 1289 O O . GLY A 1 188 ? -31.471 48.866 8.989 1.00 25.54 166 GLY A O 1
ATOM 1290 N N . ALA A 1 189 ? -30.035 50.265 9.912 1.00 25.08 167 ALA A N 1
ATOM 1291 C CA . ALA A 1 189 ? -29.588 50.847 8.634 1.00 30.70 167 ALA A CA 1
ATOM 1292 C C . ALA A 1 189 ? -29.054 49.831 7.614 1.00 33.09 167 ALA A C 1
ATOM 1293 O O . ALA A 1 189 ? -28.444 48.804 7.991 1.00 27.25 167 ALA A O 1
ATOM 1295 N N . ARG A 1 190 ? -29.327 50.133 6.344 1.00 29.63 168 ARG A N 1
ATOM 1296 C CA . ARG A 1 190 ? -28.956 49.333 5.165 1.00 37.33 168 ARG A CA 1
ATOM 1297 C C . ARG A 1 190 ? -27.541 49.478 4.718 1.00 32.46 168 ARG A C 1
ATOM 1298 O O . ARG A 1 190 ? -26.981 50.577 4.814 1.00 30.14 168 ARG A O 1
ATOM 1314 N N . GLY A 1 192 ? -25.593 48.664 1.153 1.00 31.71 170 GLY A N 1
ATOM 1315 C CA . GLY A 1 192 ? -25.391 48.201 -0.241 1.00 32.30 170 GLY A CA 1
ATOM 1316 C C . GLY A 1 192 ? -24.109 47.481 -0.332 1.00 28.22 170 GLY A C 1
ATOM 1317 O O . GLY A 1 192 ? -23.392 47.394 0.682 1.00 30.92 170 GLY A O 1
ATOM 1318 N N . PRO A 1 193 ? -23.774 46.932 -1.537 1.00 33.94 171 PRO A N 1
ATOM 1319 C CA . PRO A 1 193 ? -22.590 46.028 -1.724 1.00 32.45 171 PRO A CA 1
ATOM 1320 C C . PRO A 1 193 ? -21.283 46.644 -1.282 1.00 29.50 171 PRO A C 1
ATOM 1321 O O . PRO A 1 193 ? -20.514 46.012 -0.557 1.00 26.81 171 PRO A O 1
ATOM 1325 N N . GLY A 1 194 ? -21.063 47.911 -1.615 1.00 24.18 172 GLY A N 1
ATOM 1326 C CA . GLY A 1 194 ? -19.799 48.596 -1.185 1.00 23.06 172 GLY A CA 1
ATOM 1327 C C . GLY A 1 194 ? -19.691 48.738 0.356 1.00 19.44 172 GLY A C 1
ATOM 1328 O O . GLY A 1 194 ? -18.664 48.453 0.963 1.00 23.99 172 GLY A O 1
ATOM 1329 N N . ASP A 1 195 ? -20.774 49.143 0.963 1.00 22.46 173 ASP A N 1
ATOM 1330 C CA . ASP A 1 195 ? -20.812 49.312 2.402 1.00 26.21 173 ASP A CA 1
ATOM 1331 C C . ASP A 1 195 ? -20.824 47.935 3.144 1.00 23.50 173 ASP A C 1
ATOM 1332 O O . ASP A 1 195 ? -20.163 47.779 4.117 1.00 22.79 173 ASP A O 1
ATOM 1337 N N . ALA A 1 196 ? -21.469 46.929 2.578 1.00 25.83 174 ALA A N 1
ATOM 1338 C CA . ALA A 1 196 ? -21.414 45.569 3.189 1.00 23.86 174 ALA A CA 1
ATOM 1339 C C . ALA A 1 196 ? -19.962 45.085 3.259 1.00 23.33 174 ALA A C 1
ATOM 1340 O O . ALA A 1 196 ? -19.516 44.601 4.281 1.00 26.82 174 ALA A O 1
ATOM 1342 N N . ILE A 1 197 ? -19.182 45.262 2.201 1.00 24.65 175 ILE A N 1
ATOM 1343 C CA . ILE A 1 197 ? -17.733 44.930 2.176 1.00 27.72 175 ILE A CA 1
ATOM 1344 C C . ILE A 1 197 ? -16.947 45.767 3.190 1.00 23.77 175 ILE A C 1
ATOM 1345 O O . ILE A 1 197 ? -16.148 45.268 3.958 1.00 25.93 175 ILE A O 1
ATOM 1350 N N . PHE A 1 198 ? -17.123 47.067 3.121 1.00 24.67 176 PHE A N 1
ATOM 1351 C CA . PHE A 1 198 ? -16.424 47.961 4.046 1.00 23.45 176 PHE A CA 1
ATOM 1352 C C . PHE A 1 198 ? -16.679 47.553 5.505 1.00 24.81 176 PHE A C 1
ATOM 1353 O O . PHE A 1 198 ? -15.766 47.559 6.335 1.00 25.25 176 PHE A O 1
ATOM 1361 N N . ALA A 1 199 ? -17.930 47.248 5.819 1.00 25.44 177 ALA A N 1
ATOM 1362 C CA . ALA A 1 199 ? -18.323 46.951 7.157 1.00 25.30 177 ALA A CA 1
ATOM 1363 C C . ALA A 1 199 ? -18.024 45.497 7.590 1.00 25.17 177 ALA A C 1
ATOM 1364 O O . ALA A 1 199 ? -18.151 45.142 8.775 1.00 25.32 177 ALA A O 1
ATOM 1366 N N . GLY A 1 200 ? -17.612 44.673 6.632 1.00 26.23 178 GLY A N 1
ATOM 1367 C CA . GLY A 1 200 ? -17.209 43.322 6.918 1.00 25.55 178 GLY A CA 1
ATOM 1368 C C . GLY A 1 200 ? -18.292 42.285 6.871 1.00 23.93 178 GLY A C 1
ATOM 1369 O O . GLY A 1 200 ? -18.078 41.145 7.331 1.00 23.49 178 GLY A O 1
ATOM 1370 N N . PHE A 1 201 ? -19.418 42.607 6.267 1.00 22.84 179 PHE A N 1
ATOM 1371 C CA . PHE A 1 201 ? -20.480 41.608 5.997 1.00 22.80 179 PHE A CA 1
ATOM 1372 C C . PHE A 1 201 ? -20.373 40.820 4.713 1.00 25.59 179 PHE A C 1
ATOM 1373 O O . PHE A 1 201 ? -21.148 39.910 4.446 1.00 26.14 179 PHE A O 1
ATOM 1381 N N . ALA A 1 202 ? -19.422 41.178 3.885 1.00 25.87 180 ALA A N 1
ATOM 1382 C CA . ALA A 1 202 ? -19.162 40.477 2.680 1.00 24.16 180 ALA A CA 1
ATOM 1383 C C . ALA A 1 202 ? -17.719 40.809 2.252 1.00 28.69 180 ALA A C 1
ATOM 1384 O O . ALA A 1 202 ? -17.087 41.700 2.824 1.00 25.37 180 ALA A O 1
ATOM 1386 N N . ASP A 1 203 ? -17.234 40.130 1.222 1.00 28.08 181 ASP A N 1
ATOM 1387 C CA . ASP A 1 203 ? -15.831 40.226 0.835 1.00 30.82 181 ASP A CA 1
ATOM 1388 C C . ASP A 1 203 ? -15.655 40.809 -0.590 1.00 31.41 181 ASP A C 1
ATOM 1389 O O . ASP A 1 203 ? -14.710 41.566 -0.796 1.00 27.76 181 ASP A O 1
ATOM 1394 N N . ARG A 1 204 ? -16.499 40.445 -1.556 1.00 32.36 182 ARG A N 1
ATOM 1395 C CA . ARG A 1 204 ? -16.236 40.793 -2.966 1.00 34.62 182 ARG A CA 1
ATOM 1396 C C . ARG A 1 204 ? -17.456 41.259 -3.644 1.00 33.16 182 ARG A C 1
ATOM 1397 O O . ARG A 1 204 ? -18.514 40.788 -3.335 1.00 35.94 182 ARG A O 1
ATOM 1405 N N . PHE A 1 205 ? -17.315 42.217 -4.549 1.00 29.18 183 PHE A N 1
ATOM 1406 C CA . PHE A 1 205 ? -18.382 42.536 -5.444 1.00 30.73 183 PHE A CA 1
ATOM 1407 C C . PHE A 1 205 ? -18.173 41.824 -6.802 1.00 28.70 183 PHE A C 1
ATOM 1408 O O . PHE A 1 205 ? -17.093 41.832 -7.352 1.00 32.43 183 PHE A O 1
ATOM 1416 N N . VAL A 1 206 ? -19.236 41.256 -7.330 1.00 33.58 184 VAL A N 1
ATOM 1417 C CA . VAL A 1 206 ? -19.214 40.587 -8.631 1.00 32.74 184 VAL A CA 1
ATOM 1418 C C . VAL A 1 206 ? -20.530 40.866 -9.336 1.00 29.74 184 VAL A C 1
ATOM 1419 O O . VAL A 1 206 ? -21.589 40.601 -8.800 1.00 31.19 184 VAL A O 1
ATOM 1423 N N . PRO A 1 207 ? -20.488 41.392 -10.570 1.00 33.38 185 PRO A N 1
ATOM 1424 C CA . PRO A 1 207 ? -21.764 41.713 -11.215 1.00 30.64 185 PRO A CA 1
ATOM 1425 C C . PRO A 1 207 ? -22.703 40.494 -11.259 1.00 31.23 185 PRO A C 1
ATOM 1426 O O . PRO A 1 207 ? -22.229 39.428 -11.498 1.00 33.70 185 PRO A O 1
ATOM 1430 N N . GLU A 1 208 ? -24.010 40.650 -11.074 1.00 28.77 186 GLU A N 1
ATOM 1431 C CA . GLU A 1 208 ? -24.903 39.517 -10.917 1.00 29.42 186 GLU A CA 1
ATOM 1432 C C . GLU A 1 208 ? -25.092 38.663 -12.227 1.00 37.52 186 GLU A C 1
ATOM 1433 O O . GLU A 1 208 ? -25.337 37.452 -12.168 1.00 31.98 186 GLU A O 1
ATOM 1439 N N . ALA A 1 209 ? -24.866 39.323 -13.355 1.00 37.86 187 ALA A N 1
ATOM 1440 C CA . ALA A 1 209 ? -24.893 38.705 -14.668 1.00 42.96 187 ALA A CA 1
ATOM 1441 C C . ALA A 1 209 ? -23.756 37.703 -14.797 1.00 42.33 187 ALA A C 1
ATOM 1442 O O . ALA A 1 209 ? -23.830 36.767 -15.581 1.00 40.54 187 ALA A O 1
ATOM 1444 N N . ASP A 1 210 ? -22.731 37.820 -13.965 1.00 38.82 188 ASP A N 1
ATOM 1445 C CA . ASP A 1 210 ? -21.640 36.868 -14.010 1.00 35.06 188 ASP A CA 1
ATOM 1446 C C . ASP A 1 210 ? -21.806 35.652 -13.112 1.00 34.75 188 ASP A C 1
ATOM 1447 O O . ASP A 1 210 ? -20.881 34.838 -13.024 1.00 34.49 188 ASP A O 1
ATOM 1452 N N . TRP A 1 211 ? -22.906 35.577 -12.375 1.00 31.51 189 TRP A N 1
ATOM 1453 C CA . TRP A 1 211 ? -22.981 34.633 -11.271 1.00 32.86 189 TRP A CA 1
ATOM 1454 C C . TRP A 1 211 ? -23.211 33.187 -11.769 1.00 33.84 189 TRP A C 1
ATOM 1455 O O . TRP A 1 211 ? -22.522 32.266 -11.311 1.00 32.87 189 TRP A O 1
ATOM 1466 N N . PRO A 1 212 ? -24.140 32.995 -12.723 1.00 35.35 190 PRO A N 1
ATOM 1467 C CA . PRO A 1 212 ? -24.262 31.617 -13.311 1.00 35.62 190 PRO A CA 1
ATOM 1468 C C . PRO A 1 212 ? -22.908 31.064 -13.780 1.00 33.72 190 PRO A C 1
ATOM 1469 O O . PRO A 1 212 ? -22.491 29.996 -13.358 1.00 38.08 190 PRO A O 1
ATOM 1473 N N . ASP A 1 213 ? -22.136 31.816 -14.539 1.00 40.37 191 ASP A N 1
ATOM 1474 C CA . ASP A 1 213 ? -20.790 31.320 -14.858 1.00 38.39 191 ASP A CA 1
ATOM 1475 C C . ASP A 1 213 ? -19.931 31.062 -13.639 1.00 42.83 191 ASP A C 1
ATOM 1476 O O . ASP A 1 213 ? -19.260 30.018 -13.544 1.00 36.64 191 ASP A O 1
ATOM 1481 N N . LEU A 1 214 ? -19.948 31.995 -12.683 1.00 33.19 192 LEU A N 1
ATOM 1482 C CA . LEU A 1 214 ? -19.049 31.842 -11.563 1.00 34.11 192 LEU A CA 1
ATOM 1483 C C . LEU A 1 214 ? -19.314 30.565 -10.796 1.00 28.37 192 LEU A C 1
ATOM 1484 O O . LEU A 1 214 ? -18.402 29.909 -10.362 1.00 28.94 192 LEU A O 1
ATOM 1489 N N . ILE A 1 215 ? -20.570 30.288 -10.576 1.00 30.36 193 ILE A N 1
ATOM 1490 C CA . ILE A 1 215 ? -20.989 29.164 -9.812 1.00 33.04 193 ILE A CA 1
ATOM 1491 C C . ILE A 1 215 ? -20.644 27.861 -10.560 1.00 33.35 193 ILE A C 1
ATOM 1492 O O . ILE A 1 215 ? -20.224 26.884 -9.949 1.00 32.40 193 ILE A O 1
ATOM 1497 N N . ALA A 1 216 ? -20.881 27.842 -11.868 1.00 32.14 194 ALA A N 1
ATOM 1498 C CA . ALA A 1 216 ? -20.390 26.711 -12.690 1.00 36.73 194 ALA A CA 1
ATOM 1499 C C . ALA A 1 216 ? -18.907 26.513 -12.472 1.00 34.22 194 ALA A C 1
ATOM 1500 O O . ALA A 1 216 ? -18.486 25.401 -12.296 1.00 35.14 194 ALA A O 1
ATOM 1502 N N . ALA A 1 217 ? -18.123 27.581 -12.432 1.00 32.58 195 ALA A N 1
ATOM 1503 C CA . ALA A 1 217 ? -16.668 27.443 -12.332 1.00 33.09 195 ALA A CA 1
ATOM 1504 C C . ALA A 1 217 ? -16.313 26.894 -10.969 1.00 33.76 195 ALA A C 1
ATOM 1505 O O . ALA A 1 217 ? -15.386 26.091 -10.764 1.00 34.46 195 ALA A O 1
ATOM 1507 N N . LEU A 1 218 ? -17.112 27.302 -9.993 1.00 33.34 196 LEU A N 1
ATOM 1508 C CA . LEU A 1 218 ? -16.869 26.889 -8.607 1.00 32.49 196 LEU A CA 1
ATOM 1509 C C . LEU A 1 218 ? -17.241 25.444 -8.402 1.00 30.46 196 LEU A C 1
ATOM 1510 O O . LEU A 1 218 ? -16.567 24.723 -7.675 1.00 29.72 196 LEU A O 1
ATOM 1515 N N . GLU A 1 219 ? -18.352 25.043 -9.019 1.00 33.77 197 GLU A N 1
ATOM 1516 C CA . GLU A 1 219 ? -18.776 23.658 -9.015 1.00 33.86 197 GLU A CA 1
ATOM 1517 C C . GLU A 1 219 ? -17.631 22.741 -9.546 1.00 39.71 197 GLU A C 1
ATOM 1518 O O . GLU A 1 219 ? -17.475 21.614 -9.124 1.00 35.41 197 GLU A O 1
ATOM 1524 N N . GLY A 1 220 ? -16.843 23.255 -10.478 1.00 43.23 198 GLY A N 1
ATOM 1525 C CA . GLY A 1 220 ? -15.719 22.516 -10.994 1.00 44.77 198 GLY A CA 1
ATOM 1526 C C . GLY A 1 220 ? -14.493 22.651 -10.120 1.00 43.01 198 GLY A C 1
ATOM 1527 O O . GLY A 1 220 ? -13.432 22.265 -10.537 1.00 45.31 198 GLY A O 1
ATOM 1528 N N . GLY A 1 221 ? -14.637 23.197 -8.916 1.00 41.81 199 GLY A N 1
ATOM 1529 C CA . GLY A 1 221 ? -13.548 23.225 -7.902 1.00 40.59 199 GLY A CA 1
ATOM 1530 C C . GLY A 1 221 ? -12.488 24.282 -8.095 1.00 41.06 199 GLY A C 1
ATOM 1531 O O . GLY A 1 221 ? -11.445 24.260 -7.463 1.00 43.02 199 GLY A O 1
ATOM 1532 N N . ASP A 1 222 ? -12.758 25.218 -8.972 1.00 46.36 200 ASP A N 1
ATOM 1533 C CA . ASP A 1 222 ? -11.880 26.361 -9.166 1.00 48.35 200 ASP A CA 1
ATOM 1534 C C . ASP A 1 222 ? -12.363 27.431 -8.187 1.00 44.64 200 ASP A C 1
ATOM 1535 O O . ASP A 1 222 ? -13.433 27.953 -8.357 1.00 45.60 200 ASP A O 1
ATOM 1540 N N . LEU A 1 223 ? -11.583 27.717 -7.155 1.00 45.37 201 LEU A N 1
ATOM 1541 C CA . LEU A 1 223 ? -11.916 28.737 -6.174 1.00 45.42 201 LEU A CA 1
ATOM 1542 C C . LEU A 1 223 ? -11.476 30.167 -6.492 1.00 52.36 201 LEU A C 1
ATOM 1543 O O . LEU A 1 223 ? -11.638 31.052 -5.655 1.00 52.81 201 LEU A O 1
ATOM 1548 N N . ALA A 1 224 ? -10.918 30.415 -7.678 1.00 52.35 202 ALA A N 1
ATOM 1549 C CA . ALA A 1 224 ? -10.541 31.782 -8.055 1.00 46.56 202 ALA A CA 1
ATOM 1550 C C . ALA A 1 224 ? -11.802 32.632 -8.194 1.00 46.34 202 ALA A C 1
ATOM 1551 O O . ALA A 1 224 ? -12.760 32.231 -8.821 1.00 46.17 202 ALA A O 1
ATOM 1553 N N . LEU A 1 225 ? -11.797 33.823 -7.614 1.00 45.12 203 LEU A N 1
ATOM 1554 C CA . LEU A 1 225 ? -12.943 34.713 -7.706 1.00 44.25 203 LEU A CA 1
ATOM 1555 C C . LEU A 1 225 ? -12.498 35.940 -8.441 1.00 39.77 203 LEU A C 1
ATOM 1556 O O . LEU A 1 225 ? -11.391 36.389 -8.190 1.00 38.02 203 LEU A O 1
ATOM 1561 N N . PRO A 1 226 ? -13.343 36.473 -9.344 1.00 41.78 204 PRO A N 1
ATOM 1562 C CA . PRO A 1 226 ? -12.940 37.609 -10.138 1.00 41.58 204 PRO A CA 1
ATOM 1563 C C . PRO A 1 226 ? -12.896 38.916 -9.323 1.00 43.99 204 PRO A C 1
ATOM 1564 O O . PRO A 1 226 ? -13.625 39.084 -8.345 1.00 54.13 204 PRO A O 1
ATOM 1568 N N . ASP A 1 227 ? -12.006 39.796 -9.730 1.00 39.25 205 ASP A N 1
ATOM 1569 C CA . ASP A 1 227 ? -11.706 41.010 -9.029 1.00 48.12 205 ASP A CA 1
ATOM 1570 C C . ASP A 1 227 ? -12.415 42.148 -9.693 1.00 46.95 205 ASP A C 1
ATOM 1571 O O . ASP A 1 227 ? -12.154 42.411 -10.873 1.00 46.78 205 ASP A O 1
ATOM 1576 N N . HIS A 1 228 ? -13.317 42.786 -8.951 1.00 39.21 206 HIS A N 1
ATOM 1577 C CA . HIS A 1 228 ? -13.951 44.042 -9.354 1.00 41.76 206 HIS A CA 1
ATOM 1578 C C . HIS A 1 228 ? -14.031 45.027 -8.199 1.00 49.84 206 HIS A C 1
ATOM 1579 O O . HIS A 1 228 ? -14.219 44.598 -7.053 1.00 44.68 206 HIS A O 1
ATOM 1586 N N . ALA A 1 229 ? -13.943 46.338 -8.481 1.00 42.63 207 ALA A N 1
ATOM 1587 C CA . ALA A 1 229 ? -14.305 47.353 -7.455 1.00 43.89 207 ALA A CA 1
ATOM 1588 C C . ALA A 1 229 ? -15.805 47.331 -7.186 1.00 46.04 207 ALA A C 1
ATOM 1589 O O . ALA A 1 229 ? -16.603 47.304 -8.113 1.00 55.04 207 ALA A O 1
ATOM 1591 N N . ALA A 1 230 ? -16.208 47.397 -5.918 1.00 46.17 208 ALA A N 1
ATOM 1592 C CA . ALA A 1 230 ? -17.619 47.645 -5.588 1.00 46.56 208 ALA A CA 1
ATOM 1593 C C . ALA A 1 230 ? -17.926 49.084 -5.854 1.00 45.70 208 ALA A C 1
ATOM 1594 O O . ALA A 1 230 ? -17.041 49.898 -5.685 1.00 42.83 208 ALA A O 1
ATOM 1596 N N . PRO A 1 231 ? -19.172 49.397 -6.237 1.00 47.48 209 PRO A N 1
ATOM 1597 C CA . PRO A 1 231 ? -19.679 50.775 -6.224 1.00 50.70 209 PRO A CA 1
ATOM 1598 C C . PRO A 1 231 ? -19.476 51.390 -4.846 1.00 52.99 209 PRO A C 1
ATOM 1599 O O . PRO A 1 231 ? -19.671 50.710 -3.818 1.00 49.59 209 PRO A O 1
ATOM 1603 N N . GLU A 1 232 ? -19.081 52.657 -4.814 1.00 54.42 210 GLU A N 1
ATOM 1604 C CA . GLU A 1 232 ? -18.775 53.327 -3.562 1.00 49.27 210 GLU A CA 1
ATOM 1605 C C . GLU A 1 232 ? -20.050 53.441 -2.764 1.00 44.03 210 GLU A C 1
ATOM 1606 O O . GLU A 1 232 ? -21.111 53.574 -3.348 1.00 41.68 210 GLU A O 1
ATOM 1612 N N . GLY A 1 233 ? -19.978 53.375 -1.427 1.00 36.34 211 GLY A N 1
ATOM 1613 C CA . GLY A 1 233 ? -21.196 53.490 -0.611 1.00 39.40 211 GLY A CA 1
ATOM 1614 C C . GLY A 1 233 ? -21.115 54.755 0.218 1.00 40.95 211 GLY A C 1
ATOM 1615 O O . GLY A 1 233 ? -20.261 55.572 -0.072 1.00 41.01 211 GLY A O 1
ATOM 1616 N N . ARG A 1 234 ? -21.945 54.875 1.261 1.00 37.16 212 ARG A N 1
ATOM 1617 C CA . ARG A 1 234 ? -21.946 56.058 2.172 1.00 37.16 212 ARG A CA 1
ATOM 1618 C C . ARG A 1 234 ? -21.003 55.931 3.392 1.00 37.54 212 ARG A C 1
ATOM 1619 O O . ARG A 1 234 ? -20.612 56.936 3.962 1.00 29.77 212 ARG A O 1
ATOM 1627 N N . LEU A 1 235 ? -20.578 54.712 3.767 1.00 35.09 213 LEU A N 1
ATOM 1628 C CA . LEU A 1 235 ? -19.876 54.496 5.034 1.00 31.23 213 LEU A CA 1
ATOM 1629 C C . LEU A 1 235 ? -18.524 55.155 5.137 1.00 34.45 213 LEU A C 1
ATOM 1630 O O . LEU A 1 235 ? -18.208 55.733 6.153 1.00 28.47 213 LEU A O 1
ATOM 1635 N N . PRO A 1 236 ? -17.721 55.095 4.085 1.00 35.17 214 PRO A N 1
ATOM 1636 C CA . PRO A 1 236 ? -16.416 55.696 4.317 1.00 35.43 214 PRO A CA 1
ATOM 1637 C C . PRO A 1 236 ? -16.563 57.183 4.714 1.00 34.99 214 PRO A C 1
ATOM 1638 O O . PRO A 1 236 ? -15.923 57.641 5.657 1.00 35.80 214 PRO A O 1
ATOM 1642 N N . VAL A 1 237 ? -17.451 57.914 4.083 1.00 34.52 215 VAL A N 1
ATOM 1643 C CA . VAL A 1 237 ? -17.522 59.330 4.425 1.00 38.46 215 VAL A CA 1
ATOM 1644 C C . VAL A 1 237 ? -18.344 59.579 5.718 1.00 36.62 215 VAL A C 1
ATOM 1645 O O . VAL A 1 237 ? -18.083 60.530 6.408 1.00 35.52 215 VAL A O 1
ATOM 1649 N N . LEU A 1 238 ? -19.290 58.706 6.059 1.00 29.83 216 LEU A N 1
ATOM 1650 C CA . LEU A 1 238 ? -20.084 58.837 7.310 1.00 33.51 216 LEU A CA 1
ATOM 1651 C C . LEU A 1 238 ? -19.315 58.393 8.587 1.00 28.38 216 LEU A C 1
ATOM 1652 O O . LEU A 1 238 ? -19.726 58.674 9.727 1.00 28.40 216 LEU A O 1
ATOM 1657 N N . GLN A 1 239 ? -18.200 57.722 8.381 1.00 28.70 217 GLN A N 1
ATOM 1658 C CA . GLN A 1 239 ? -17.493 57.056 9.491 1.00 29.03 217 GLN A CA 1
ATOM 1659 C C . GLN A 1 239 ? -17.198 58.004 10.669 1.00 30.67 217 GLN A C 1
ATOM 1660 O O . GLN A 1 239 ? -17.495 57.698 11.833 1.00 24.55 217 GLN A O 1
ATOM 1666 N N . ASP A 1 240 ? -16.606 59.155 10.380 1.00 26.29 218 ASP A N 1
ATOM 1667 C CA . ASP A 1 240 ? -16.232 60.086 11.445 1.00 28.40 218 ASP A CA 1
ATOM 1668 C C . ASP A 1 240 ? -17.448 60.519 12.309 1.00 24.54 218 ASP A C 1
ATOM 1669 O O . ASP A 1 240 ? -17.348 60.481 13.547 1.00 27.89 218 ASP A O 1
ATOM 1674 N N . GLU A 1 241 ? -18.559 60.902 11.670 1.00 23.39 219 GLU A N 1
ATOM 1675 C CA . GLU A 1 241 ? -19.773 61.279 12.375 1.00 27.02 219 GLU A CA 1
ATOM 1676 C C . GLU A 1 241 ? -20.384 60.084 13.110 1.00 24.25 219 GLU A C 1
ATOM 1677 O O . GLU A 1 241 ? -20.796 60.234 14.254 1.00 24.30 219 GLU A O 1
ATOM 1683 N N . ILE A 1 242 ? -20.348 58.901 12.480 1.00 22.51 220 ILE A N 1
ATOM 1684 C CA . ILE A 1 242 ? -20.808 57.666 13.187 1.00 23.79 220 ILE A CA 1
ATOM 1685 C C . ILE A 1 242 ? -20.001 57.473 14.489 1.00 21.42 220 ILE A C 1
ATOM 1686 O O . ILE A 1 242 ? -20.563 57.274 15.582 1.00 21.36 220 ILE A O 1
ATOM 1691 N N . ASP A 1 243 ? -18.693 57.658 14.378 1.00 22.50 221 ASP A N 1
ATOM 1692 C CA . ASP A 1 243 ? -17.802 57.474 15.508 1.00 24.22 221 ASP A CA 1
ATOM 1693 C C . ASP A 1 243 ? -18.048 58.502 16.661 1.00 24.04 221 ASP A C 1
ATOM 1694 O O . ASP A 1 243 ? -18.060 58.177 17.854 1.00 20.48 221 ASP A O 1
ATOM 1699 N N . ARG A 1 244 ? -18.429 59.713 16.315 1.00 23.66 222 ARG A N 1
ATOM 1700 C CA . ARG A 1 244 ? -18.713 60.717 17.311 1.00 24.31 222 ARG A CA 1
ATOM 1701 C C . ARG A 1 244 ? -20.082 60.478 17.873 1.00 21.25 222 ARG A C 1
ATOM 1702 O O . ARG A 1 244 ? -20.276 60.535 19.065 1.00 21.60 222 ARG A O 1
ATOM 1710 N N . LEU A 1 245 ? -21.049 60.159 17.034 1.00 23.91 223 LEU A N 1
ATOM 1711 C CA . LEU A 1 245 ? -22.445 60.187 17.503 1.00 22.59 223 LEU A CA 1
ATOM 1712 C C . LEU A 1 245 ? -22.786 58.964 18.376 1.00 22.69 223 LEU A C 1
ATOM 1713 O O . LEU A 1 245 ? -23.605 59.064 19.272 1.00 21.83 223 LEU A O 1
ATOM 1718 N N . PHE A 1 246 ? -22.174 57.832 18.077 1.00 26.75 224 PHE A N 1
ATOM 1719 C CA . PHE A 1 246 ? -22.496 56.547 18.755 1.00 24.86 224 PHE A CA 1
ATOM 1720 C C . PHE A 1 246 ? -21.481 56.092 19.781 1.00 25.48 224 PHE A C 1
ATOM 1721 O O . PHE A 1 246 ? -21.429 54.900 20.125 1.00 27.65 224 PHE A O 1
ATOM 1729 N N . ALA A 1 247 ? -20.727 57.050 20.325 1.00 24.58 225 ALA A N 1
ATOM 1730 C CA . ALA A 1 247 ? -19.832 56.798 21.473 1.00 25.20 225 ALA A CA 1
ATOM 1731 C C . ALA A 1 247 ? -20.661 56.727 22.727 1.00 24.04 225 ALA A C 1
ATOM 1732 O O . ALA A 1 247 ? -21.643 57.373 22.843 1.00 24.63 225 ALA A O 1
ATOM 1734 N N . GLY A 1 248 ? -20.193 56.018 23.718 1.00 25.78 226 GLY A N 1
ATOM 1735 C CA . GLY A 1 248 ? -20.811 56.090 25.001 1.00 32.09 226 GLY A CA 1
ATOM 1736 C C . GLY A 1 248 ? -22.016 55.162 25.098 1.00 30.66 226 GLY A C 1
ATOM 1737 O O . GLY A 1 248 ? -22.027 54.167 24.462 1.00 32.15 226 GLY A O 1
ATOM 1738 N N . THR A 1 249 ? -22.962 55.493 25.977 1.00 28.99 227 THR A N 1
ATOM 1739 C CA . THR A 1 249 ? -24.068 54.631 26.318 1.00 26.15 227 THR A CA 1
ATOM 1740 C C . THR A 1 249 ? -25.336 55.224 25.702 1.00 27.86 227 THR A C 1
ATOM 1741 O O . THR A 1 249 ? -25.372 56.379 25.301 1.00 25.80 227 THR A O 1
ATOM 1745 N N . LEU A 1 250 ? -26.413 54.478 25.775 1.00 26.90 228 LEU A N 1
ATOM 1746 C CA . LEU A 1 250 ? -27.763 54.986 25.436 1.00 30.35 228 LEU A CA 1
ATOM 1747 C C . LEU A 1 250 ? -28.278 56.118 26.306 1.00 34.28 228 LEU A C 1
ATOM 1748 O O . LEU A 1 250 ? -29.255 56.738 25.976 1.00 37.11 228 LEU A O 1
ATOM 1753 N N . ALA A 1 251 ? -27.678 56.385 27.434 1.00 37.69 229 ALA A N 1
ATOM 1754 C CA . ALA A 1 251 ? -28.057 57.592 28.152 1.00 39.85 229 ALA A CA 1
ATOM 1755 C C . ALA A 1 251 ? -27.521 58.839 27.431 1.00 39.15 229 ALA A C 1
ATOM 1756 O O . ALA A 1 251 ? -27.980 59.902 27.698 1.00 40.33 229 ALA A O 1
ATOM 1758 N N . GLU A 1 252 ? -26.500 58.696 26.582 1.00 33.49 230 GLU A N 1
ATOM 1759 C CA . GLU A 1 252 ? -25.807 59.823 25.997 1.00 30.99 230 GLU A CA 1
ATOM 1760 C C . GLU A 1 252 ? -26.145 60.004 24.546 1.00 28.13 230 GLU A C 1
ATOM 1761 O O . GLU A 1 252 ? -26.075 61.102 24.007 1.00 29.52 230 GLU A O 1
ATOM 1767 N N . ILE A 1 253 ? -26.398 58.902 23.871 1.00 24.86 231 ILE A N 1
ATOM 1768 C CA . ILE A 1 253 ? -26.467 58.952 22.432 1.00 26.11 231 ILE A CA 1
ATOM 1769 C C . ILE A 1 253 ? -27.718 59.745 21.906 1.00 26.16 231 ILE A C 1
ATOM 1770 O O . ILE A 1 253 ? -27.588 60.520 20.990 1.00 24.89 231 ILE A O 1
ATOM 1775 N N . PRO A 1 254 ? -28.914 59.497 22.450 1.00 31.38 232 PRO A N 1
ATOM 1776 C CA . PRO A 1 254 ? -30.087 60.189 21.905 1.00 32.51 232 PRO A CA 1
ATOM 1777 C C . PRO A 1 254 ? -29.970 61.714 21.992 1.00 34.64 232 PRO A C 1
ATOM 1778 O O . PRO A 1 254 ? -30.235 62.379 21.014 1.00 32.03 232 PRO A O 1
ATOM 1782 N N . ALA A 1 255 ? -29.471 62.243 23.110 1.00 35.72 233 ALA A N 1
ATOM 1783 C CA . ALA A 1 255 ? -29.204 63.680 23.212 1.00 34.55 233 ALA A CA 1
ATOM 1784 C C . ALA A 1 255 ? -28.181 64.178 22.202 1.00 32.61 233 ALA A C 1
ATOM 1785 O O . ALA A 1 255 ? -28.295 65.268 21.592 1.00 28.03 233 ALA A O 1
ATOM 1787 N N . ARG A 1 256 ? -27.181 63.376 21.910 1.00 29.67 234 ARG A N 1
ATOM 1788 C CA . ARG A 1 256 ? -26.168 63.829 20.954 1.00 28.45 234 ARG A CA 1
ATOM 1789 C C . ARG A 1 256 ? -26.785 63.850 19.553 1.00 31.19 234 ARG A C 1
ATOM 1790 O O . ARG A 1 256 ? -26.520 64.739 18.705 1.00 32.91 234 ARG A O 1
ATOM 1798 N N . LEU A 1 257 ? -27.642 62.885 19.296 1.00 28.02 235 LEU A N 1
ATOM 1799 C CA . LEU A 1 257 ? -28.329 62.846 18.011 1.00 30.40 235 LEU A CA 1
ATOM 1800 C C . LEU A 1 257 ? -29.254 64.069 17.889 1.00 30.30 235 LEU A C 1
ATOM 1801 O O . LEU A 1 257 ? -29.340 64.707 16.827 1.00 26.02 235 LEU A O 1
ATOM 1806 N N . GLU A 1 258 ? -29.916 64.402 18.963 1.00 34.58 236 GLU A N 1
ATOM 1807 C CA . GLU A 1 258 ? -30.889 65.472 18.860 1.00 35.16 236 GLU A CA 1
ATOM 1808 C C . GLU A 1 258 ? -30.215 66.766 18.539 1.00 39.81 236 GLU A C 1
ATOM 1809 O O . GLU A 1 258 ? -30.857 67.631 17.938 1.00 36.05 236 GLU A O 1
ATOM 1815 N N . ALA A 1 259 ? -28.946 66.917 18.936 1.00 35.96 237 ALA A N 1
ATOM 1816 C CA . ALA A 1 259 ? -28.239 68.197 18.726 1.00 40.60 237 ALA A CA 1
ATOM 1817 C C . ALA A 1 259 ? -27.655 68.295 17.314 1.00 47.43 237 ALA A C 1
ATOM 1818 O O . ALA A 1 259 ? -27.104 69.322 16.949 1.00 43.70 237 ALA A O 1
ATOM 1820 N N . THR A 1 260 ? -27.779 67.226 16.529 1.00 40.63 238 THR A N 1
ATOM 1821 C CA . THR A 1 260 ? -27.114 67.134 15.297 1.00 38.23 238 THR A CA 1
ATOM 1822 C C . THR A 1 260 ? -28.107 67.180 14.119 1.00 43.19 238 THR A C 1
ATOM 1823 O O . THR A 1 260 ? -28.739 66.173 13.787 1.00 33.11 238 THR A O 1
ATOM 1827 N N . ASP A 1 261 ? -28.175 68.328 13.439 1.00 39.48 239 ASP A N 1
ATOM 1828 C CA . ASP A 1 261 ? -29.093 68.513 12.319 1.00 37.41 239 ASP A CA 1
ATOM 1829 C C . ASP A 1 261 ? -28.494 67.992 11.015 1.00 41.95 239 ASP A C 1
ATOM 1830 O O . ASP A 1 261 ? -27.996 68.776 10.136 1.00 36.79 239 ASP A O 1
ATOM 1835 N N . THR A 1 262 ? -28.562 66.667 10.856 1.00 34.63 240 THR A N 1
ATOM 1836 C CA . THR A 1 262 ? -28.047 66.014 9.678 1.00 34.08 240 THR A CA 1
ATOM 1837 C C . THR A 1 262 ? -28.979 64.820 9.367 1.00 32.22 240 THR A C 1
ATOM 1838 O O . THR A 1 262 ? -29.582 64.273 10.263 1.00 43.88 240 THR A O 1
ATOM 1842 N N . PRO A 1 263 ? -29.078 64.410 8.117 1.00 34.82 241 PRO A N 1
ATOM 1843 C CA . PRO A 1 263 ? -29.847 63.223 7.715 1.00 36.02 241 PRO A CA 1
ATOM 1844 C C . PRO A 1 263 ? -29.423 61.991 8.571 1.00 34.10 241 PRO A C 1
ATOM 1845 O O . PRO A 1 263 ? -30.264 61.359 9.216 1.00 30.66 241 PRO A O 1
ATOM 1849 N N . LEU A 1 264 ? -28.133 61.760 8.649 1.00 31.18 242 LEU A N 1
ATOM 1850 C CA . LEU A 1 264 ? -27.604 60.652 9.495 1.00 29.96 242 LEU A CA 1
ATOM 1851 C C . LEU A 1 264 ? -28.163 60.665 10.889 1.00 27.39 242 LEU A C 1
ATOM 1852 O O . LEU A 1 264 ? -28.713 59.670 11.287 1.00 27.38 242 LEU A O 1
ATOM 1857 N N . ALA A 1 265 ? -27.980 61.735 11.650 1.00 24.34 243 ALA A N 1
ATOM 1858 C CA . ALA A 1 265 ? -28.455 61.826 12.994 1.00 28.80 243 ALA A CA 1
ATOM 1859 C C . ALA A 1 265 ? -29.959 61.743 13.094 1.00 34.46 243 ALA A C 1
ATOM 1860 O O . ALA A 1 265 ? -30.477 61.150 14.044 1.00 28.79 243 ALA A O 1
ATOM 1862 N N . ALA A 1 266 ? -30.670 62.370 12.143 1.00 34.77 244 ALA A N 1
ATOM 1863 C CA . ALA A 1 266 ? -32.125 62.424 12.197 1.00 31.47 244 ALA A CA 1
ATOM 1864 C C . ALA A 1 266 ? -32.730 61.027 11.889 1.00 29.61 244 ALA A C 1
ATOM 1865 O O . ALA A 1 266 ? -33.664 60.614 12.557 1.00 25.36 244 ALA A O 1
ATOM 1867 N N . GLU A 1 267 ? -32.218 60.345 10.886 1.00 27.24 245 GLU A N 1
ATOM 1868 C CA . GLU A 1 267 ? -32.717 59.015 10.563 1.00 33.13 245 GLU A CA 1
ATOM 1869 C C . GLU A 1 267 ? -32.410 58.066 11.767 1.00 28.89 245 GLU A C 1
ATOM 1870 O O . GLU A 1 267 ? -33.215 57.221 12.141 1.00 28.92 245 GLU A O 1
ATOM 1876 N N . ALA A 1 268 ? -31.256 58.234 12.377 1.00 27.55 246 ALA A N 1
ATOM 1877 C CA . ALA A 1 268 ? -30.884 57.387 13.540 1.00 28.54 246 ALA A CA 1
ATOM 1878 C C . ALA A 1 268 ? -31.771 57.620 14.725 1.00 27.05 246 ALA A C 1
ATOM 1879 O O . ALA A 1 268 ? -32.212 56.687 15.416 1.00 26.57 246 ALA A O 1
ATOM 1881 N N . LEU A 1 269 ? -32.142 58.862 14.951 1.00 26.81 247 LEU A N 1
ATOM 1882 C CA . LEU A 1 269 ? -32.951 59.141 16.098 1.00 30.59 247 LEU A CA 1
ATOM 1883 C C . LEU A 1 269 ? -34.344 58.578 15.939 1.00 28.82 247 LEU A C 1
ATOM 1884 O O . LEU A 1 269 ? -34.930 58.139 16.895 1.00 30.56 247 LEU A O 1
ATOM 1889 N N . LYS A 1 270 ? -34.896 58.643 14.747 1.00 31.45 248 LYS A N 1
ATOM 1890 C CA . LYS A 1 270 ? -36.223 58.095 14.504 1.00 35.60 248 LYS A CA 1
ATOM 1891 C C . LYS A 1 270 ? -36.202 56.596 14.769 1.00 33.57 248 LYS A C 1
ATOM 1892 O O . LYS A 1 270 ? -37.143 56.004 15.306 1.00 30.26 248 LYS A O 1
ATOM 1898 N N . ALA A 1 271 ? -35.169 55.960 14.269 1.00 32.49 249 ALA A N 1
ATOM 1899 C CA . ALA A 1 271 ? -35.031 54.478 14.491 1.00 33.92 249 ALA A CA 1
ATOM 1900 C C . ALA A 1 271 ? -34.977 54.202 15.959 1.00 32.37 249 ALA A C 1
ATOM 1901 O O . ALA A 1 271 ? -35.668 53.323 16.439 1.00 33.41 249 ALA A O 1
ATOM 1903 N N . LEU A 1 272 ? -34.234 55.030 16.714 1.00 32.81 250 LEU A N 1
ATOM 1904 C CA . LEU A 1 272 ? -34.090 54.797 18.113 1.00 30.31 250 LEU A CA 1
ATOM 1905 C C . LEU A 1 272 ? -35.451 54.935 18.743 1.00 40.88 250 LEU A C 1
ATOM 1906 O O . LEU A 1 272 ? -35.919 54.002 19.416 1.00 39.38 250 LEU A O 1
ATOM 1911 N N . ARG A 1 273 ? -36.112 56.045 18.477 1.00 35.93 251 ARG A N 1
ATOM 1912 C CA . ARG A 1 273 ? -37.427 56.294 19.052 1.00 38.27 251 ARG A CA 1
ATOM 1913 C C . ARG A 1 273 ? -38.446 55.247 18.729 1.00 33.23 251 ARG A C 1
ATOM 1914 O O . ARG A 1 273 ? -39.344 55.102 19.439 1.00 33.58 251 ARG A O 1
ATOM 1922 N N . ARG A 1 274 ? -38.393 54.609 17.591 1.00 29.72 252 ARG A N 1
ATOM 1923 C CA . ARG A 1 274 ? -39.416 53.630 17.273 1.00 37.05 252 ARG A CA 1
ATOM 1924 C C . ARG A 1 274 ? -39.152 52.233 17.829 1.00 35.74 252 ARG A C 1
ATOM 1925 O O . ARG A 1 274 ? -40.071 51.462 17.975 1.00 33.46 252 ARG A O 1
ATOM 1933 N N . SER A 1 275 ? -37.890 51.893 18.061 1.00 31.87 253 SER A N 1
ATOM 1934 C CA . SER A 1 275 ? -37.501 50.519 18.423 1.00 27.23 253 SER A CA 1
ATOM 1935 C C . SER A 1 275 ? -37.607 50.200 19.868 1.00 24.72 253 SER A C 1
ATOM 1936 O O . SER A 1 275 ? -37.677 51.085 20.701 1.00 21.52 253 SER A O 1
ATOM 1939 N N . SER A 1 276 ? -37.553 48.917 20.207 1.00 19.76 254 SER A N 1
ATOM 1940 C CA . SER A 1 276 ? -37.644 48.527 21.604 1.00 18.87 254 SER A CA 1
ATOM 1941 C C . SER A 1 276 ? -36.473 49.026 22.475 1.00 21.51 254 SER A C 1
ATOM 1942 O O . SER A 1 276 ? -35.308 48.640 22.274 1.00 19.57 254 SER A O 1
ATOM 1945 N N . PRO A 1 277 ? -36.759 49.829 23.472 1.00 21.76 255 PRO A N 1
ATOM 1946 C CA . PRO A 1 277 ? -35.621 50.290 24.254 1.00 24.88 255 PRO A CA 1
ATOM 1947 C C . PRO A 1 277 ? -34.787 49.206 24.888 1.00 23.22 255 PRO A C 1
ATOM 1948 O O . PRO A 1 277 ? -33.564 49.309 24.945 1.00 24.50 255 PRO A O 1
ATOM 1952 N N . LEU A 1 278 ? -35.431 48.156 25.374 1.00 24.79 256 LEU A N 1
ATOM 1953 C CA . LEU A 1 278 ? -34.707 47.021 25.985 1.00 25.00 256 LEU A CA 1
ATOM 1954 C C . LEU A 1 278 ? -33.801 46.304 24.965 1.00 24.10 256 LEU A C 1
ATOM 1955 O O . LEU A 1 278 ? -32.667 45.956 25.288 1.00 20.95 256 LEU A O 1
ATOM 1960 N N . ALA A 1 279 ? -34.334 46.025 23.757 1.00 22.62 257 ALA A N 1
ATOM 1961 C CA . ALA A 1 279 ? -33.499 45.469 22.704 1.00 20.73 257 ALA A CA 1
ATOM 1962 C C . ALA A 1 279 ? -32.322 46.382 22.313 1.00 20.93 257 ALA A C 1
ATOM 1963 O O . ALA A 1 279 ? -31.229 45.919 22.036 1.00 21.01 257 ALA A O 1
ATOM 1965 N N . LEU A 1 280 ? -32.569 47.675 22.160 1.00 22.77 258 LEU A N 1
ATOM 1966 C CA . LEU A 1 280 ? -31.458 48.612 21.891 1.00 23.74 258 LEU A CA 1
ATOM 1967 C C . LEU A 1 280 ? -30.356 48.546 22.966 1.00 21.39 258 LEU A C 1
ATOM 1968 O O . LEU A 1 280 ? -29.157 48.486 22.668 1.00 21.75 258 LEU A O 1
ATOM 1973 N N . ALA A 1 281 ? -30.770 48.632 24.213 1.00 20.32 259 ALA A N 1
ATOM 1974 C CA . ALA A 1 281 ? -29.840 48.602 25.350 1.00 20.48 259 ALA A CA 1
ATOM 1975 C C . ALA A 1 281 ? -29.092 47.297 25.422 1.00 21.77 259 ALA A C 1
ATOM 1976 O O . ALA A 1 281 ? -27.850 47.272 25.643 1.00 23.03 259 ALA A O 1
ATOM 1978 N N . ALA A 1 282 ? -29.793 46.197 25.152 1.00 20.22 260 ALA A N 1
ATOM 1979 C CA . ALA A 1 282 ? -29.067 44.909 25.208 1.00 21.96 260 ALA A CA 1
ATOM 1980 C C . ALA A 1 282 ? -28.059 44.748 24.055 1.00 23.61 260 ALA A C 1
ATOM 1981 O O . ALA A 1 282 ? -26.979 44.142 24.237 1.00 21.87 260 ALA A O 1
ATOM 1983 N N . THR A 1 283 ? -28.467 45.180 22.856 1.00 21.38 261 THR A N 1
ATOM 1984 C CA . THR A 1 283 ? -27.588 45.135 21.649 1.00 19.57 261 THR A CA 1
ATOM 1985 C C . THR A 1 283 ? -26.303 45.846 21.933 1.00 18.74 261 THR A C 1
ATOM 1986 O O . THR A 1 283 ? -25.212 45.322 21.689 1.00 20.86 261 THR A O 1
ATOM 1990 N N . LEU A 1 284 ? -26.412 47.038 22.484 1.00 21.22 262 LEU A N 1
ATOM 1991 C CA . LEU A 1 284 ? -25.240 47.786 22.764 1.00 22.69 262 LEU A CA 1
ATOM 1992 C C . LEU A 1 284 ? -24.365 47.112 23.770 1.00 24.08 262 LEU A C 1
ATOM 1993 O O . LEU A 1 284 ? -23.113 47.122 23.616 1.00 21.37 262 LEU A O 1
ATOM 1998 N N . GLU A 1 285 ? -25.002 46.494 24.780 1.00 23.22 263 GLU A N 1
ATOM 1999 C CA . GLU A 1 285 ? -24.229 45.853 25.820 1.00 23.43 263 GLU A CA 1
ATOM 2000 C C . GLU A 1 285 ? -23.558 44.624 25.211 1.00 21.74 263 GLU A C 1
ATOM 2001 O O . GLU A 1 285 ? -22.382 44.363 25.485 1.00 21.15 263 GLU A O 1
ATOM 2007 N N . ILE A 1 286 ? -24.229 43.8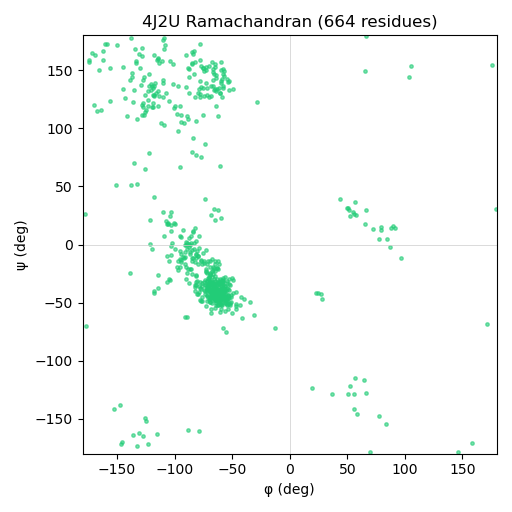88 24.330 1.00 22.41 264 ILE A N 1
ATOM 2008 C CA . ILE A 1 286 ? -23.543 42.723 23.755 1.00 19.83 264 ILE A CA 1
ATOM 2009 C C . ILE A 1 286 ? -22.298 43.188 22.973 1.00 22.84 264 ILE A C 1
ATOM 2010 O O . ILE A 1 286 ? -21.224 42.603 23.117 1.00 23.37 264 ILE A O 1
ATOM 2015 N N . LEU A 1 287 ? -22.445 44.239 22.157 1.00 21.89 265 LEU A N 1
ATOM 2016 C CA . LEU A 1 287 ? -21.381 44.689 21.293 1.00 20.96 265 LEU A CA 1
ATOM 2017 C C . LEU A 1 287 ? -20.172 45.102 22.108 1.00 18.60 265 LEU A C 1
ATOM 2018 O O . LEU A 1 287 ? -19.058 44.719 21.761 1.00 21.85 265 LEU A O 1
ATOM 2023 N N . GLN A 1 288 ? -20.430 45.771 23.222 1.00 20.48 266 GLN A N 1
ATOM 2024 C CA . GLN A 1 288 ? -19.401 46.197 24.186 1.00 22.22 266 GLN A CA 1
ATOM 2025 C C . GLN A 1 288 ? -18.683 45.028 24.859 1.00 24.30 266 GLN A C 1
ATOM 2026 O O . GLN A 1 288 ? -17.461 45.023 24.871 1.00 19.96 266 GLN A O 1
ATOM 2032 N N . ARG A 1 289 ? -19.407 43.977 25.233 1.00 23.15 267 ARG A N 1
ATOM 2033 C CA . ARG A 1 289 ? -18.762 42.756 25.780 1.00 25.01 267 ARG A CA 1
ATOM 2034 C C . ARG A 1 289 ? -17.910 42.064 24.774 1.00 24.64 267 ARG A C 1
ATOM 2035 O O . ARG A 1 289 ? -16.804 41.562 25.086 1.00 24.58 267 ARG A O 1
ATOM 2043 N N . LEU A 1 290 ? -18.419 42.011 23.549 1.00 21.19 268 LEU A N 1
ATOM 2044 C CA . LEU A 1 290 ? -17.732 41.322 22.512 1.00 21.90 268 LEU A CA 1
ATOM 2045 C C . LEU A 1 290 ? -16.416 41.979 22.071 1.00 26.80 268 LEU A C 1
ATOM 2046 O O . LEU A 1 290 ? -15.435 41.324 22.040 1.00 25.77 268 LEU A O 1
ATOM 2051 N N . GLY A 1 291 ? -16.455 43.243 21.670 1.00 30.67 269 GLY A N 1
ATOM 2052 C CA . GLY A 1 291 ? -15.288 43.915 21.094 1.00 29.75 269 GLY A CA 1
ATOM 2053 C C . GLY A 1 291 ? -14.989 43.241 19.761 1.00 25.96 269 GLY A C 1
ATOM 2054 O O . GLY A 1 291 ? -15.695 42.385 19.366 1.00 24.56 269 GLY A O 1
ATOM 2055 N N . PRO A 1 292 ? -13.969 43.677 19.032 1.00 29.47 270 PRO A N 1
ATOM 2056 C CA . PRO A 1 292 ? -13.628 43.109 17.732 1.00 33.05 270 PRO A CA 1
ATOM 2057 C C . PRO A 1 292 ? -12.914 41.795 17.765 1.00 27.96 270 PRO A C 1
ATOM 2058 O O . PRO A 1 292 ? -12.755 41.190 16.765 1.00 26.86 270 PRO A O 1
ATOM 2062 N N . SER A 1 293 ? -12.398 41.386 18.883 1.00 27.72 271 SER A N 1
ATOM 2063 C CA . SER A 1 293 ? -11.460 40.220 18.887 1.00 28.45 271 SER A CA 1
ATOM 2064 C C . SER A 1 293 ? -12.170 38.911 19.200 1.00 29.71 271 SER A C 1
ATOM 2065 O O . SER A 1 293 ? -11.614 37.819 18.997 1.00 33.27 271 SER A O 1
ATOM 2068 N N . ALA A 1 294 ? -13.420 38.991 19.666 1.00 29.88 272 ALA A N 1
ATOM 2069 C CA . ALA A 1 294 ? -14.170 37.775 20.026 1.00 29.61 272 ALA A CA 1
ATOM 2070 C C . ALA A 1 294 ? -14.502 36.873 18.840 1.00 32.96 272 ALA A C 1
ATOM 2071 O O . ALA A 1 294 ? -14.716 37.334 17.708 1.00 32.81 272 ALA A O 1
ATOM 2073 N N . GLY A 1 295 ? -14.616 35.576 19.126 1.00 29.49 273 GLY A N 1
ATOM 2074 C CA . GLY A 1 295 ? -15.051 34.604 18.126 1.00 30.77 273 GLY A CA 1
ATOM 2075 C C . GLY A 1 295 ? -16.549 34.570 18.034 1.00 28.52 273 GLY A C 1
ATOM 2076 O O . GLY A 1 295 ? -17.253 35.095 18.890 1.00 25.87 273 GLY A O 1
ATOM 2077 N N . ILE A 1 296 ? -17.042 33.938 16.974 1.00 26.88 274 ILE A N 1
ATOM 2078 C CA . ILE A 1 296 ? -18.464 33.755 16.799 1.00 25.71 274 ILE A CA 1
ATOM 2079 C C . ILE A 1 296 ? -19.182 33.045 17.947 1.00 23.98 274 ILE A C 1
ATOM 2080 O O . ILE A 1 296 ? -20.320 33.397 18.272 1.00 22.49 274 ILE A O 1
ATOM 2085 N N . ARG A 1 297 ? -18.549 32.061 18.598 1.00 26.52 275 ARG A N 1
ATOM 2086 C CA . ARG A 1 297 ? -19.296 31.416 19.668 1.00 25.27 275 ARG A CA 1
ATOM 2087 C C . ARG A 1 297 ? -19.578 32.337 20.845 1.00 22.76 275 ARG A C 1
ATOM 2088 O O . ARG A 1 297 ? -20.609 32.206 21.484 1.00 26.25 275 ARG A O 1
ATOM 2096 N N . GLU A 1 298 ? -18.682 33.255 21.199 1.00 23.37 276 GLU A N 1
ATOM 2097 C CA . GLU A 1 298 ? -18.995 34.210 22.261 1.00 24.85 276 GLU A CA 1
ATOM 2098 C C . GLU A 1 298 ? -20.227 34.985 21.931 1.00 24.08 276 GLU A C 1
ATOM 2099 O O . GLU A 1 298 ? -20.980 35.389 22.796 1.00 21.76 276 GLU A O 1
ATOM 2105 N N . ALA A 1 299 ? -20.409 35.266 20.662 1.00 26.11 277 ALA A N 1
ATOM 2106 C CA . ALA A 1 299 ? -21.469 36.162 20.269 1.00 23.97 277 ALA A CA 1
ATOM 2107 C C . ALA A 1 299 ? -22.782 35.345 20.334 1.00 25.22 277 ALA A C 1
ATOM 2108 O O . ALA A 1 299 ? -23.806 35.817 20.876 1.00 23.31 277 ALA A O 1
ATOM 2110 N N . LEU A 1 300 ? -22.767 34.141 19.751 1.00 22.31 278 LEU A N 1
ATOM 2111 C CA . LEU A 1 300 ? -23.959 33.288 19.727 1.00 22.46 278 LEU A CA 1
ATOM 2112 C C . LEU A 1 300 ? -24.463 33.006 21.140 1.00 19.61 278 LEU A C 1
ATOM 2113 O O . LEU A 1 300 ? -25.634 33.055 21.466 1.00 19.87 278 LEU A O 1
ATOM 2118 N N . ASP A 1 301 ? -23.516 32.797 22.002 1.00 23.19 279 ASP A N 1
ATOM 2119 C CA . ASP A 1 301 ? -23.788 32.586 23.407 1.00 26.19 279 ASP A CA 1
ATOM 2120 C C . ASP A 1 301 ? -24.469 33.769 24.017 1.00 24.98 279 ASP A C 1
ATOM 2121 O O . ASP A 1 301 ? -25.509 33.636 24.678 1.00 25.63 279 ASP A O 1
ATOM 2126 N N . LEU A 1 302 ? -23.918 34.960 23.822 1.00 24.05 280 LEU A N 1
ATOM 2127 C CA . LEU A 1 302 ? -24.618 36.139 24.363 1.00 23.37 280 LEU A CA 1
ATOM 2128 C C . LEU A 1 302 ? -25.963 36.419 23.718 1.00 23.09 280 LEU A C 1
ATOM 2129 O O . LEU A 1 302 ? -26.959 36.766 24.416 1.00 23.94 280 LEU A O 1
ATOM 2134 N N . GLU A 1 303 ? -26.054 36.228 22.407 1.00 23.19 281 GLU A N 1
ATOM 2135 C CA . GLU A 1 303 ? -27.340 36.419 21.708 1.00 23.87 281 GLU A CA 1
ATOM 2136 C C . GLU A 1 303 ? -28.410 35.493 22.330 1.00 26.14 281 GLU A C 1
ATOM 2137 O O . GLU A 1 303 ? -29.562 35.911 22.573 1.00 24.99 281 GLU A O 1
ATOM 2143 N N . TYR A 1 304 ? -27.995 34.244 22.600 1.00 23.40 282 TYR A N 1
ATOM 2144 C CA . TYR A 1 304 ? -28.909 33.193 23.073 1.00 25.30 282 TYR A CA 1
ATOM 2145 C C . TYR A 1 304 ? -29.362 33.535 24.429 1.00 21.81 282 TYR A C 1
ATOM 2146 O O . TYR A 1 304 ? -30.541 33.363 24.773 1.00 26.93 282 TYR A O 1
ATOM 2155 N N . ARG A 1 305 ? -28.476 34.081 25.232 1.00 26.06 283 ARG A N 1
ATOM 2156 C CA . ARG A 1 305 ? -28.912 34.507 26.488 1.00 24.09 283 ARG A CA 1
ATOM 2157 C C . ARG A 1 305 ? -30.094 35.421 26.339 1.00 26.16 283 ARG A C 1
ATOM 2158 O O . ARG A 1 305 ? -31.091 35.288 27.101 1.00 23.46 283 ARG A O 1
ATOM 2166 N N . PHE A 1 306 ? -30.019 36.391 25.412 1.00 21.94 284 PHE A N 1
ATOM 2167 C CA . PHE A 1 306 ? -31.168 37.336 25.271 1.00 23.12 284 PHE A CA 1
ATOM 2168 C C . PHE A 1 306 ? -32.403 36.641 24.660 1.00 20.93 284 PHE A C 1
ATOM 2169 O O . PHE A 1 306 ? -33.528 36.742 25.164 1.00 19.29 284 PHE A O 1
ATOM 2177 N N . THR A 1 307 ? -32.197 35.916 23.588 1.00 23.64 285 THR A N 1
ATOM 2178 C CA . THR A 1 307 ? -33.308 35.414 22.843 1.00 26.86 285 THR A CA 1
ATOM 2179 C C . THR A 1 307 ? -33.991 34.291 23.641 1.00 31.56 285 THR A C 1
ATOM 2180 O O . THR A 1 307 ? -35.226 34.176 23.608 1.00 29.21 285 THR A O 1
ATOM 2184 N N . TYR A 1 308 ? -33.201 33.547 24.426 1.00 31.12 286 TYR A N 1
ATOM 2185 C CA . TYR A 1 308 ? -33.822 32.488 25.268 1.00 34.38 286 TYR A CA 1
ATOM 2186 C C . TYR A 1 308 ? -34.833 33.168 26.180 1.00 29.80 286 TYR A C 1
ATOM 2187 O O . TYR A 1 308 ? -35.944 32.700 26.287 1.00 29.00 286 TYR A O 1
ATOM 2196 N N . ARG A 1 309 ? -34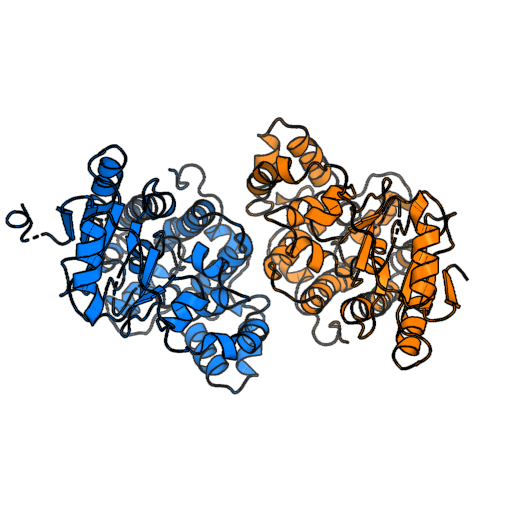.473 34.303 26.760 1.00 26.95 287 ARG A N 1
ATOM 2197 C CA . ARG A 1 309 ? -35.373 35.057 27.666 1.00 27.70 287 ARG A CA 1
ATOM 2198 C C . ARG A 1 309 ? -36.369 36.022 27.029 1.00 26.65 287 ARG A C 1
ATOM 2199 O O . ARG A 1 309 ? -37.251 36.562 27.723 1.00 27.47 287 ARG A O 1
ATOM 2207 N N . ALA A 1 310 ? -36.318 36.207 25.712 1.00 26.21 288 ALA A N 1
ATOM 2208 C CA . ALA A 1 310 ? -36.997 37.334 25.061 1.00 26.79 288 ALA A CA 1
ATOM 2209 C C . ALA A 1 310 ? -38.533 37.272 25.078 1.00 26.77 288 ALA A C 1
ATOM 2210 O O . ALA A 1 310 ? -39.223 38.272 25.324 1.00 28.59 288 ALA A O 1
ATOM 2212 N N . GLN A 1 311 ? -39.059 36.104 24.844 1.00 27.31 289 GLN A N 1
ATOM 2213 C CA . GLN A 1 311 ? -40.551 35.929 24.841 1.00 30.92 289 GLN A CA 1
ATOM 2214 C C . GLN A 1 311 ? -41.200 36.284 26.163 1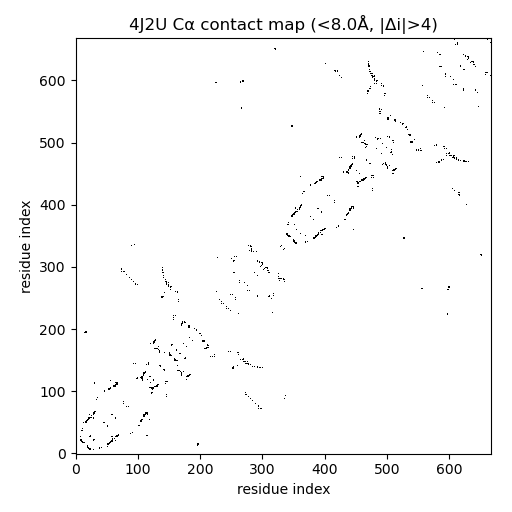.00 28.24 289 GLN A C 1
ATOM 2215 O O . GLN A 1 311 ? -42.208 36.999 26.184 1.00 26.38 289 GLN A O 1
ATOM 2221 N N . GLY A 1 312 ? -40.568 35.904 27.266 1.00 30.41 290 GLY A N 1
ATOM 2222 C CA . GLY A 1 312 ? -41.130 36.234 28.575 1.00 32.08 290 GLY A CA 1
ATOM 2223 C C . GLY A 1 312 ? -40.583 37.455 29.267 1.00 33.68 290 GLY A C 1
ATOM 2224 O O . GLY A 1 312 ? -41.217 37.959 30.207 1.00 32.51 290 GLY A O 1
ATOM 2225 N N . GLN A 1 313 ? -39.373 37.887 28.896 1.00 26.86 291 GLN A N 1
ATOM 2226 C CA . GLN A 1 313 ? -38.733 38.934 29.624 1.00 29.19 291 GLN A CA 1
ATOM 2227 C C . GLN A 1 313 ? -38.424 40.205 28.787 1.00 29.40 291 GLN A C 1
ATOM 2228 O O . GLN A 1 313 ? -38.007 41.225 29.314 1.00 27.08 291 GLN A O 1
ATOM 2234 N N . ALA A 1 314 ? -38.706 40.167 27.493 1.00 28.25 292 ALA A N 1
ATOM 2235 C CA . ALA A 1 314 ? -38.433 41.309 26.666 1.00 26.93 292 ALA A CA 1
ATOM 2236 C C . ALA A 1 314 ? -39.616 41.587 25.716 1.00 29.94 292 ALA A C 1
ATOM 2237 O O . ALA A 1 314 ? -40.761 41.171 25.988 1.00 27.23 292 ALA A O 1
ATOM 2239 N N . ASP A 1 315 ? -39.367 42.396 24.668 1.00 24.37 293 ASP A N 1
ATOM 2240 C CA . ASP A 1 315 ? -40.436 42.971 23.893 1.00 25.21 293 ASP A CA 1
ATOM 2241 C C . ASP A 1 315 ? -40.768 42.165 22.636 1.00 27.00 293 ASP A C 1
ATOM 2242 O O . ASP A 1 315 ? -41.550 42.630 21.768 1.00 23.83 293 ASP A O 1
ATOM 2247 N N . PHE A 1 316 ? -40.180 40.997 22.477 1.00 26.37 294 PHE A N 1
ATOM 2248 C CA . PHE A 1 316 ? -40.248 40.331 21.159 1.00 28.69 294 PHE A CA 1
ATOM 2249 C C . PHE A 1 316 ? -41.653 40.021 20.705 1.00 27.84 294 PHE A C 1
ATOM 2250 O O . PHE A 1 316 ? -42.047 40.311 19.533 1.00 28.42 294 PHE A O 1
ATOM 2258 N N . LEU A 1 317 ? -42.481 39.538 21.624 1.00 31.07 295 LEU A N 1
ATOM 2259 C CA . LEU A 1 317 ? -43.849 39.158 21.201 1.00 34.19 295 LEU A CA 1
ATOM 2260 C C . LEU A 1 317 ? -44.696 40.349 20.755 1.00 32.03 295 LEU A C 1
ATOM 2261 O O . LEU A 1 317 ? -45.378 40.285 19.737 1.00 29.22 295 LEU A O 1
ATOM 2266 N N . GLU A 1 318 ? -44.636 41.438 21.503 1.00 29.83 296 GLU A N 1
ATOM 2267 C CA . GLU A 1 318 ? -45.329 42.642 21.144 1.00 27.87 296 GLU A CA 1
ATOM 2268 C C . GLU A 1 318 ? -44.716 43.217 19.822 1.00 25.89 296 GLU A C 1
ATOM 2269 O O . GLU A 1 318 ? -45.437 43.737 18.967 1.00 25.64 296 GLU A O 1
ATOM 2275 N N . GLY A 1 319 ? -43.408 43.079 19.642 1.00 23.64 297 GLY A N 1
ATOM 2276 C CA . GLY A 1 319 ? -42.754 43.543 18.453 1.00 26.95 297 GLY A CA 1
ATOM 2277 C C . GLY A 1 319 ? -43.306 42.846 17.196 1.00 33.11 297 GLY A C 1
ATOM 2278 O O . GLY A 1 319 ? -43.603 43.482 16.133 1.00 25.58 297 GLY A O 1
ATOM 2279 N N . ILE A 1 320 ? -43.455 41.542 17.326 1.00 29.40 298 ILE A N 1
ATOM 2280 C CA . ILE A 1 320 ? -44.027 40.743 16.254 1.00 33.96 298 ILE A CA 1
ATOM 2281 C C . ILE A 1 320 ? -45.501 41.015 16.016 1.00 29.47 298 ILE A C 1
ATOM 2282 O O . ILE A 1 320 ? -45.960 41.046 14.862 1.00 34.43 298 ILE A O 1
ATOM 2287 N N . ARG A 1 321 ? -46.243 41.293 17.067 1.00 27.67 299 ARG A N 1
ATOM 2288 C CA . ARG A 1 321 ? -47.626 41.612 16.927 1.00 29.11 299 ARG A CA 1
ATOM 2289 C C . ARG A 1 321 ? -47.824 42.881 16.096 1.00 30.34 299 ARG A C 1
ATOM 2290 O O . ARG A 1 321 ? -48.632 42.902 15.133 1.00 25.88 299 ARG A O 1
ATOM 2298 N N . ALA A 1 322 ? -47.063 43.925 16.453 1.00 26.42 300 ALA A N 1
ATOM 2299 C CA . ALA A 1 322 ? -47.143 45.184 15.777 1.00 26.37 300 ALA A CA 1
ATOM 2300 C C . ALA A 1 322 ? -46.718 45.137 14.299 1.00 23.86 300 ALA A C 1
ATOM 2301 O O . ALA A 1 322 ? -47.311 45.839 13.428 1.00 27.52 300 ALA A O 1
ATOM 2303 N N . ALA A 1 323 ? -45.609 44.480 14.021 1.00 28.11 301 ALA A N 1
ATOM 2304 C CA . ALA A 1 323 ? -45.056 44.460 12.671 1.00 31.04 301 ALA A CA 1
ATOM 2305 C C . ALA A 1 323 ? -45.570 43.368 11.723 1.00 35.69 301 ALA A C 1
ATOM 2306 O O . ALA A 1 323 ? -45.624 43.578 10.502 1.00 33.29 301 ALA A O 1
ATOM 2308 N N . ILE A 1 324 ? -45.888 42.192 12.276 1.00 32.37 302 ILE A N 1
ATOM 2309 C CA . ILE A 1 324 ? -46.091 40.994 11.472 1.00 37.13 302 ILE A CA 1
ATOM 2310 C C . ILE A 1 324 ? -47.512 40.448 11.584 1.00 40.05 302 ILE A C 1
ATOM 2311 O O . ILE A 1 324 ? -48.088 40.067 10.589 1.00 39.63 302 ILE A O 1
ATOM 2316 N N . ILE A 1 325 ? -48.082 40.430 12.775 1.00 36.46 303 ILE A N 1
ATOM 2317 C CA . ILE A 1 325 ? -49.416 39.848 12.959 1.00 40.01 303 ILE A CA 1
ATOM 2318 C C . ILE A 1 325 ? -50.531 40.865 12.794 1.00 35.46 303 ILE A C 1
ATOM 2319 O O . ILE A 1 325 ? -51.366 40.682 11.962 1.00 36.36 303 ILE A O 1
ATOM 2324 N N . ASP A 1 326 ? -50.600 41.889 13.621 1.00 35.94 304 ASP A N 1
ATOM 2325 C CA . ASP A 1 326 ? -51.645 42.897 13.447 1.00 32.72 304 ASP A CA 1
ATOM 2326 C C . ASP A 1 326 ? -51.248 43.998 12.478 1.00 37.82 304 ASP A C 1
ATOM 2327 O O . ASP A 1 326 ? -52.134 44.687 11.967 1.00 31.93 304 ASP A O 1
ATOM 2332 N N . LYS A 1 327 ? -49.928 44.183 12.255 1.00 35.51 305 LYS A N 1
ATOM 2333 C CA . LYS A 1 327 ? -49.416 45.229 11.336 1.00 35.59 305 LYS A CA 1
ATOM 2334 C C . LYS A 1 327 ? -49.883 46.644 11.623 1.00 30.68 305 LYS A C 1
ATOM 2335 O O . LYS A 1 327 ? -49.981 47.466 10.746 1.00 33.06 305 LYS A O 1
ATOM 2341 N N . ASP A 1 328 ? -50.188 46.945 12.851 1.00 31.91 306 ASP A N 1
ATOM 2342 C CA . ASP A 1 328 ? -50.529 48.286 13.183 1.00 32.00 306 ASP A CA 1
ATOM 2343 C C . ASP A 1 328 ? -49.288 49.218 13.359 1.00 29.97 306 ASP A C 1
ATOM 2344 O O . ASP A 1 328 ? -49.453 50.416 13.433 1.00 24.79 306 ASP A O 1
ATOM 2349 N N . ARG A 1 329 ? -48.073 48.683 13.392 1.00 31.09 307 ARG A N 1
ATOM 2350 C CA . ARG A 1 329 ? -46.856 49.541 13.552 1.00 33.14 307 ARG A CA 1
ATOM 2351 C C . ARG A 1 329 ? -46.918 50.367 14.806 1.00 31.38 307 ARG A C 1
ATOM 2352 O O . ARG A 1 329 ? -46.263 51.417 14.872 1.00 33.13 307 ARG A O 1
ATOM 2360 N N . SER A 1 330 ? -47.652 49.914 15.808 1.00 26.68 308 SER A N 1
ATOM 2361 C CA . SER A 1 330 ? -47.796 50.652 17.025 1.00 31.39 308 SER A CA 1
ATOM 2362 C C . SER A 1 330 ? -47.418 49.789 18.176 1.00 32.08 308 SER A C 1
ATOM 2363 O O . SER A 1 330 ? -48.219 49.493 18.990 1.00 28.89 308 SER A O 1
ATOM 2366 N N . PRO A 1 331 ? -46.152 49.386 18.251 1.00 31.94 309 PRO A N 1
ATOM 2367 C CA . PRO A 1 331 ? -45.793 48.574 19.389 1.00 32.50 309 PRO A CA 1
ATOM 2368 C C . PRO A 1 331 ? -45.854 49.305 20.728 1.00 31.45 309 PRO A C 1
ATOM 2369 O O . PRO A 1 331 ? -45.456 50.411 20.820 1.00 29.67 309 PRO A O 1
ATOM 2373 N N . ARG A 1 332 ? -46.296 48.663 21.787 1.00 32.23 310 ARG A N 1
ATOM 2374 C CA . ARG A 1 332 ? -46.261 49.308 23.112 1.00 35.50 310 ARG A CA 1
ATOM 2375 C C . ARG A 1 332 ? -45.183 48.588 23.908 1.00 31.37 310 ARG A C 1
ATOM 2376 O O . ARG A 1 332 ? -45.347 47.458 24.311 1.00 28.26 310 ARG A O 1
ATOM 2384 N N . TRP A 1 333 ? -44.031 49.199 24.034 1.00 27.89 311 TRP A N 1
ATOM 2385 C CA . TRP A 1 333 ? -42.866 48.511 24.610 1.00 28.27 311 TRP A CA 1
ATOM 2386 C C . TRP A 1 333 ? -42.871 48.556 26.170 1.00 29.68 311 TRP A C 1
ATOM 2387 O O . TRP A 1 333 ? -43.553 49.374 26.789 1.00 27.72 311 TRP A O 1
ATOM 2398 N N . ARG A 1 334 ? -42.076 47.706 26.790 1.00 30.34 312 ARG A N 1
ATOM 2399 C CA . ARG A 1 334 ? -41.975 47.683 28.250 1.00 35.18 312 ARG A CA 1
ATOM 2400 C C . ARG A 1 334 ? -41.446 48.964 28.796 1.00 36.65 312 ARG A C 1
ATOM 2401 O O . ARG A 1 334 ? -41.653 49.175 29.979 1.00 34.99 312 ARG A O 1
ATOM 2409 N N . HIS A 1 335 ? -40.741 49.766 27.979 1.00 32.41 313 HIS A N 1
ATOM 2410 C CA . HIS A 1 335 ? -40.153 51.040 28.410 1.00 33.51 313 HIS A CA 1
ATOM 2411 C C . HIS A 1 335 ? -40.513 52.137 27.479 1.00 32.73 313 HIS A C 1
ATOM 2412 O O . HIS A 1 335 ? -40.639 51.894 26.317 1.00 32.73 313 HIS A O 1
ATOM 2419 N N . GLY A 1 336 ? -40.564 53.370 27.972 1.00 36.54 314 GLY A N 1
ATOM 2420 C CA . GLY A 1 336 ? -40.945 54.538 27.159 1.00 36.74 314 GLY A CA 1
ATOM 2421 C C . GLY A 1 336 ? -39.795 55.170 26.382 1.00 39.30 314 GLY A C 1
ATOM 2422 O O . GLY A 1 336 ? -40.026 55.887 25.393 1.00 35.16 314 GLY A O 1
ATOM 2423 N N . ASP A 1 337 ? -38.552 54.941 26.806 1.00 37.59 315 ASP A N 1
ATOM 2424 C CA . ASP A 1 337 ? -37.397 55.434 26.015 1.00 39.68 315 ASP A CA 1
ATOM 2425 C C . ASP A 1 337 ? -36.093 54.722 26.412 1.00 34.20 315 ASP A C 1
ATOM 2426 O O . ASP A 1 337 ? -36.035 54.093 27.485 1.00 37.05 315 ASP A O 1
ATOM 2431 N N . PRO A 1 338 ? -35.074 54.731 25.514 1.00 40.96 316 PRO A N 1
ATOM 2432 C CA . PRO A 1 338 ? -33.783 54.008 25.745 1.00 45.86 316 PRO A CA 1
ATOM 2433 C C . PRO A 1 338 ? -33.083 54.428 27.054 1.00 45.29 316 PRO A C 1
ATOM 2434 O O . PRO A 1 338 ? -32.558 53.609 27.843 1.00 45.85 316 PRO A O 1
ATOM 2438 N N . GLU A 1 339 ? -33.161 55.727 27.298 1.00 48.71 317 GLU A N 1
ATOM 2439 C CA . GLU A 1 339 ? -32.647 56.369 28.530 1.00 47.22 317 GLU A CA 1
ATOM 2440 C C . GLU A 1 339 ? -33.250 55.752 29.802 1.00 44.05 317 GLU A C 1
ATOM 2441 O O . GLU A 1 339 ? -32.615 55.766 30.813 1.00 47.37 317 GLU A O 1
ATOM 2447 N N . ALA A 1 340 ? -34.463 55.198 29.736 1.00 43.28 318 ALA A N 1
ATOM 2448 C CA . ALA A 1 340 ? -35.130 54.628 30.893 1.00 38.43 318 ALA A CA 1
ATOM 2449 C C . ALA A 1 340 ? -34.813 53.168 31.194 1.00 35.91 318 ALA A C 1
ATOM 2450 O O . ALA A 1 340 ? -35.351 52.602 32.172 1.00 47.09 318 ALA A O 1
ATOM 2452 N N . VAL A 1 341 ? -34.005 52.507 30.383 1.00 32.45 319 VAL A N 1
ATOM 2453 C CA . VAL A 1 341 ? -33.740 51.087 30.695 1.00 31.56 319 VAL A CA 1
ATOM 2454 C C . VAL A 1 341 ? -32.697 50.965 31.855 1.00 31.73 319 VAL A C 1
ATOM 2455 O O . VAL A 1 341 ? -31.663 51.539 31.797 1.00 31.78 319 VAL A O 1
ATOM 2459 N N . ARG A 1 342 ? -32.986 50.185 32.884 1.00 32.54 320 ARG A N 1
ATOM 2460 C CA . ARG A 1 342 ? -32.106 50.038 34.018 1.00 37.50 320 ARG A CA 1
ATOM 2461 C C . ARG A 1 342 ? -30.964 49.071 33.618 1.00 33.55 320 ARG A C 1
ATOM 2462 O O . ARG A 1 342 ? -31.253 47.994 33.080 1.00 33.29 320 ARG A O 1
ATOM 2470 N N . PRO A 1 343 ? -29.709 49.417 33.929 1.00 33.32 321 PRO A N 1
ATOM 2471 C CA . PRO A 1 343 ? -28.532 48.482 33.718 1.00 36.30 321 PRO A CA 1
ATOM 2472 C C . PRO A 1 343 ? -28.719 47.097 34.329 1.00 32.73 321 PRO A C 1
ATOM 2473 O O . PRO A 1 343 ? -28.339 46.056 33.724 1.00 29.92 321 PRO A O 1
ATOM 2477 N N . GLU A 1 344 ? -29.399 47.051 35.469 1.00 31.85 322 GLU A N 1
ATOM 2478 C CA . GLU A 1 344 ? -29.631 45.778 36.182 1.00 36.41 322 GLU A CA 1
ATOM 2479 C C . GLU A 1 344 ? -30.498 44.904 35.318 1.00 29.92 322 GLU A C 1
ATOM 2480 O O . GLU A 1 344 ? -30.356 43.690 35.300 1.00 29.75 322 GLU A O 1
ATOM 2486 N N . GLU A 1 345 ? -31.421 45.536 34.622 1.00 29.11 323 GLU A N 1
ATOM 2487 C CA . GLU A 1 345 ? -32.353 44.776 33.773 1.00 30.39 323 GLU A CA 1
ATOM 2488 C C . GLU A 1 345 ? -31.656 44.212 32.544 1.00 29.29 323 GLU A C 1
ATOM 2489 O O . GLU A 1 345 ? -31.898 43.065 32.148 1.00 25.90 323 GLU A O 1
ATOM 2495 N N . VAL A 1 346 ? -30.756 45.010 31.939 1.00 26.17 324 VAL A N 1
ATOM 2496 C CA . VAL A 1 346 ? -29.911 44.442 30.857 1.00 27.58 324 VAL A CA 1
ATOM 2497 C C . VAL A 1 346 ? -29.064 43.285 31.399 1.00 25.18 324 VAL A C 1
ATOM 2498 O O . VAL A 1 346 ? -28.916 42.276 30.756 1.00 23.68 324 VAL A O 1
ATOM 2502 N N . ALA A 1 347 ? -28.462 43.482 32.555 1.00 27.11 325 ALA A N 1
ATOM 2503 C CA . ALA A 1 347 ? -27.610 42.462 33.124 1.00 28.57 325 ALA A CA 1
ATOM 2504 C C . ALA A 1 347 ? -28.303 41.111 33.349 1.00 28.31 325 ALA A C 1
ATOM 2505 O O . ALA A 1 347 ? -27.701 40.032 33.140 1.00 25.71 325 ALA A O 1
ATOM 2507 N N . SER A 1 348 ? -29.564 41.179 33.759 1.00 30.59 326 SER A N 1
ATOM 2508 C CA . SER A 1 348 ? -30.393 40.000 33.929 1.00 34.07 326 SER A CA 1
ATOM 2509 C C . SER A 1 348 ? -30.665 39.324 32.621 1.00 30.12 326 SER A C 1
ATOM 2510 O O . SER A 1 348 ? -30.503 38.124 32.524 1.00 30.01 326 SER A O 1
ATOM 2513 N N . LEU A 1 349 ? -31.065 40.075 31.599 1.00 27.68 327 LEU A N 1
ATOM 2514 C CA . LEU A 1 349 ? -31.233 39.478 30.287 1.00 24.72 327 LEU A CA 1
ATOM 2515 C C . LEU A 1 349 ? -29.992 38.875 29.754 1.00 26.50 327 LEU A C 1
ATOM 2516 O O . LEU A 1 349 ? -30.052 37.926 28.959 1.00 22.75 327 LEU A O 1
ATOM 2521 N N . LEU A 1 350 ? -28.832 39.423 30.118 1.00 25.18 328 LEU A N 1
ATOM 2522 C CA . LEU A 1 350 ? -27.601 38.852 29.507 1.00 26.56 328 LEU A CA 1
ATOM 2523 C C . LEU A 1 350 ? -26.815 38.000 30.476 1.00 26.78 328 LEU A C 1
ATOM 2524 O O . LEU A 1 350 ? -25.644 37.749 30.260 1.00 27.04 328 LEU A O 1
ATOM 2529 N N . ALA A 1 351 ? -27.450 37.549 31.549 1.00 28.08 329 ALA A N 1
ATOM 2530 C CA . ALA A 1 351 ? -26.737 36.758 32.541 1.00 29.34 329 ALA A CA 1
ATOM 2531 C C . ALA A 1 351 ? -26.553 35.308 32.049 1.00 24.50 329 ALA A C 1
ATOM 2532 O O . ALA A 1 351 ? -27.321 34.828 31.211 1.00 24.94 329 ALA A O 1
ATOM 2534 N N . PRO A 1 352 ? -25.562 34.560 32.615 1.00 32.25 330 PRO A N 1
ATOM 2535 C CA . PRO A 1 352 ? -25.423 33.173 32.134 1.00 29.51 330 PRO A CA 1
ATOM 2536 C C . PRO A 1 352 ? -26.706 32.377 32.300 1.00 28.72 330 PRO A C 1
ATOM 2537 O O . PRO A 1 352 ? -27.498 32.660 33.155 1.00 28.60 330 PRO A O 1
ATOM 2541 N N . LEU A 1 353 ? -26.928 31.439 31.414 1.00 26.17 331 LEU A N 1
ATOM 2542 C CA . LEU A 1 353 ? -28.131 30.666 31.383 1.00 31.77 331 LEU A CA 1
ATOM 2543 C C . LEU A 1 353 ? -27.991 29.379 32.239 1.00 39.26 331 LEU A C 1
ATOM 2544 O O . LEU A 1 353 ? -28.982 28.638 32.458 1.00 37.35 331 LEU A O 1
ATOM 2549 N N . GLY A 1 354 ? -26.755 29.100 32.650 1.00 40.69 332 GLY A N 1
ATOM 2550 C CA . GLY A 1 354 ? -26.469 27.952 33.489 1.00 39.52 332 GLY A CA 1
ATOM 2551 C C . GLY A 1 354 ? -26.775 26.687 32.729 1.00 37.52 332 GLY A C 1
ATOM 2552 O O . GLY A 1 354 ? -26.157 26.409 31.705 1.00 36.54 332 GLY A O 1
ATOM 2553 N N . PRO A 1 355 ? -27.742 25.899 33.212 1.00 43.37 333 PRO A N 1
ATOM 2554 C CA . PRO A 1 355 ? -27.909 24.630 32.510 1.00 45.73 333 PRO A CA 1
ATOM 2555 C C . PRO A 1 355 ? -28.550 24.768 31.156 1.00 39.34 333 PRO A C 1
ATOM 2556 O O . PRO A 1 355 ? -28.384 23.902 30.335 1.00 40.22 333 PRO A O 1
ATOM 2560 N N . GLN A 1 356 ? -29.296 25.834 30.923 1.00 41.33 334 GLN A N 1
ATOM 2561 C CA . GLN A 1 356 ? -29.896 26.098 29.618 1.00 35.11 334 GLN A CA 1
ATOM 2562 C C . GLN A 1 356 ? -28.927 26.745 28.596 1.00 36.88 334 GLN A C 1
ATOM 2563 O O . GLN A 1 356 ? -29.312 27.050 27.452 1.00 39.18 334 GLN A O 1
ATOM 2569 N N . ALA A 1 357 ? -27.670 26.930 28.975 1.00 37.13 335 ALA A N 1
ATOM 2570 C CA . ALA A 1 357 ? -26.703 27.660 28.143 1.00 34.21 335 ALA A CA 1
ATOM 2571 C C . ALA A 1 357 ? -26.548 27.035 26.777 1.00 38.19 335 ALA A C 1
ATOM 2572 O O . ALA A 1 357 ? -26.688 25.854 26.622 1.00 30.98 335 ALA A O 1
ATOM 2574 N N . LEU A 1 358 ? -26.297 27.853 25.745 1.00 32.40 336 LEU A N 1
ATOM 2575 C CA . LEU A 1 358 ? -26.009 27.323 24.444 1.00 34.13 336 LEU A CA 1
ATOM 2576 C C . LEU A 1 358 ? -24.785 26.432 24.464 1.00 32.43 336 LEU A C 1
ATOM 2577 O O . LEU A 1 358 ? -23.815 26.778 25.064 1.00 30.14 336 LEU A O 1
ATOM 2582 N N . THR A 1 359 ? -24.819 25.309 23.753 1.00 33.06 337 THR A N 1
ATOM 2583 C CA . THR A 1 359 ? -23.660 24.451 23.636 1.00 34.12 337 THR A CA 1
ATOM 2584 C C . THR A 1 359 ? -23.480 24.057 22.206 1.00 36.42 337 THR A C 1
ATOM 2585 O O . THR A 1 359 ? -24.445 24.069 21.425 1.00 39.78 337 THR A O 1
ATOM 2589 N N . PHE A 1 360 ? -22.246 23.669 21.885 1.00 37.78 338 PHE A N 1
ATOM 2590 C CA . PHE A 1 360 ? -21.841 23.074 20.601 1.00 41.34 338 PHE A CA 1
ATOM 2591 C C . PHE A 1 360 ? -21.222 21.653 20.841 1.00 44.93 338 PHE A C 1
ATOM 2592 O O . PHE A 1 360 ? -20.970 20.879 19.885 1.00 50.86 338 PHE A O 1
ATOM 2600 N N . SER B 1 24 ? 12.642 71.055 39.389 1.00 54.02 2 SER B N 1
ATOM 2601 C CA . SER B 1 24 ? 13.844 70.776 40.268 1.00 54.70 2 SER B CA 1
ATOM 2602 C C . SER B 1 24 ? 14.015 69.288 40.455 1.00 55.25 2 SER B C 1
ATOM 2603 O O . SER B 1 24 ? 15.144 68.778 40.518 1.00 59.76 2 SER B O 1
ATOM 2606 N N . ASP B 1 25 ? 12.872 68.604 40.564 1.00 52.96 3 ASP B N 1
ATOM 2607 C CA . ASP B 1 25 ? 12.792 67.139 40.474 1.00 45.64 3 ASP B CA 1
ATOM 2608 C C . ASP B 1 25 ? 12.795 66.605 39.011 1.00 47.63 3 ASP B C 1
ATOM 2609 O O . ASP B 1 25 ? 12.849 65.371 38.749 1.00 43.44 3 ASP B O 1
ATOM 2614 N N . VAL B 1 26 ? 12.749 67.534 38.062 1.00 44.53 4 VAL B N 1
ATOM 2615 C CA . VAL B 1 26 ? 12.817 67.177 36.653 1.00 46.80 4 VAL B CA 1
ATOM 2616 C C . VAL B 1 26 ? 13.790 68.122 35.923 1.00 46.14 4 VAL B C 1
ATOM 2617 O O . VAL B 1 26 ? 13.713 69.334 36.086 1.00 46.67 4 VAL B O 1
ATOM 2621 N N . LEU B 1 27 ? 14.686 67.552 35.112 1.00 46.58 5 LEU B N 1
ATOM 2622 C CA . LEU B 1 27 ? 15.678 68.333 34.341 1.00 43.50 5 LEU B CA 1
ATOM 2623 C C . LEU B 1 27 ? 15.187 68.644 32.897 1.00 41.63 5 LEU B C 1
ATOM 2624 O O . LEU B 1 27 ? 15.147 67.742 32.041 1.00 41.52 5 LEU B O 1
ATOM 2629 N N . ILE B 1 28 ? 14.793 69.899 32.685 1.00 38.78 6 ILE B N 1
ATOM 2630 C CA . ILE B 1 28 ? 14.221 70.432 31.465 1.00 44.25 6 ILE B CA 1
ATOM 2631 C C . ILE B 1 28 ? 15.130 71.547 30.863 1.00 44.21 6 ILE B C 1
ATOM 2632 O O . ILE B 1 28 ? 15.447 72.522 31.558 1.00 43.27 6 ILE B O 1
ATOM 2637 N N . ARG B 1 29 ? 15.443 71.391 29.579 1.00 40.09 7 ARG B N 1
ATOM 2638 C CA . ARG B 1 29 ? 16.427 72.152 28.764 1.00 40.68 7 ARG B CA 1
ATOM 2639 C C . ARG B 1 29 ? 16.577 71.600 27.351 1.00 38.67 7 ARG B C 1
ATOM 2640 O O . ARG B 1 29 ? 16.352 70.433 27.114 1.00 39.47 7 ARG B O 1
ATOM 2648 N N . LYS B 1 30 ? 16.981 72.461 26.420 1.00 42.14 8 LYS B N 1
ATOM 2649 C CA . LYS B 1 30 ? 17.231 72.102 25.023 1.00 40.06 8 LYS B CA 1
ATOM 2650 C C . LYS B 1 30 ? 18.665 71.683 24.855 1.00 42.79 8 LYS B C 1
ATOM 2651 O O . LYS B 1 30 ? 19.521 72.254 25.461 1.00 49.08 8 LYS B O 1
ATOM 2657 N N . VAL B 1 31 ? 18.930 70.602 24.128 1.00 39.85 9 VAL B N 1
ATOM 2658 C CA . VAL B 1 31 ? 20.259 70.162 23.816 1.00 39.96 9 VAL B CA 1
ATOM 2659 C C . VAL B 1 31 ? 20.304 70.014 22.301 1.00 44.94 9 VAL B C 1
ATOM 2660 O O . VAL B 1 31 ? 19.657 69.139 21.765 1.00 43.32 9 VAL B O 1
ATOM 2664 N N . ARG B 1 32 ? 21.054 70.881 21.620 1.00 42.76 10 ARG B N 1
ATOM 2665 C CA . ARG B 1 32 ? 21.227 70.827 20.169 1.00 35.97 10 ARG B CA 1
ATOM 2666 C C . ARG B 1 32 ? 19.827 70.885 19.552 1.00 40.11 10 ARG B C 1
ATOM 2667 O O . ARG B 1 32 ? 19.149 71.869 19.714 1.00 38.17 10 ARG B O 1
ATOM 2675 N N . ARG B 1 33 ? 19.362 69.847 18.888 1.00 43.85 11 ARG B N 1
ATOM 2676 C CA . ARG B 1 33 ? 18.111 70.000 18.150 1.00 43.99 11 ARG B CA 1
ATOM 2677 C C . ARG B 1 33 ? 16.888 69.528 18.960 1.00 42.54 11 ARG B C 1
ATOM 2678 O O . ARG B 1 33 ? 15.755 69.790 18.571 1.00 41.71 11 ARG B O 1
ATOM 2686 N N . ALA B 1 34 ? 17.107 68.943 20.139 1.00 42.51 12 ALA B N 1
ATOM 2687 C CA . ALA B 1 34 ? 16.018 68.297 20.932 1.00 37.87 12 ALA B CA 1
ATOM 2688 C C . ALA B 1 34 ? 15.649 69.018 22.193 1.00 41.58 12 ALA B C 1
ATOM 2689 O O . ALA B 1 34 ? 16.526 69.506 22.915 1.00 44.85 12 ALA B O 1
ATOM 2691 N N . GLY B 1 35 ? 14.347 69.100 22.481 1.00 33.60 13 GLY B N 1
ATOM 2692 C CA . GLY B 1 35 ? 13.877 69.426 23.811 1.00 30.96 13 GLY B CA 1
ATOM 2693 C C . GLY B 1 35 ? 14.140 68.208 24.688 1.00 37.03 13 GLY B C 1
ATOM 2694 O O . GLY B 1 35 ? 13.889 67.070 24.259 1.00 38.14 13 GLY B O 1
ATOM 2695 N N . ARG B 1 36 ? 14.682 68.400 25.899 1.00 39.45 14 ARG B N 1
ATOM 2696 C CA . ARG B 1 36 ? 15.054 67.245 26.712 1.00 37.58 14 ARG B CA 1
ATOM 2697 C C . ARG B 1 36 ? 14.389 67.249 28.062 1.00 34.03 14 ARG B C 1
ATOM 2698 O O . ARG B 1 36 ? 14.350 68.267 28.741 1.00 38.95 14 ARG B O 1
ATOM 2706 N N . ILE B 1 37 ? 13.806 66.111 28.442 1.00 33.90 15 ILE B N 1
ATOM 2707 C CA . ILE B 1 37 ? 13.121 66.021 29.742 1.00 32.74 15 ILE B CA 1
ATOM 2708 C C . ILE B 1 37 ? 13.673 64.817 30.411 1.00 30.44 15 ILE B C 1
ATOM 2709 O O . ILE B 1 37 ? 13.634 63.717 29.854 1.00 36.36 15 ILE B O 1
ATOM 2714 N N . THR B 1 38 ? 14.273 65.017 31.575 1.00 33.48 16 THR B N 1
ATOM 2715 C CA . THR B 1 38 ? 14.856 63.925 32.308 1.00 34.96 16 THR B CA 1
ATOM 2716 C C . THR B 1 38 ? 14.286 63.998 33.698 1.00 38.99 16 THR B C 1
ATOM 2717 O O . THR B 1 38 ? 14.452 65.014 34.377 1.00 36.84 16 THR B O 1
ATOM 2721 N N . LEU B 1 39 ? 13.562 62.943 34.098 1.00 37.58 17 LEU B N 1
ATOM 2722 C CA . LEU B 1 39 ? 13.065 62.844 35.451 1.00 38.89 17 LEU B CA 1
ATOM 2723 C C . LEU B 1 39 ? 14.317 62.557 36.317 1.00 36.18 17 LEU B C 1
ATOM 2724 O O . LEU B 1 39 ? 15.111 61.671 35.986 1.00 32.51 17 LEU B O 1
ATOM 2729 N N . SER B 1 40 ? 14.515 63.330 37.375 1.00 39.18 18 SER B N 1
ATOM 2730 C CA . SER B 1 40 ? 15.735 63.171 38.199 1.00 45.10 18 SER B CA 1
ATOM 2731 C C . SER B 1 40 ? 15.378 63.185 39.698 1.00 50.29 18 SER B C 1
ATOM 2732 O O . SER B 1 40 ? 15.661 64.129 40.420 1.00 44.87 18 SER B O 1
ATOM 2735 N N . ARG B 1 41 ? 14.730 62.121 40.140 1.00 51.29 19 ARG B N 1
ATOM 2736 C CA . ARG B 1 41 ? 14.249 61.995 41.492 1.00 45.18 19 ARG B CA 1
ATOM 2737 C C . ARG B 1 41 ? 14.292 60.531 41.730 1.00 42.79 19 ARG B C 1
ATOM 2738 O O . ARG B 1 41 ? 13.306 59.934 42.163 1.00 42.62 19 ARG B O 1
ATOM 2746 N N . PRO B 1 42 ? 15.450 59.930 41.440 1.00 39.95 20 PRO B N 1
ATOM 2747 C CA . PRO B 1 42 ? 15.585 58.491 41.505 1.00 43.30 20 PRO B CA 1
ATOM 2748 C C . PRO B 1 42 ? 15.426 57.971 42.931 1.00 48.80 20 PRO B C 1
ATOM 2749 O O . PRO B 1 42 ? 15.076 56.812 43.102 1.00 50.12 20 PRO B O 1
ATOM 2753 N N . ALA B 1 43 ? 15.658 58.839 43.923 1.00 50.76 21 ALA B N 1
ATOM 2754 C CA . ALA B 1 43 ? 15.431 58.500 45.321 1.00 55.08 21 ALA B CA 1
ATOM 2755 C C . ALA B 1 43 ? 13.981 58.037 45.529 1.00 55.74 21 ALA B C 1
ATOM 2756 O O . ALA B 1 43 ? 13.730 57.128 46.336 1.00 48.54 21 ALA B O 1
ATOM 2758 N N . ALA B 1 44 ? 13.056 58.657 44.780 1.00 50.95 22 ALA B N 1
ATOM 2759 C CA . ALA B 1 44 ? 11.645 58.288 44.781 1.00 50.76 22 ALA B CA 1
ATOM 2760 C C . ALA B 1 44 ? 11.201 57.463 43.551 1.00 46.32 22 ALA B C 1
ATOM 2761 O O . ALA B 1 44 ? 10.055 57.492 43.172 1.00 39.55 22 ALA B O 1
ATOM 2763 N N . LEU B 1 45 ? 12.098 56.708 42.945 1.00 47.18 23 LEU B N 1
ATOM 2764 C CA . LEU B 1 45 ? 11.770 56.027 41.703 1.00 46.50 23 LEU B CA 1
ATOM 2765 C C . LEU B 1 45 ? 10.984 56.976 40.742 1.00 46.19 23 LEU B C 1
ATOM 2766 O O . LEU B 1 45 ? 10.044 56.593 40.085 1.00 46.90 23 LEU B O 1
ATOM 2771 N N . ASN B 1 46 ? 11.385 58.234 40.724 1.00 42.28 24 ASN B N 1
ATOM 2772 C CA . ASN B 1 46 ? 10.875 59.243 39.823 1.00 40.94 24 ASN B CA 1
ATOM 2773 C C . ASN B 1 46 ? 9.409 59.452 39.872 1.00 41.58 24 ASN B C 1
ATOM 2774 O O . ASN B 1 46 ? 8.790 59.757 38.870 1.00 39.76 24 ASN B O 1
ATOM 2779 N N . ALA B 1 47 ? 8.824 59.356 41.041 1.00 39.26 25 ALA B N 1
ATOM 2780 C CA . ALA B 1 47 ? 7.382 59.597 41.098 1.00 41.15 25 ALA B CA 1
ATOM 2781 C C . ALA B 1 47 ? 6.969 61.039 40.794 1.00 41.68 25 ALA B C 1
ATOM 2782 O O . ALA B 1 47 ? 7.551 62.009 41.306 1.00 38.45 25 ALA B O 1
ATOM 2784 N N . LEU B 1 48 ? 5.920 61.173 39.984 1.00 36.56 26 LEU B N 1
ATOM 2785 C CA . LEU B 1 48 ? 5.474 62.445 39.505 1.00 39.80 26 LEU B CA 1
ATOM 2786 C C . LEU B 1 48 ? 4.708 63.207 40.544 1.00 41.67 26 LEU B C 1
ATOM 2787 O O . LEU B 1 48 ? 3.799 62.656 41.160 1.00 43.97 26 LEU B O 1
ATOM 2792 N N . THR B 1 49 ? 5.017 64.494 40.672 1.00 42.06 27 THR B N 1
ATOM 2793 C CA . THR B 1 49 ? 4.306 65.368 41.570 1.00 45.07 27 THR B CA 1
ATOM 2794 C C . THR B 1 49 ? 3.498 66.295 40.724 1.00 45.97 27 THR B C 1
ATOM 2795 O O . THR B 1 49 ? 3.735 66.403 39.510 1.00 41.84 27 THR B O 1
ATOM 2799 N N . CYS B 1 50 ? 2.585 67.016 41.358 1.00 45.72 28 CYS B N 1
ATOM 2800 C CA . CYS B 1 50 ? 1.925 68.137 40.688 1.00 52.45 28 CYS B CA 1
ATOM 2801 C C . CYS B 1 50 ? 2.913 69.059 39.947 1.00 52.61 28 CYS B C 1
ATOM 2802 O O . CYS B 1 50 ? 2.714 69.396 38.778 1.00 48.47 28 CYS B O 1
ATOM 2805 N N . ALA B 1 51 ? 3.964 69.492 40.644 1.00 50.74 29 ALA B N 1
ATOM 2806 C CA . ALA B 1 51 ? 4.908 70.439 40.069 1.00 51.21 29 ALA B CA 1
ATOM 2807 C C . ALA B 1 51 ? 5.581 69.815 38.856 1.00 46.38 29 ALA B C 1
ATOM 2808 O O . ALA B 1 51 ? 5.654 70.437 37.830 1.00 49.20 29 ALA B O 1
ATOM 2818 N N . VAL B 1 53 ? 4.588 67.698 36.815 1.00 37.07 31 VAL B N 1
ATOM 2819 C CA . VAL B 1 53 ? 3.639 67.610 35.718 1.00 37.36 31 VAL B CA 1
ATOM 2820 C C . VAL B 1 53 ? 3.464 68.979 35.095 1.00 39.25 31 VAL B C 1
ATOM 2821 O O . VAL B 1 53 ? 3.443 69.091 33.892 1.00 37.33 31 VAL B O 1
ATOM 2825 N N . GLN B 1 54 ? 3.363 70.019 35.919 1.00 39.17 32 GLN B N 1
ATOM 2826 C CA . GLN B 1 54 ? 3.220 71.392 35.424 1.00 45.01 32 GLN B CA 1
ATOM 2827 C C . GLN B 1 54 ? 4.398 71.880 34.597 1.00 41.53 32 GLN B C 1
ATOM 2828 O O . GLN B 1 54 ? 4.217 72.480 33.539 1.00 42.02 32 GLN B O 1
ATOM 2834 N N . GLU B 1 55 ? 5.590 71.598 35.079 1.00 44.76 33 GLU B N 1
ATOM 2835 C CA . GLU B 1 55 ? 6.813 72.004 34.391 1.00 47.62 33 GLU B CA 1
ATOM 2836 C C . GLU B 1 55 ? 6.922 71.222 33.116 1.00 42.10 33 GLU B C 1
ATOM 2837 O O . GLU B 1 55 ? 7.246 71.776 32.087 1.00 38.15 33 GLU B O 1
ATOM 2843 N N . ILE B 1 56 ? 6.668 69.912 33.165 1.00 44.06 34 ILE B N 1
ATOM 2844 C CA . ILE B 1 56 ? 6.770 69.114 31.935 1.00 37.20 34 ILE B CA 1
ATOM 2845 C C . ILE B 1 56 ? 5.783 69.653 30.920 1.00 35.61 34 ILE B C 1
ATOM 2846 O O . ILE B 1 56 ? 6.163 69.925 29.789 1.00 38.00 34 ILE B O 1
ATOM 2851 N N . ASP B 1 57 ? 4.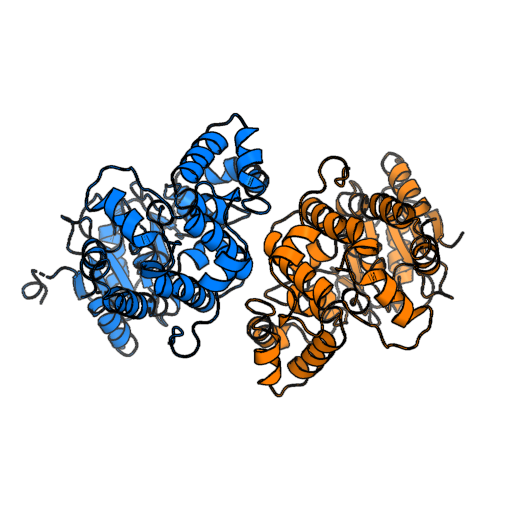552 69.897 31.354 1.00 40.98 35 ASP B N 1
ATOM 2852 C CA . ASP B 1 57 ? 3.500 70.376 30.468 1.00 43.14 35 ASP B CA 1
ATOM 2853 C C . ASP B 1 57 ? 3.782 71.766 29.929 1.00 44.48 35 ASP B C 1
ATOM 2854 O O . ASP B 1 57 ? 3.567 72.045 28.703 1.00 37.87 35 ASP B O 1
ATOM 2859 N N . ALA B 1 58 ? 4.242 72.652 30.823 1.00 40.27 36 ALA B N 1
ATOM 2860 C CA . ALA B 1 58 ? 4.697 74.002 30.383 1.00 39.36 36 ALA B CA 1
ATOM 2861 C C . ALA B 1 58 ? 5.791 73.915 29.315 1.00 33.90 36 ALA B C 1
ATOM 2862 O O . ALA B 1 58 ? 5.768 74.599 28.313 1.00 42.67 36 ALA B O 1
ATOM 2864 N N . ALA B 1 59 ? 6.787 73.080 29.510 1.00 37.35 37 ALA B N 1
ATOM 2865 C CA . ALA B 1 59 ? 7.859 73.041 28.537 1.00 37.61 37 ALA B CA 1
ATOM 2866 C C . ALA B 1 59 ? 7.385 72.574 27.151 1.00 42.84 37 ALA B C 1
ATOM 2867 O O . ALA B 1 59 ? 7.786 73.109 26.109 1.00 37.68 37 ALA B O 1
ATOM 2869 N N . LEU B 1 60 ? 6.623 71.480 27.131 1.00 39.19 38 LEU B N 1
ATOM 2870 C CA . LEU B 1 60 ? 6.089 70.970 25.866 1.00 34.90 38 LEU B CA 1
ATOM 2871 C C . LEU B 1 60 ? 5.286 72.057 25.190 1.00 37.79 38 LEU B C 1
ATOM 2872 O O . LEU B 1 60 ? 5.366 72.260 23.979 1.00 38.86 38 LEU B O 1
ATOM 2877 N N . ARG B 1 61 ? 4.477 72.719 25.992 1.00 39.48 39 ARG B N 1
ATOM 2878 C CA . ARG B 1 61 ? 3.585 73.755 25.531 1.00 47.25 39 ARG B CA 1
ATOM 2879 C C . ARG B 1 61 ? 4.420 74.875 24.876 1.00 53.07 39 ARG B C 1
ATOM 2880 O O . ARG B 1 61 ? 4.081 75.347 23.807 1.00 52.14 39 ARG B O 1
ATOM 2888 N N . GLY B 1 62 ? 5.547 75.246 25.487 1.00 53.33 40 GLY B N 1
ATOM 2889 C CA . GLY B 1 62 ? 6.424 76.279 24.946 1.00 51.70 40 GLY B CA 1
ATOM 2890 C C . GLY B 1 62 ? 7.210 75.812 23.737 1.00 51.34 40 GLY B C 1
ATOM 2891 O O . GLY B 1 62 ? 7.507 76.582 22.836 1.00 47.39 40 GLY B O 1
ATOM 2892 N N . TRP B 1 63 ? 7.514 74.518 23.698 1.00 47.90 41 TRP B N 1
ATOM 2893 C CA . TRP B 1 63 ? 8.338 73.975 22.650 1.00 41.49 41 TRP B CA 1
ATOM 2894 C C . TRP B 1 63 ? 7.624 73.726 21.344 1.00 40.94 41 TRP B C 1
ATOM 2895 O O . TRP B 1 63 ? 8.270 73.383 20.344 1.00 39.82 41 TRP B O 1
ATOM 2906 N N . ILE B 1 64 ? 6.299 73.840 21.352 1.00 48.01 42 ILE B N 1
ATOM 2907 C CA . ILE B 1 64 ? 5.489 73.642 20.151 1.00 47.19 42 ILE B CA 1
ATOM 2908 C C . ILE B 1 64 ? 5.945 74.572 19.029 1.00 48.38 42 ILE B C 1
ATOM 2909 O O . ILE B 1 64 ? 6.211 74.098 17.930 1.00 46.47 42 ILE B O 1
ATOM 2914 N N . GLY B 1 65 ? 5.945 75.886 19.293 1.00 50.28 43 GLY B N 1
ATOM 2915 C CA . GLY B 1 65 ? 6.351 76.903 18.304 1.00 53.48 43 GLY B CA 1
ATOM 2916 C C . GLY B 1 65 ? 7.810 77.348 18.374 1.00 54.34 43 GLY B C 1
ATOM 2917 O O . GLY B 1 65 ? 8.224 78.275 17.665 1.00 54.44 43 GLY B O 1
ATOM 2918 N N . ASP B 1 66 ? 8.606 76.709 19.215 1.00 49.34 44 ASP B N 1
ATOM 2919 C CA . ASP B 1 66 ? 10.040 77.002 19.270 1.00 47.74 44 ASP B CA 1
ATOM 2920 C C . ASP B 1 66 ? 10.803 76.255 18.152 1.00 46.40 44 ASP B C 1
ATOM 2921 O O . ASP B 1 66 ? 11.069 75.061 18.255 1.00 43.84 44 ASP B O 1
ATOM 2926 N N . PRO B 1 67 ? 11.235 76.979 17.102 1.00 51.96 45 PRO B N 1
ATOM 2927 C CA . PRO B 1 67 ? 11.810 76.288 15.966 1.00 47.35 45 PRO B CA 1
ATOM 2928 C C . PRO B 1 67 ? 13.176 75.719 16.223 1.00 44.56 45 PRO B C 1
ATOM 2929 O O . PRO B 1 67 ? 13.703 75.000 15.377 1.00 45.85 45 PRO B O 1
ATOM 2933 N N . GLU B 1 68 ? 13.769 75.967 17.382 1.00 47.08 46 GLU B N 1
ATOM 2934 C CA . GLU B 1 68 ? 15.006 75.235 17.714 1.00 43.52 46 GLU B CA 1
ATOM 2935 C C . GLU B 1 68 ? 14.791 73.776 18.156 1.00 42.86 46 GLU B C 1
ATOM 2936 O O . GLU B 1 68 ? 15.724 72.931 18.143 1.00 44.76 46 GLU B O 1
ATOM 2942 N N . VAL B 1 69 ? 13.554 73.475 18.507 1.00 43.31 47 VAL B N 1
ATOM 2943 C CA . VAL B 1 69 ? 13.168 72.139 18.951 1.00 36.70 47 VAL B CA 1
ATOM 2944 C C . VAL B 1 69 ? 12.559 71.405 17.779 1.00 34.88 47 VAL B C 1
ATOM 2945 O O . VAL B 1 69 ? 11.498 71.779 17.301 1.00 38.94 47 VAL B O 1
ATOM 2949 N N . GLU B 1 70 ? 13.242 70.381 17.305 1.00 34.05 48 GLU B N 1
ATOM 2950 C CA . GLU B 1 70 ? 12.738 69.558 16.239 1.00 35.39 48 GLU B CA 1
ATOM 2951 C C . GLU B 1 70 ? 12.078 68.270 16.750 1.00 36.29 48 GLU B C 1
ATOM 2952 O O . GLU B 1 70 ? 11.441 67.585 15.968 1.00 33.12 48 GLU B O 1
ATOM 2958 N N . LEU B 1 71 ? 12.384 67.879 17.993 1.00 37.94 49 LEU B N 1
ATOM 2959 C CA . LEU B 1 71 ? 11.854 66.647 18.621 1.00 35.40 49 LEU B CA 1
ATOM 2960 C C . LEU B 1 71 ? 11.997 66.781 20.137 1.00 37.54 49 LEU B C 1
ATOM 2961 O O . LEU B 1 71 ? 12.567 67.764 20.634 1.00 38.23 49 LEU B O 1
ATOM 2966 N N . VAL B 1 72 ? 11.434 65.839 20.876 1.00 27.67 50 VAL B N 1
ATOM 2967 C CA . VAL B 1 72 ? 11.553 65.852 22.320 1.00 31.06 50 VAL B CA 1
ATOM 2968 C C . VAL B 1 72 ? 12.013 64.479 22.731 1.00 32.45 50 VAL B C 1
ATOM 2969 O O . VAL B 1 72 ? 11.542 63.486 22.172 1.00 29.69 50 VAL B O 1
ATOM 2973 N N . VAL B 1 73 ? 12.963 64.401 23.664 1.00 30.75 51 VAL B N 1
ATOM 2974 C CA . VAL B 1 73 ? 13.379 63.118 24.158 1.00 31.15 51 VAL B CA 1
ATOM 2975 C C . VAL B 1 73 ? 13.082 63.111 25.653 1.00 31.73 51 VAL B C 1
ATOM 2976 O O . VAL B 1 73 ? 13.513 64.010 26.391 1.00 30.54 51 VAL B O 1
ATOM 2980 N N . ILE B 1 74 ? 12.256 62.142 26.072 1.00 30.91 52 ILE B N 1
ATOM 2981 C CA . ILE B 1 74 ? 11.887 61.958 27.504 1.00 30.37 52 ILE B CA 1
ATOM 2982 C C . ILE B 1 74 ? 12.611 60.784 28.072 1.00 29.00 52 ILE B C 1
ATOM 2983 O O . ILE B 1 74 ? 12.490 59.654 27.588 1.00 28.72 52 ILE B O 1
ATOM 2988 N N . ASP B 1 75 ? 13.364 61.023 29.147 1.00 33.07 53 ASP B N 1
ATOM 2989 C CA . ASP B 1 75 ? 14.049 59.921 29.791 1.00 29.22 53 ASP B CA 1
ATOM 2990 C C . ASP B 1 75 ? 14.174 60.093 31.315 1.00 31.76 53 ASP B C 1
ATOM 2991 O O . ASP B 1 75 ? 13.555 60.986 31.891 1.00 32.57 53 ASP B O 1
ATOM 2996 N N . ALA B 1 76 ? 14.933 59.215 31.969 1.00 30.45 54 ALA B N 1
ATOM 2997 C CA . ALA B 1 76 ? 14.974 59.340 33.447 1.00 33.68 54 ALA B CA 1
ATOM 2998 C C . ALA B 1 76 ? 16.195 58.773 34.080 1.00 34.41 54 ALA B C 1
ATOM 2999 O O . ALA B 1 76 ? 16.719 57.777 33.590 1.00 38.13 54 ALA B O 1
ATOM 3001 N N . GLU B 1 77 ? 16.554 59.348 35.235 1.00 38.94 55 GLU B N 1
ATOM 3002 C CA . GLU B 1 77 ? 17.781 59.009 35.957 1.00 39.83 55 GLU B CA 1
ATOM 3003 C C . GLU B 1 77 ? 17.510 57.790 36.784 1.00 44.49 55 GLU B C 1
ATOM 3004 O O . GLU B 1 77 ? 16.429 57.670 37.273 1.00 47.54 55 GLU B O 1
ATOM 3010 N N . GLY B 1 78 ? 18.499 56.926 36.983 1.00 53.36 56 GLY B N 1
ATOM 3011 C CA . GLY B 1 78 ? 18.418 55.822 37.977 1.00 47.67 56 GLY B CA 1
ATOM 3012 C C . GLY B 1 78 ? 18.178 54.577 37.189 1.00 51.05 56 GLY B C 1
ATOM 3013 O O . GLY B 1 78 ? 17.483 54.624 36.176 1.00 60.07 56 GLY B O 1
ATOM 3014 N N . PRO B 1 79 ? 18.742 53.452 37.617 1.00 52.09 57 PRO B N 1
ATOM 3015 C CA . PRO B 1 79 ? 18.522 52.245 36.832 1.00 50.44 57 PRO B CA 1
ATOM 3016 C C . PRO B 1 79 ? 17.217 51.462 37.202 1.00 48.92 57 PRO B C 1
ATOM 3017 O O . PRO B 1 79 ? 16.852 50.496 36.501 1.00 50.43 57 PRO B O 1
ATOM 3021 N N . ARG B 1 80 ? 16.527 51.855 38.277 1.00 49.90 58 ARG B N 1
ATOM 3022 C CA . ARG B 1 80 ? 15.397 51.054 38.782 1.00 52.55 58 ARG B CA 1
ATOM 3023 C C . ARG B 1 80 ? 14.033 51.430 38.176 1.00 45.62 58 ARG B C 1
ATOM 3024 O O . ARG B 1 80 ? 13.141 50.605 38.111 1.00 35.76 58 ARG B O 1
ATOM 3032 N N . ALA B 1 81 ? 13.841 52.686 37.792 1.00 43.45 59 ALA B N 1
ATOM 3033 C CA . ALA B 1 81 ? 12.521 53.111 37.398 1.00 39.35 59 ALA B CA 1
ATOM 3034 C C . ALA B 1 81 ? 12.564 54.298 36.493 1.00 35.19 59 ALA B C 1
ATOM 3035 O O . ALA B 1 81 ? 13.030 55.314 36.881 1.00 32.88 59 ALA B O 1
ATOM 3037 N N . PHE B 1 82 ? 11.970 54.183 35.315 1.00 34.71 60 PHE B N 1
ATOM 3038 C CA . PHE B 1 82 ? 11.643 55.398 34.520 1.00 30.84 60 PHE B CA 1
ATOM 3039 C C . PHE B 1 82 ? 10.696 56.284 35.348 1.00 32.11 60 PHE B C 1
ATOM 3040 O O . PHE B 1 82 ? 10.975 57.462 35.581 1.00 31.82 60 PHE B O 1
ATOM 3048 N N . CYS B 1 83 ? 9.548 55.745 35.805 1.00 33.45 61 CYS B N 1
ATOM 3049 C CA . CYS B 1 83 ? 8.646 56.485 36.652 1.00 31.54 61 CYS B CA 1
ATOM 3050 C C . CYS B 1 83 ? 7.670 55.482 37.212 1.00 41.65 61 CYS B C 1
ATOM 3051 O O . CYS B 1 83 ? 6.925 54.829 36.475 1.00 34.05 61 CYS B O 1
ATOM 3054 N N . ALA B 1 84 ? 7.726 55.296 38.516 1.00 39.60 62 ALA B N 1
ATOM 3055 C CA . ALA B 1 84 ? 7.027 54.204 39.107 1.00 44.26 62 ALA B CA 1
ATOM 3056 C C . ALA B 1 84 ? 5.597 54.636 39.476 1.00 48.51 62 ALA B C 1
ATOM 3057 O O . ALA B 1 84 ? 4.790 53.828 39.898 1.00 50.54 62 ALA B O 1
ATOM 3059 N N . GLY B 1 85 ? 5.242 55.898 39.299 1.00 47.97 63 GLY B N 1
ATOM 3060 C CA . GLY B 1 85 ? 3.884 56.248 39.612 1.00 42.28 63 GLY B CA 1
ATOM 3061 C C . GLY B 1 85 ? 3.700 57.688 39.889 1.00 42.27 63 GLY B C 1
ATOM 3062 O O . GLY B 1 85 ? 4.597 58.528 39.695 1.00 41.76 63 GLY B O 1
ATOM 3063 N N . GLY B 1 86 ? 2.503 57.971 40.368 1.00 38.71 64 GLY B N 1
ATOM 3064 C CA . GLY B 1 86 ? 2.150 59.321 40.830 1.00 38.60 64 GLY B CA 1
ATOM 3065 C C . GLY B 1 86 ? 2.536 59.455 42.300 1.00 41.60 64 GLY B C 1
ATOM 3066 O O . GLY B 1 86 ? 2.538 58.472 43.035 1.00 50.36 64 GLY B O 1
ATOM 3067 N N . ASP B 1 87 ? 2.857 60.665 42.735 1.00 51.53 65 ASP B N 1
ATOM 3068 C CA . ASP B 1 87 ? 3.215 60.920 44.121 1.00 56.73 65 ASP B CA 1
ATOM 3069 C C . ASP B 1 87 ? 1.935 61.311 44.862 1.00 49.80 65 ASP B C 1
ATOM 3070 O O . ASP B 1 87 ? 1.413 62.397 44.712 1.00 50.46 65 ASP B O 1
ATOM 3075 N N . ILE B 1 88 ? 1.430 60.381 45.643 1.00 54.14 66 ILE B N 1
ATOM 3076 C CA . ILE B 1 88 ? 0.155 60.532 46.312 1.00 64.35 66 ILE B CA 1
ATOM 3077 C C . ILE B 1 88 ? 0.179 61.428 47.521 1.00 70.04 66 ILE B C 1
ATOM 3078 O O . ILE B 1 88 ? -0.709 62.250 47.678 1.00 77.29 66 ILE B O 1
ATOM 3083 N N . ALA B 1 89 ? 1.147 61.207 48.408 1.00 73.10 67 ALA B N 1
ATOM 3084 C CA . ALA B 1 89 ? 1.335 62.024 49.618 1.00 74.00 67 ALA B CA 1
ATOM 3085 C C . ALA B 1 89 ? 0.521 63.314 49.599 1.00 70.74 67 ALA B C 1
ATOM 3086 O O . ALA B 1 89 ? -0.477 63.438 50.328 1.00 74.34 67 ALA B O 1
ATOM 3088 N N . GLU B 1 90 ? 0.955 64.256 48.757 1.00 74.82 68 GLU B N 1
ATOM 3089 C CA . GLU B 1 90 ? 0.225 65.512 48.480 1.00 80.27 68 GLU B CA 1
ATOM 3090 C C . GLU B 1 90 ? -1.302 65.324 48.590 1.00 79.06 68 GLU B C 1
ATOM 3091 O O . GLU B 1 90 ? -1.982 65.903 49.453 1.00 69.74 68 GLU B O 1
ATOM 3097 N N . LEU B 1 91 ? -1.802 64.431 47.746 1.00 78.15 69 LEU B N 1
ATOM 3098 C CA . LEU B 1 91 ? -3.213 64.319 47.444 1.00 71.47 69 LEU B CA 1
ATOM 3099 C C . LEU B 1 91 ? -3.991 63.517 48.493 1.00 60.76 69 LEU B C 1
ATOM 3100 O O . LEU B 1 91 ? -5.159 63.841 48.751 1.00 54.11 69 LEU B O 1
ATOM 3105 N N . HIS B 1 92 ? -3.385 62.482 49.094 1.00 56.67 70 HIS B N 1
ATOM 3106 C CA . HIS B 1 92 ? -4.043 61.831 50.229 1.00 57.57 70 HIS B CA 1
ATOM 3107 C C . HIS B 1 92 ? -4.333 62.822 51.349 1.00 62.11 70 HIS B C 1
ATOM 3108 O O . HIS B 1 92 ? -5.402 62.741 51.988 1.00 61.74 70 HIS B O 1
ATOM 3115 N N . GLY B 1 93 ? -3.383 63.737 51.572 1.00 61.66 71 GLY B N 1
ATOM 3116 C CA . GLY B 1 93 ? -3.562 64.879 52.506 1.00 70.21 71 GLY B CA 1
ATOM 3117 C C . GLY B 1 93 ? -4.782 65.759 52.213 1.00 72.31 71 GLY B C 1
ATOM 3118 O O . GLY B 1 93 ? -5.811 65.683 52.910 1.00 70.25 71 GLY B O 1
ATOM 3119 N N . ARG B 1 94 ? -4.669 66.584 51.175 1.00 68.11 72 ARG B N 1
ATOM 3120 C CA . ARG B 1 94 ? -5.779 67.388 50.716 1.00 68.45 72 ARG B CA 1
ATOM 3121 C C . ARG B 1 94 ? -6.731 66.419 50.009 1.00 79.82 72 ARG B C 1
ATOM 3122 O O . ARG B 1 94 ? -6.685 66.224 48.784 1.00 96.63 72 ARG B O 1
ATOM 3130 N N . GLY B 1 95 ? -7.603 65.803 50.788 1.00 79.75 73 GLY B N 1
ATOM 3131 C CA . GLY B 1 95 ? -8.376 64.673 50.301 1.00 70.15 73 GLY B CA 1
ATOM 3132 C C . GLY B 1 95 ? -9.091 64.083 51.485 1.00 60.24 73 GLY B C 1
ATOM 3133 O O . GLY B 1 95 ? -10.310 64.196 51.575 1.00 56.24 73 GLY B O 1
ATOM 3134 N N . VAL B 1 96 ? -8.334 63.477 52.406 1.00 61.87 74 VAL B N 1
ATOM 3135 C CA . VAL B 1 96 ? -8.899 63.024 53.700 1.00 64.34 74 VAL B CA 1
ATOM 3136 C C . VAL B 1 96 ? -9.430 64.249 54.465 1.00 66.24 74 VAL B C 1
ATOM 3137 O O . VAL B 1 96 ? -10.480 64.167 55.113 1.00 68.13 74 VAL B O 1
ATOM 3141 N N . ALA B 1 97 ? -8.677 65.354 54.390 1.00 65.35 75 ALA B N 1
ATOM 3142 C CA . ALA B 1 97 ? -9.188 66.690 54.646 1.00 63.53 75 ALA B CA 1
ATOM 3143 C C . ALA B 1 97 ? -9.923 67.017 53.356 1.00 72.29 75 ALA B C 1
ATOM 3144 O O . ALA B 1 97 ? -9.347 66.898 52.245 1.00 78.88 75 ALA B O 1
ATOM 3146 N N . GLY B 1 98 ? -11.185 67.416 53.494 1.00 62.83 76 GLY B N 1
ATOM 3147 C CA . GLY B 1 98 ? -12.141 67.375 52.396 1.00 56.53 76 GLY B CA 1
ATOM 3148 C C . GLY B 1 98 ? -11.893 68.270 51.195 1.00 53.99 76 GLY B C 1
ATOM 3149 O O . GLY B 1 98 ? -12.829 68.568 50.451 1.00 54.60 76 GLY B O 1
ATOM 3150 N N . ASP B 1 99 ? -10.648 68.694 51.010 1.00 51.96 77 ASP B N 1
ATOM 3151 C CA . ASP B 1 99 ? -10.187 69.302 49.776 1.00 51.00 77 ASP B CA 1
ATOM 3152 C C . ASP B 1 99 ? -9.932 68.239 48.647 1.00 52.06 77 ASP B C 1
ATOM 3153 O O . ASP B 1 99 ? -8.792 67.867 48.298 1.00 50.14 77 ASP B O 1
ATOM 3158 N N . HIS B 1 100 ? -11.039 67.766 48.090 1.00 55.90 78 HIS B N 1
ATOM 3159 C CA . HIS B 1 100 ? -11.030 66.899 46.918 1.00 53.21 78 HIS B CA 1
ATOM 3160 C C . HIS B 1 100 ? -10.612 67.651 45.669 1.00 50.84 78 HIS B C 1
ATOM 3161 O O . HIS B 1 100 ? -10.070 67.027 44.737 1.00 49.01 78 HIS B O 1
ATOM 3168 N N . ALA B 1 101 ? -10.874 68.965 45.635 1.00 45.27 79 ALA B N 1
ATOM 3169 C CA . ALA B 1 101 ? -10.568 69.777 44.468 1.00 50.53 79 ALA B CA 1
ATOM 3170 C C . ALA B 1 101 ? -9.087 69.805 44.135 1.00 53.72 79 ALA B C 1
ATOM 3171 O O . ALA B 1 101 ? -8.728 70.216 43.009 1.00 45.85 79 ALA B O 1
ATOM 3173 N N . PHE B 1 102 ? -8.231 69.400 45.089 1.00 46.25 80 PHE B N 1
ATOM 3174 C CA . PHE B 1 102 ? -6.804 69.316 44.788 1.00 51.52 80 PHE B CA 1
ATOM 3175 C C . PHE B 1 102 ? -6.596 68.178 43.805 1.00 47.44 80 PHE B C 1
ATOM 3176 O O . PHE B 1 102 ? -6.020 68.405 42.746 1.00 43.71 80 PHE B O 1
ATOM 3184 N N . GLY B 1 103 ? -6.995 66.967 44.193 1.00 46.59 81 GLY B N 1
ATOM 3185 C CA . GLY B 1 103 ? -7.013 65.825 43.235 1.00 45.06 81 GLY B CA 1
ATOM 3186 C C . GLY B 1 103 ? -7.670 66.203 41.895 1.00 43.49 81 GLY B C 1
ATOM 3187 O O . GLY B 1 103 ? -7.046 66.078 40.839 1.00 43.29 81 GLY B O 1
ATOM 3188 N N . GLN B 1 104 ? -8.914 66.692 41.948 1.00 39.40 82 GLN B N 1
ATOM 3189 C CA . GLN B 1 104 ? -9.653 67.030 40.732 1.00 43.90 82 GLN B CA 1
ATOM 3190 C C . GLN B 1 104 ? -8.886 67.944 39.757 1.00 47.56 82 GLN B C 1
ATOM 3191 O O . GLN B 1 104 ? -8.821 67.662 38.555 1.00 39.60 82 GLN B O 1
ATOM 3197 N N . ASP B 1 105 ? -8.216 68.974 40.268 1.00 43.79 83 ASP B N 1
ATOM 3198 C CA . ASP B 1 105 ? -7.541 69.907 39.403 1.00 44.06 83 ASP B CA 1
ATOM 3199 C C . ASP B 1 105 ? -6.216 69.371 38.866 1.00 40.40 83 ASP B C 1
ATOM 3200 O O . ASP B 1 105 ? -5.834 69.707 37.739 1.00 40.86 83 ASP B O 1
ATOM 3205 N N . PHE B 1 106 ? -5.509 68.541 39.643 1.00 40.29 84 PHE B N 1
ATOM 3206 C CA . PHE B 1 106 ? -4.249 67.954 39.183 1.00 36.56 84 PHE B CA 1
ATOM 3207 C C . PHE B 1 106 ? -4.559 67.027 38.002 1.00 36.61 84 PHE B C 1
ATOM 3208 O O . PHE B 1 106 ? -4.051 67.219 36.939 1.00 35.55 84 PHE B O 1
ATOM 3216 N N . TRP B 1 107 ? -5.472 66.087 38.215 1.00 36.11 85 TRP B N 1
ATOM 3217 C CA . TRP B 1 107 ? -5.985 65.253 37.128 1.00 36.33 85 TRP B CA 1
ATOM 3218 C C . TRP B 1 107 ? -6.365 66.048 35.866 1.00 37.17 85 TRP B C 1
ATOM 3219 O O . TRP B 1 107 ? -6.032 65.649 34.760 1.00 41.15 85 TRP B O 1
ATOM 3230 N N . ARG B 1 108 ? -6.993 67.206 35.998 1.00 39.52 86 ARG B N 1
ATOM 3231 C CA . ARG B 1 108 ? -7.271 68.013 34.818 1.00 37.28 86 ARG B CA 1
ATOM 3232 C C . ARG B 1 108 ? -5.985 68.277 34.033 1.00 39.30 86 ARG B C 1
ATOM 3233 O O . ARG B 1 108 ? -5.946 68.189 32.795 1.00 38.36 86 ARG B O 1
ATOM 3241 N N . VAL B 1 109 ? -4.917 68.632 34.749 1.00 34.22 87 VAL B N 1
ATOM 3242 C CA . VAL B 1 109 ? -3.734 69.137 34.115 1.00 34.46 87 VAL B CA 1
ATOM 3243 C C . VAL B 1 109 ? -2.916 67.950 33.638 1.00 34.58 87 VAL B C 1
ATOM 3244 O O . VAL B 1 109 ? -2.297 67.980 32.572 1.00 32.80 87 VAL B O 1
ATOM 3248 N N . GLU B 1 110 ? -2.921 66.879 34.429 1.00 34.74 88 GLU B N 1
ATOM 3249 C CA . GLU B 1 110 ? -2.165 65.732 34.030 1.00 34.20 88 GLU B CA 1
ATOM 3250 C C . GLU B 1 110 ? -2.707 65.175 32.696 1.00 35.12 88 GLU B C 1
ATOM 3251 O O . GLU B 1 110 ? -1.951 64.884 31.744 1.00 32.06 88 GLU B O 1
ATOM 3257 N N . TYR B 1 111 ? -4.019 65.040 32.638 1.00 28.17 89 TYR B N 1
ATOM 3258 C CA . TYR B 1 111 ? -4.668 64.387 31.494 1.00 31.13 89 TYR B CA 1
ATOM 3259 C C . TYR B 1 111 ? -4.538 65.265 30.256 1.00 29.03 89 TYR B C 1
ATOM 3260 O O . TYR B 1 111 ? -4.427 64.756 29.151 1.00 31.98 89 TYR B O 1
ATOM 3269 N N . ARG B 1 112 ? -4.524 66.586 30.419 1.00 29.49 90 ARG B N 1
ATOM 3270 C CA . ARG B 1 112 ? -4.209 67.454 29.301 1.00 34.06 90 ARG B CA 1
ATOM 3271 C C . ARG B 1 112 ? -2.771 67.284 28.820 1.00 34.91 90 ARG B C 1
ATOM 3272 O O . ARG B 1 112 ? -2.541 67.299 27.607 1.00 32.54 90 ARG B O 1
ATOM 3288 N N . ASN B 1 114 ? -1.191 64.429 29.076 1.00 28.09 92 ASN B N 1
ATOM 3289 C CA . ASN B 1 114 ? -1.113 63.119 28.429 1.00 29.14 92 ASN B CA 1
ATOM 3290 C C . ASN B 1 114 ? -1.576 63.297 26.978 1.00 25.99 92 ASN B C 1
ATOM 3291 O O . ASN B 1 114 ? -0.992 62.762 26.041 1.00 26.92 92 ASN B O 1
ATOM 3296 N N . ASP B 1 115 ? -2.627 64.066 26.806 1.00 26.63 93 ASP B N 1
ATOM 3297 C CA . ASP B 1 115 ? -3.157 64.345 25.474 1.00 30.96 93 ASP B CA 1
ATOM 3298 C C . ASP B 1 115 ? -2.202 65.171 24.611 1.00 30.25 93 ASP B C 1
ATOM 3299 O O . ASP B 1 115 ? -2.120 64.975 23.398 1.00 31.68 93 ASP B O 1
ATOM 3304 N N . ARG B 1 116 ? -1.470 66.092 25.228 1.00 35.27 94 ARG B N 1
ATOM 3305 C CA . ARG B 1 116 ? -0.521 66.933 24.480 1.00 29.28 94 ARG B CA 1
ATOM 3306 C C . ARG B 1 116 ? 0.583 66.108 23.950 1.00 26.45 94 ARG B C 1
ATOM 3307 O O . ARG B 1 116 ? 0.994 66.225 22.821 1.00 26.05 94 ARG B O 1
ATOM 3315 N N . ILE B 1 117 ? 1.011 65.144 24.762 1.00 27.02 95 ILE B N 1
ATOM 3316 C CA . ILE B 1 117 ? 2.066 64.279 24.308 1.00 30.33 95 ILE B CA 1
ATOM 3317 C C . ILE B 1 117 ? 1.561 63.403 23.161 1.00 27.93 95 ILE B C 1
ATOM 3318 O O . ILE B 1 117 ? 2.223 63.292 22.107 1.00 28.56 95 ILE B O 1
ATOM 3323 N N . ALA B 1 118 ? 0.421 62.760 23.376 1.00 27.46 96 ALA B N 1
ATOM 3324 C CA . ALA B 1 118 ? -0.174 61.869 22.353 1.00 24.31 96 ALA B CA 1
ATOM 3325 C C . ALA B 1 118 ? -0.292 62.521 20.967 1.00 24.59 96 ALA B C 1
ATOM 3326 O O . ALA B 1 118 ? 0.043 61.901 19.974 1.00 25.97 96 ALA B O 1
ATOM 3328 N N . ALA B 1 119 ? -0.755 63.754 20.920 1.00 26.16 97 ALA B N 1
ATOM 3329 C CA . ALA B 1 119 ? -1.051 64.436 19.664 1.00 28.93 97 ALA B CA 1
ATOM 3330 C C . ALA B 1 119 ? 0.040 65.462 19.299 1.00 33.09 97 ALA B C 1
ATOM 3331 O O . ALA B 1 119 ? -0.095 66.186 18.371 1.00 31.00 97 ALA B O 1
ATOM 3333 N N . PHE B 1 120 ? 1.170 65.449 19.977 1.00 34.91 98 PHE B N 1
ATOM 3334 C CA . PHE B 1 120 ? 2.215 66.466 19.713 1.00 33.62 98 PHE B CA 1
ATOM 3335 C C . PHE B 1 120 ? 2.603 66.557 18.209 1.00 33.53 98 PHE B C 1
ATOM 3336 O O . PHE B 1 120 ? 2.814 65.536 17.517 1.00 29.33 98 PHE B O 1
ATOM 3344 N N . PRO B 1 121 ? 2.682 67.772 17.673 1.00 37.28 99 PRO B N 1
ATOM 3345 C CA . PRO B 1 121 ? 3.039 67.900 16.241 1.00 37.24 99 PRO B CA 1
ATOM 3346 C C . PRO B 1 121 ? 4.522 67.676 15.881 1.00 37.68 99 PRO B C 1
ATOM 3347 O O . PRO B 1 121 ? 4.860 67.581 14.700 1.00 38.65 99 PRO B O 1
ATOM 3351 N N . LYS B 1 122 ? 5.386 67.536 16.874 1.00 32.16 100 LYS B N 1
ATOM 3352 C CA . LYS B 1 122 ? 6.785 67.094 16.678 1.00 32.25 100 LYS B CA 1
ATOM 3353 C C . LYS B 1 122 ? 7.020 65.738 17.305 1.00 31.59 100 LYS B C 1
ATOM 3354 O O . LYS B 1 122 ? 6.285 65.353 18.189 1.00 32.62 100 LYS B O 1
ATOM 3360 N N . PRO B 1 123 ? 8.014 65.008 16.824 1.00 31.59 101 PRO B N 1
ATOM 3361 C CA . PRO B 1 123 ? 8.276 63.674 17.330 1.00 35.56 101 PRO B CA 1
ATOM 3362 C C . PRO B 1 123 ? 8.706 63.677 18.801 1.00 36.18 101 PRO B C 1
ATOM 3363 O O . PRO B 1 123 ? 9.560 64.462 19.173 1.00 32.07 101 PRO B O 1
ATOM 3367 N N . ILE B 1 124 ? 8.136 62.789 19.612 1.00 32.91 102 ILE B N 1
ATOM 3368 C CA . ILE B 1 124 ? 8.566 62.579 20.985 1.00 28.11 102 ILE B CA 1
ATOM 3369 C C . ILE B 1 124 ? 9.027 61.166 21.136 1.00 29.98 102 ILE B C 1
ATOM 3370 O O . ILE B 1 124 ? 8.358 60.244 20.700 1.00 27.68 102 ILE B O 1
ATOM 3375 N N . VAL B 1 125 ? 10.171 60.989 21.787 1.00 25.80 103 VAL B N 1
ATOM 3376 C CA . VAL B 1 125 ? 10.732 59.733 21.908 1.00 25.89 103 VAL B CA 1
ATOM 3377 C C . VAL B 1 125 ? 10.798 59.549 23.421 1.00 28.45 103 VAL B C 1
ATOM 3378 O O . VAL B 1 125 ? 11.196 60.449 24.140 1.00 27.43 103 VAL B O 1
ATOM 3382 N N . SER B 1 126 ? 10.455 58.357 23.900 1.00 25.85 104 SER B N 1
ATOM 3383 C CA . SER B 1 126 ? 10.627 58.055 25.342 1.00 25.61 104 SER B CA 1
ATOM 3384 C C . SER B 1 126 ? 11.508 56.866 25.438 1.00 26.84 104 SER B C 1
ATOM 3385 O O . SER B 1 126 ? 11.434 55.998 24.604 1.00 25.59 104 SER B O 1
ATOM 3388 N N . LEU B 1 127 ? 12.333 56.803 26.494 1.00 28.23 105 LEU B N 1
ATOM 3389 C CA . LEU B 1 127 ? 13.130 55.620 26.749 1.00 27.05 105 LEU B CA 1
ATOM 3390 C C . LEU B 1 127 ? 12.914 55.174 28.206 1.00 27.01 105 LEU B C 1
ATOM 3391 O O . LEU B 1 127 ? 13.230 55.944 29.105 1.00 29.65 105 LEU B O 1
ATOM 3404 N N . GLN B 1 129 ? 13.219 52.699 31.194 1.00 32.99 107 GLN B N 1
ATOM 3405 C CA . GLN B 1 129 ? 13.974 51.619 31.822 1.00 30.88 107 GLN B CA 1
ATOM 3406 C C . GLN B 1 129 ? 13.202 51.135 33.026 1.00 30.20 107 GLN B C 1
ATOM 3407 O O . GLN B 1 129 ? 12.428 51.873 33.651 1.00 34.59 107 GLN B O 1
ATOM 3413 N N . GLY B 1 130 ? 13.481 49.911 33.422 1.00 34.83 108 GLY B N 1
ATOM 3414 C CA . GLY B 1 130 ? 13.011 49.476 34.767 1.00 35.27 108 GLY B CA 1
ATOM 3415 C C . GLY B 1 130 ? 11.479 49.694 34.819 1.00 33.21 108 GLY B C 1
ATOM 3416 O O . GLY B 1 130 ? 10.767 49.407 33.806 1.00 29.23 108 GLY B O 1
ATOM 3417 N N . PHE B 1 131 ? 11.005 50.141 35.974 1.00 33.40 109 PHE B N 1
ATOM 3418 C CA . PHE B 1 131 ? 9.585 50.188 36.298 1.00 32.87 109 PHE B CA 1
ATOM 3419 C C . PHE B 1 131 ? 8.966 51.462 35.687 1.00 30.39 109 PHE B C 1
ATOM 3420 O O . PHE B 1 131 ? 9.438 52.572 35.958 1.00 27.14 109 PHE B O 1
ATOM 3428 N N . THR B 1 132 ? 7.887 51.254 34.921 1.00 29.85 110 THR B N 1
ATOM 3429 C CA . THR B 1 132 ? 7.020 52.326 34.459 1.00 29.35 110 THR B CA 1
ATOM 3430 C C . THR B 1 132 ? 5.594 51.911 34.858 1.00 27.80 110 THR B C 1
ATOM 3431 O O . THR B 1 132 ? 5.082 50.923 34.359 1.00 32.07 110 THR B O 1
ATOM 3443 N N . GLY B 1 134 ? 1.530 53.353 36.436 1.00 34.03 112 GLY B N 1
ATOM 3444 C CA . GLY B 1 134 ? 0.606 54.418 36.665 1.00 31.73 112 GLY B CA 1
ATOM 3445 C C . GLY B 1 134 ? 0.829 55.655 35.847 1.00 36.13 112 GLY B C 1
ATOM 3446 O O . GLY B 1 134 ? 0.901 55.600 34.595 1.00 41.84 112 GLY B O 1
ATOM 3447 N N . GLY B 1 135 ? 0.982 56.762 36.540 1.00 32.57 113 GLY B N 1
ATOM 3448 C CA . GLY B 1 135 ? 1.361 58.022 35.915 1.00 31.84 113 GLY B CA 1
ATOM 3449 C C . GLY B 1 135 ? 2.551 57.940 34.989 1.00 31.53 113 GLY B C 1
ATOM 3450 O O . GLY B 1 135 ? 2.694 58.738 34.053 1.00 35.39 113 GLY B O 1
ATOM 3451 N N . GLY B 1 136 ? 3.456 57.022 35.287 1.00 34.43 114 GLY B N 1
ATOM 3452 C CA . GLY B 1 136 ? 4.638 56.827 34.475 1.00 30.20 114 GLY B CA 1
ATOM 3453 C C . GLY B 1 136 ? 4.227 56.453 33.047 1.00 28.18 114 GLY B C 1
ATOM 3454 O O . GLY B 1 136 ? 4.862 56.868 32.069 1.00 29.84 114 GLY B O 1
ATOM 3455 N N . VAL B 1 137 ? 3.153 55.690 32.951 1.00 27.28 115 VAL B N 1
ATOM 3456 C CA . VAL B 1 137 ? 2.611 55.219 31.673 1.00 25.84 115 VAL B CA 1
ATOM 3457 C C . VAL B 1 137 ? 2.134 56.458 30.887 1.00 24.83 115 VAL B C 1
ATOM 3458 O O . VAL B 1 137 ? 2.394 56.562 29.678 1.00 26.86 115 VAL B O 1
ATOM 3462 N N . GLY B 1 138 ? 1.510 57.398 31.592 1.00 24.72 116 GLY B N 1
ATOM 3463 C CA . GLY B 1 138 ? 0.924 58.604 31.007 1.00 26.55 116 GLY B CA 1
ATOM 3464 C C . GLY B 1 138 ? 1.997 59.504 30.401 1.00 31.91 116 GLY B C 1
ATOM 3465 O O . GLY B 1 138 ? 1.783 60.230 29.380 1.00 29.72 116 GLY B O 1
ATOM 3466 N N . LEU B 1 139 ? 3.166 59.449 31.015 1.00 30.80 117 LEU B N 1
ATOM 3467 C CA . LEU B 1 139 ? 4.301 60.251 30.544 1.00 31.21 117 LEU B CA 1
ATOM 3468 C C . LEU B 1 139 ? 5.035 59.642 29.351 1.00 25.34 117 LEU B C 1
ATOM 3469 O O . LEU B 1 139 ? 5.432 60.368 28.457 1.00 29.20 117 LEU B O 1
ATOM 3474 N N . GLY B 1 140 ? 5.269 58.347 29.368 1.00 26.22 118 GLY B N 1
ATOM 3475 C CA . GLY B 1 140 ? 6.079 57.706 28.362 1.00 30.01 118 GLY B CA 1
ATOM 3476 C C . GLY B 1 140 ? 5.349 56.912 27.285 1.00 30.04 118 GLY B C 1
ATOM 3477 O O . GLY B 1 140 ? 5.815 56.858 26.158 1.00 27.10 118 GLY B O 1
ATOM 3478 N N . CYS B 1 141 ? 4.189 56.331 27.594 1.00 28.74 119 CYS B N 1
ATOM 3479 C CA . CYS B 1 141 ? 3.572 55.392 26.652 1.00 24.10 119 CYS B CA 1
ATOM 3480 C C . CYS B 1 141 ? 2.613 56.045 25.643 1.00 23.78 119 CYS B C 1
ATOM 3481 O O . CYS B 1 141 ? 1.970 55.366 24.810 1.00 23.61 119 CYS B O 1
ATOM 3484 N N . HIS B 1 142 ? 2.464 57.353 25.688 1.00 21.55 120 HIS B N 1
ATOM 3485 C CA . HIS B 1 142 ? 1.753 57.980 24.600 1.00 24.16 120 HIS B CA 1
ATOM 3486 C C . HIS B 1 142 ? 2.674 58.652 23.598 1.00 25.71 120 HIS B C 1
ATOM 3487 O O . HIS B 1 142 ? 2.191 59.265 22.607 1.00 23.01 120 HIS B O 1
ATOM 3494 N N . ALA B 1 143 ? 3.975 58.551 23.845 1.00 25.76 121 ALA B N 1
ATOM 3495 C CA . ALA B 1 143 ? 4.948 59.164 22.929 1.00 27.35 121 ALA B CA 1
ATOM 3496 C C . ALA B 1 143 ? 4.877 58.468 21.589 1.00 27.97 121 ALA B C 1
ATOM 3497 O O . ALA B 1 143 ? 4.553 57.253 21.490 1.00 26.11 121 ALA B O 1
ATOM 3499 N N . ARG B 1 144 ? 5.237 59.204 20.536 1.00 27.00 122 ARG B N 1
ATOM 3500 C CA . ARG B 1 144 ? 5.320 58.566 19.201 1.00 30.44 122 ARG B CA 1
ATOM 3501 C C . ARG B 1 144 ? 6.314 57.418 19.083 1.00 28.34 122 ARG B C 1
ATOM 3502 O O . ARG B 1 144 ? 6.025 56.498 18.378 1.00 26.68 122 ARG B O 1
ATOM 3510 N N . HIS B 1 145 ? 7.510 57.478 19.669 1.00 27.96 123 HIS B N 1
ATOM 3511 C CA . HIS B 1 145 ? 8.446 56.355 19.575 1.00 27.94 123 HIS B CA 1
ATOM 3512 C C . HIS B 1 145 ? 8.880 56.012 20.996 1.00 28.37 123 HIS B C 1
ATOM 3513 O O . HIS B 1 145 ? 9.416 56.875 21.698 1.00 27.44 123 HIS B O 1
ATOM 3520 N N . ARG B 1 146 ? 8.626 54.771 21.389 1.00 25.13 124 ARG B N 1
ATOM 3521 C CA . ARG B 1 146 ? 8.638 54.366 22.788 1.00 25.22 124 ARG B CA 1
ATOM 3522 C C . ARG B 1 146 ? 9.610 53.197 22.880 1.00 23.90 124 ARG B C 1
ATOM 3523 O O . ARG B 1 146 ? 9.430 52.176 22.190 1.00 27.70 124 ARG B O 1
ATOM 3531 N N . ILE B 1 147 ? 10.684 53.426 23.628 1.00 25.97 125 ILE B N 1
ATOM 3532 C CA . ILE B 1 147 ? 11.810 52.521 23.658 1.00 28.82 125 ILE B CA 1
ATOM 3533 C C . ILE B 1 147 ? 11.813 51.859 25.018 1.00 25.45 125 ILE B C 1
ATOM 3534 O O . ILE B 1 147 ? 11.750 52.537 26.034 1.00 24.79 125 ILE B O 1
ATOM 3539 N N . VAL B 1 148 ? 11.854 50.546 25.020 1.00 27.54 126 VAL B N 1
ATOM 3540 C CA . VAL B 1 148 ? 12.087 49.786 26.245 1.00 30.08 126 VAL B CA 1
ATOM 3541 C C . VAL B 1 148 ? 13.421 49.029 26.170 1.00 31.98 126 VAL B C 1
ATOM 3542 O O . VAL B 1 148 ? 13.931 48.753 25.081 1.00 32.59 126 VAL B O 1
ATOM 3546 N N . GLY B 1 149 ? 13.917 48.642 27.346 1.00 38.22 127 GLY B N 1
ATOM 3547 C CA . GLY B 1 149 ? 15.175 47.924 27.499 1.00 36.83 127 GLY B CA 1
ATOM 3548 C C . GLY B 1 149 ? 15.043 46.591 28.223 1.00 41.87 127 GLY B C 1
ATOM 3549 O O . GLY B 1 149 ? 13.934 46.103 28.490 1.00 31.93 127 GLY B O 1
ATOM 3550 N N . GLU B 1 150 ? 16.188 45.984 28.534 1.00 38.83 128 GLU B N 1
ATOM 3551 C CA . GLU B 1 150 ? 16.218 44.663 29.158 1.00 36.81 128 GLU B CA 1
ATOM 3552 C C . GLU B 1 150 ? 15.460 44.694 30.473 1.00 34.94 128 GLU B C 1
ATOM 3553 O O . GLU B 1 150 ? 14.714 43.786 30.747 1.00 36.59 128 GLU B O 1
ATOM 3559 N N . THR B 1 151 ? 15.620 45.753 31.249 1.00 31.61 129 THR B N 1
ATOM 3560 C CA . THR B 1 151 ? 15.012 45.834 32.572 1.00 32.67 129 THR B CA 1
ATOM 3561 C C . THR B 1 151 ? 13.539 46.352 32.628 1.00 36.28 129 THR B C 1
ATOM 3562 O O . THR B 1 151 ? 12.985 46.530 33.706 1.00 35.15 129 THR B O 1
ATOM 3566 N N . SER B 1 152 ? 12.949 46.658 31.474 1.00 31.85 130 SER B N 1
ATOM 3567 C CA . SER B 1 152 ? 11.632 47.291 31.447 1.00 31.17 130 SER B CA 1
ATOM 3568 C C . SER B 1 152 ? 10.587 46.409 32.025 1.00 26.54 130 SER B C 1
ATOM 3569 O O . SER B 1 152 ? 10.502 45.236 31.643 1.00 28.34 130 SER B O 1
ATOM 3572 N N . GLN B 1 153 ? 9.782 47.009 32.910 1.00 31.72 131 GLN B N 1
ATOM 3573 C CA . GLN B 1 153 ? 8.563 46.395 33.520 1.00 32.52 131 GLN B CA 1
ATOM 3574 C C . GLN B 1 153 ? 7.469 47.433 33.637 1.00 28.51 131 GLN B C 1
ATOM 3575 O O . GLN B 1 153 ? 7.540 48.376 34.448 1.00 27.24 131 GLN B O 1
ATOM 3581 N N . ILE B 1 154 ? 6.431 47.256 32.822 1.00 27.79 132 ILE B N 1
ATOM 3582 C CA . ILE B 1 154 ? 5.414 48.296 32.699 1.00 27.97 132 ILE B CA 1
ATOM 3583 C C . ILE B 1 154 ? 4.141 47.633 33.223 1.00 25.78 132 ILE B C 1
ATOM 3584 O O . ILE B 1 154 ? 3.846 46.536 32.816 1.00 28.14 132 ILE B O 1
ATOM 3589 N N . SER B 1 155 ? 3.446 48.310 34.120 1.00 26.99 133 SER B N 1
ATOM 3590 C CA . SER B 1 155 ? 2.126 47.851 34.607 1.00 28.20 133 SER B CA 1
ATOM 3591 C C . SER B 1 155 ? 1.197 49.010 34.939 1.00 26.17 133 SER B C 1
ATOM 3592 O O . SER B 1 155 ? 1.611 50.138 35.118 1.00 29.75 133 SER B O 1
ATOM 3603 N N . PRO B 1 157 ? -1.165 49.286 38.001 1.00 34.41 135 PRO B N 1
ATOM 3604 C CA . PRO B 1 157 ? -1.634 48.492 39.178 1.00 35.13 135 PRO B CA 1
ATOM 3605 C C . PRO B 1 157 ? -2.698 49.271 40.003 1.00 39.62 135 PRO B C 1
ATOM 3606 O O . PRO B 1 157 ? -2.936 48.994 41.216 1.00 34.41 135 PRO B O 1
ATOM 3610 N N . GLU B 1 158 ? -3.403 50.176 39.340 1.00 31.86 136 GLU B N 1
ATOM 3611 C CA . GLU B 1 158 ? -4.287 51.105 40.031 1.00 31.39 136 GLU B CA 1
ATOM 3612 C C . GLU B 1 158 ? -5.415 50.442 40.828 1.00 27.61 136 GLU B C 1
ATOM 3613 O O . GLU B 1 158 ? -5.750 50.903 41.919 1.00 25.13 136 GLU B O 1
ATOM 3619 N N . CYS B 1 159 ? -6.012 49.382 40.291 1.00 25.80 137 CYS B N 1
ATOM 3620 C CA . CYS B 1 159 ? -7.204 48.828 40.900 1.00 29.92 137 CYS B CA 1
ATOM 3621 C C . CYS B 1 159 ? -6.870 48.402 42.362 1.00 33.11 137 CYS B C 1
ATOM 3622 O O . CYS B 1 159 ? -7.755 48.463 43.194 1.00 30.97 137 CYS B O 1
ATOM 3625 N N . ALA B 1 160 ? -5.618 47.988 42.628 1.00 28.44 138 ALA B N 1
ATOM 3626 C CA . ALA B 1 160 ? -5.138 47.623 43.994 1.00 33.26 138 ALA B CA 1
ATOM 3627 C C . ALA B 1 160 ? -5.104 48.755 44.989 1.00 32.55 138 ALA B C 1
ATOM 3628 O O . ALA B 1 160 ? -4.994 48.519 46.202 1.00 30.97 138 ALA B O 1
ATOM 3630 N N . ILE B 1 161 ? -5.217 49.981 44.509 1.00 28.50 139 ILE B N 1
ATOM 3631 C CA . ILE B 1 161 ? -5.337 51.097 45.407 1.00 30.36 139 ILE B CA 1
ATOM 3632 C C . ILE B 1 161 ? -6.620 51.875 45.183 1.00 31.56 139 ILE B C 1
ATOM 3633 O O . ILE B 1 161 ? -6.734 53.004 45.626 1.00 35.30 139 ILE B O 1
ATOM 3638 N N . GLY B 1 162 ? -7.609 51.238 44.574 1.00 32.25 140 GLY B N 1
ATOM 3639 C CA . GLY B 1 162 ? -8.969 51.857 44.414 1.00 36.31 140 GLY B CA 1
ATOM 3640 C C . GLY B 1 162 ? -9.219 52.892 43.315 1.00 34.34 140 GLY B C 1
ATOM 3641 O O . GLY B 1 162 ? -10.216 53.640 43.387 1.00 32.21 140 GLY B O 1
ATOM 3642 N N . LEU B 1 163 ? -8.302 52.982 42.338 1.00 33.12 141 LEU B N 1
ATOM 3643 C CA . LEU B 1 163 ? -8.470 53.857 41.152 1.00 29.75 141 LEU B CA 1
ATOM 3644 C C . LEU B 1 163 ? -8.562 53.011 39.890 1.00 27.60 141 LEU B C 1
ATOM 3645 O O . LEU B 1 163 ? -8.101 51.867 39.875 1.00 29.38 141 LEU B O 1
ATOM 3650 N N . VAL B 1 164 ? -9.135 53.564 38.825 1.00 30.79 142 VAL B N 1
ATOM 3651 C CA . VAL B 1 164 ? -9.089 52.897 37.533 1.00 25.97 142 VAL B CA 1
ATOM 3652 C C . VAL B 1 164 ? -7.690 53.273 36.968 1.00 28.70 142 VAL B C 1
ATOM 3653 O O . VAL B 1 164 ? -7.161 54.334 37.323 1.00 27.06 142 VAL B O 1
ATOM 3657 N N . PRO B 1 165 ? -7.150 52.475 36.040 1.00 26.54 143 PRO B N 1
ATOM 3658 C CA . PRO B 1 165 ? -5.975 52.942 35.289 1.00 27.25 143 PRO B CA 1
ATOM 3659 C C . PRO B 1 165 ? -6.362 54.233 34.578 1.00 29.78 143 PRO B C 1
ATOM 3660 O O . PRO B 1 165 ? -7.418 54.312 33.994 1.00 41.16 143 PRO B O 1
ATOM 3664 N N . ASP B 1 166 ? -5.603 55.285 34.751 1.00 28.76 144 ASP B N 1
ATOM 3665 C CA . ASP B 1 166 ? -5.961 56.520 34.163 1.00 28.17 144 ASP B CA 1
ATOM 3666 C C . ASP B 1 166 ? -4.759 57.014 33.309 1.00 29.60 144 ASP B C 1
ATOM 3667 O O . ASP B 1 166 ? -4.085 56.185 32.744 1.00 27.47 144 ASP B O 1
ATOM 3672 N N . VAL B 1 167 ? -4.593 58.334 33.194 1.00 28.93 145 VAL B N 1
ATOM 3673 C CA . VAL B 1 167 ? -3.586 58.971 32.337 1.00 29.53 145 VAL B CA 1
ATOM 3674 C C . VAL B 1 167 ? -3.600 58.437 30.907 1.00 28.10 145 VAL B C 1
ATOM 3675 O O . VAL B 1 167 ? -2.558 58.332 30.268 1.00 26.99 145 VAL B O 1
ATOM 3679 N N . GLY B 1 168 ? -4.785 58.035 30.421 1.00 24.85 146 GLY B N 1
ATOM 3680 C CA . GLY B 1 168 ? -4.903 57.534 29.067 1.00 25.37 146 GLY B CA 1
ATOM 3681 C C . GLY B 1 168 ? -4.566 56.063 28.989 1.00 26.24 146 GLY B C 1
ATOM 3682 O O . GLY B 1 168 ? -4.494 55.524 27.921 1.00 26.52 146 GLY B O 1
ATOM 3683 N N . GLY B 1 169 ? -4.310 55.435 30.121 1.00 25.67 147 GLY B N 1
ATOM 3684 C CA . GLY B 1 169 ? -3.967 54.015 30.156 1.00 27.76 147 GLY B CA 1
ATOM 3685 C C . GLY B 1 169 ? -5.066 53.146 29.618 1.00 25.21 147 GLY B C 1
ATOM 3686 O O . GLY B 1 169 ? -4.830 52.087 29.040 1.00 24.86 147 GLY B O 1
ATOM 3687 N N . THR B 1 170 ? -6.309 53.556 29.822 1.00 28.36 148 THR B N 1
ATOM 3688 C CA . THR B 1 170 ? -7.385 52.745 29.270 1.00 24.33 148 THR B CA 1
ATOM 3689 C C . THR B 1 170 ? -7.371 52.763 27.737 1.00 21.33 148 THR B C 1
ATOM 3690 O O . THR B 1 170 ? -7.805 51.793 27.089 1.00 23.48 148 THR B O 1
ATOM 3694 N N . HIS B 1 171 ? -6.942 53.875 27.135 1.00 23.24 149 HIS B N 1
ATOM 3695 C CA . HIS B 1 171 ? -6.754 53.921 25.685 1.00 23.73 149 HIS B CA 1
ATOM 3696 C C . HIS B 1 171 ? -5.796 52.789 25.235 1.00 24.32 149 HIS B C 1
ATOM 3697 O O . HIS B 1 171 ? -6.062 51.971 24.333 1.00 25.23 149 HIS B O 1
ATOM 3704 N N . LEU B 1 172 ? -4.686 52.646 25.938 1.00 25.80 150 LEU B N 1
ATOM 3705 C CA . LEU B 1 172 ? -3.704 51.603 25.553 1.00 22.37 150 LEU B CA 1
ATOM 3706 C C . LEU B 1 172 ? -4.236 50.224 25.927 1.00 21.12 150 LEU B C 1
ATOM 3707 O O . LEU B 1 172 ? -4.105 49.278 25.189 1.00 21.01 150 LEU B O 1
ATOM 3712 N N . LEU B 1 173 ? -4.830 50.085 27.104 1.00 22.55 151 LEU B N 1
ATOM 3713 C CA . LEU B 1 173 ? -5.424 48.743 27.497 1.00 23.52 151 LEU B CA 1
ATOM 3714 C C . LEU B 1 173 ? -6.507 48.296 26.493 1.00 22.86 151 LEU B C 1
ATOM 3715 O O . LEU B 1 173 ? -6.439 47.212 25.983 1.00 22.18 151 LEU B O 1
ATOM 3720 N N . ALA B 1 174 ? -7.422 49.185 26.150 1.00 23.82 152 ALA B N 1
ATOM 3721 C CA . ALA B 1 174 ? -8.505 48.899 25.161 1.00 25.13 152 ALA B CA 1
ATOM 3722 C C . ALA B 1 174 ? -7.966 48.467 23.763 1.00 30.90 152 ALA B C 1
ATOM 3723 O O . ALA B 1 174 ? -8.618 47.718 23.059 1.00 27.54 152 ALA B O 1
ATOM 3725 N N . ARG B 1 175 ? -6.799 48.959 23.365 1.00 28.94 153 ARG B N 1
ATOM 3726 C CA . ARG B 1 175 ? -6.224 48.564 22.088 1.00 30.93 153 ARG B CA 1
ATOM 3727 C C . ARG B 1 175 ? -5.313 47.370 22.180 1.00 27.52 153 ARG B C 1
ATOM 3728 O O . ARG B 1 175 ? -4.785 46.976 21.189 1.00 27.38 153 ARG B O 1
ATOM 3736 N N . ALA B 1 176 ? -4.997 46.848 23.347 1.00 27.43 154 ALA B N 1
ATOM 3737 C CA . ALA B 1 176 ? -4.121 45.704 23.355 1.00 28.00 154 ALA B CA 1
ATOM 3738 C C . ALA B 1 176 ? -4.843 44.502 22.725 1.00 24.44 154 ALA B C 1
ATOM 3739 O O . ALA B 1 176 ? -6.074 44.429 22.760 1.00 24.11 154 ALA B O 1
ATOM 3741 N N . PRO B 1 177 ? -4.095 43.500 22.208 1.00 25.48 155 PRO B N 1
ATOM 3742 C CA . PRO B 1 177 ? -4.815 42.396 21.519 1.00 28.25 155 PRO B CA 1
ATOM 3743 C C . PRO B 1 177 ? -5.745 41.580 22.429 1.00 27.29 155 PRO B C 1
ATOM 3744 O O . PRO B 1 177 ? -5.435 41.386 23.583 1.00 29.06 155 PRO B O 1
ATOM 3748 N N . GLY B 1 178 ? -6.861 41.115 21.877 1.00 25.44 156 GLY B N 1
ATOM 3749 C CA . GLY B 1 178 ? -7.831 40.242 22.578 1.00 29.94 156 GLY B CA 1
ATOM 3750 C C . GLY B 1 178 ? -8.234 40.767 23.900 1.00 24.73 156 GLY B C 1
ATOM 3751 O O . GLY B 1 178 ? -8.588 41.966 23.991 1.00 24.60 156 GLY B O 1
ATOM 3752 N N . ARG B 1 179 ? -8.141 39.936 24.968 1.00 23.78 157 ARG B N 1
ATOM 3753 C CA . ARG B 1 179 ? -8.487 40.399 26.297 1.00 24.83 157 ARG B CA 1
ATOM 3754 C C . ARG B 1 179 ? -7.307 40.795 27.183 1.00 26.44 157 ARG B C 1
ATOM 3755 O O . ARG B 1 179 ? -7.484 40.968 28.359 1.00 24.34 157 ARG B O 1
ATOM 3763 N N . ILE B 1 180 ? -6.134 41.037 26.597 1.00 23.56 158 ILE B N 1
ATOM 3764 C CA . ILE B 1 180 ? -4.981 41.382 27.334 1.00 22.11 158 ILE B CA 1
ATOM 3765 C C . ILE B 1 180 ? -5.162 42.700 28.066 1.00 22.01 158 ILE B C 1
ATOM 3766 O O . ILE B 1 180 ? -4.673 42.879 29.164 1.00 21.65 158 ILE B O 1
ATOM 3771 N N . GLY B 1 181 ? -5.965 43.619 27.546 1.00 20.18 159 GLY B N 1
ATOM 3772 C CA . GLY B 1 181 ? -6.133 44.887 28.236 1.00 19.13 159 GLY B CA 1
ATOM 3773 C C . GLY B 1 181 ? -6.929 44.673 29.515 1.00 25.18 159 GLY B C 1
ATOM 3774 O O . GLY B 1 181 ? -6.646 45.319 30.580 1.00 24.46 159 GLY B O 1
ATOM 3775 N N . VAL B 1 182 ? -7.847 43.714 29.451 1.00 23.76 160 VAL B N 1
ATOM 3776 C CA . VAL B 1 182 ? -8.699 43.396 30.583 1.00 25.62 160 VAL B CA 1
ATOM 3777 C C . VAL B 1 182 ? -7.830 42.730 31.696 1.00 25.10 160 VAL B C 1
ATOM 3778 O O . VAL B 1 182 ? -7.835 43.151 32.857 1.00 27.49 160 VAL B O 1
ATOM 3782 N N . TRP B 1 183 ? -7.054 41.755 31.320 1.00 26.38 161 TRP B N 1
ATOM 3783 C CA . TRP B 1 183 ? -6.090 41.125 32.230 1.00 29.27 161 TRP B CA 1
ATOM 3784 C C . TRP B 1 183 ? -5.135 42.115 32.878 1.00 30.74 161 TRP B C 1
ATOM 3785 O O . TRP B 1 183 ? -5.048 42.149 34.114 1.00 30.37 161 TRP B O 1
ATOM 3796 N N . LEU B 1 184 ? -4.470 42.964 32.071 1.00 27.93 162 LEU B N 1
ATOM 3797 C CA . LEU B 1 184 ? -3.574 44.009 32.577 1.00 27.51 162 LEU B CA 1
ATOM 3798 C C . LEU B 1 184 ? -4.231 44.956 33.542 1.00 26.86 162 LEU B C 1
ATOM 3799 O O . LEU B 1 184 ? -3.707 45.279 34.617 1.00 28.79 162 LEU B O 1
ATOM 3804 N N . GLY B 1 185 ? -5.385 45.411 33.158 1.00 24.57 163 GLY B N 1
ATOM 3805 C CA . GLY B 1 185 ? -6.034 46.483 33.849 1.00 24.60 163 GLY B CA 1
ATOM 3806 C C . GLY B 1 185 ? -6.682 46.044 35.162 1.00 28.26 163 GLY B C 1
ATOM 3807 O O . GLY B 1 185 ? -6.719 46.814 36.110 1.00 28.10 163 GLY B O 1
ATOM 3808 N N . LEU B 1 186 ? -7.212 44.839 35.159 1.00 28.82 164 LEU B N 1
ATOM 3809 C CA . LEU B 1 186 ? -7.855 44.237 36.342 1.00 32.30 164 LEU B CA 1
ATOM 3810 C C . LEU B 1 186 ? -6.819 43.694 37.317 1.00 34.12 164 LEU B C 1
ATOM 3811 O O . LEU B 1 186 ? -7.032 43.824 38.473 1.00 32.60 164 LEU B O 1
ATOM 3816 N N . THR B 1 187 ? -5.692 43.146 36.844 1.00 31.72 165 THR B N 1
ATOM 3817 C CA . THR B 1 187 ? -4.744 42.453 37.714 1.00 30.73 165 THR B CA 1
ATOM 3818 C C . THR B 1 187 ? -3.434 43.199 38.000 1.00 32.81 165 THR B C 1
ATOM 3819 O O . THR B 1 187 ? -2.683 42.752 38.869 1.00 32.31 165 THR B O 1
ATOM 3823 N N . GLY B 1 188 ? -3.154 44.306 37.310 1.00 31.92 166 GLY B N 1
ATOM 3824 C CA . GLY B 1 188 ? -1.870 45.028 37.475 1.00 32.52 166 GLY B CA 1
ATOM 3825 C C . GLY B 1 188 ? -0.646 44.247 37.016 1.00 32.68 166 GLY B C 1
ATOM 3826 O O . GLY B 1 188 ? 0.464 44.585 37.398 1.00 35.45 166 GLY B O 1
ATOM 3827 N N . ALA B 1 189 ? -0.848 43.204 36.215 1.00 30.07 167 ALA B N 1
ATOM 3828 C CA . ALA B 1 189 ? 0.210 42.341 35.708 1.00 33.22 167 ALA B CA 1
ATOM 3829 C C . ALA B 1 189 ? 1.264 43.086 34.891 1.00 34.00 167 ALA B C 1
ATOM 3830 O O . ALA B 1 189 ? 0.946 44.020 34.132 1.00 33.68 167 ALA B O 1
ATOM 3832 N N . ARG B 1 190 ? 2.496 42.654 35.059 1.00 30.57 168 ARG B N 1
ATOM 3833 C CA . ARG B 1 190 ? 3.666 43.345 34.520 1.00 33.89 168 ARG B CA 1
ATOM 3834 C C . ARG B 1 190 ? 3.998 42.907 33.144 1.00 34.02 168 ARG B C 1
ATOM 3835 O O . ARG B 1 190 ? 3.803 41.755 32.795 1.00 39.60 168 ARG B O 1
ATOM 3851 N N . GLY B 1 192 ? 7.180 42.809 30.356 1.00 35.30 170 GLY B N 1
ATOM 3852 C CA . GLY B 1 192 ? 8.545 43.078 29.954 1.00 41.72 170 GLY B CA 1
ATOM 3853 C C . GLY B 1 192 ? 8.609 43.733 28.572 1.00 40.73 170 GLY B C 1
ATOM 3854 O O . GLY B 1 192 ? 7.606 44.089 27.989 1.00 36.23 170 GLY B O 1
ATOM 3855 N N . PRO B 1 193 ? 9.819 43.894 28.039 1.00 37.48 171 PRO B N 1
ATOM 3856 C CA . PRO B 1 193 ? 9.968 44.635 26.796 1.00 36.66 171 PRO B CA 1
ATOM 3857 C C . PRO B 1 193 ? 9.242 44.000 25.674 1.00 35.30 171 PRO B C 1
ATOM 3858 O O . PRO B 1 193 ? 8.467 44.653 24.933 1.00 32.13 171 PRO B O 1
ATOM 3862 N N . GLY B 1 194 ? 9.377 42.686 25.585 1.00 30.94 172 GLY B N 1
ATOM 3863 C CA . GLY B 1 194 ? 8.718 42.039 24.506 1.00 29.19 172 GLY B CA 1
ATOM 3864 C C . GLY B 1 194 ? 7.197 42.120 24.628 1.00 26.73 172 GLY B C 1
ATOM 3865 O O . GLY B 1 194 ? 6.492 42.315 23.623 1.00 30.79 172 GLY B O 1
ATOM 3866 N N . ASP B 1 195 ? 6.715 41.978 25.839 1.00 30.94 173 ASP B N 1
ATOM 3867 C CA . ASP B 1 195 ? 5.270 41.949 26.071 1.00 32.42 173 ASP B CA 1
ATOM 3868 C C . ASP B 1 195 ? 4.724 43.363 25.863 1.00 30.90 173 ASP B C 1
ATOM 3869 O O . ASP B 1 195 ? 3.607 43.574 25.323 1.00 33.26 173 ASP B O 1
ATOM 3874 N N . ALA B 1 196 ? 5.516 44.331 26.310 1.00 31.18 174 ALA B N 1
ATOM 3875 C CA . ALA B 1 196 ? 5.136 45.739 26.222 1.00 30.04 174 ALA B CA 1
ATOM 3876 C C . ALA B 1 196 ? 4.905 46.151 24.781 1.00 32.31 174 ALA B C 1
ATOM 3877 O O . ALA B 1 196 ? 3.954 46.861 24.454 1.00 32.14 174 ALA B O 1
ATOM 3879 N N . ILE B 1 197 ? 5.743 45.656 23.889 1.00 28.44 175 ILE B N 1
ATOM 3880 C CA . ILE B 1 197 ? 5.602 45.927 22.486 1.00 29.27 175 ILE B CA 1
ATOM 3881 C C . ILE B 1 197 ? 4.453 45.158 21.876 1.00 28.92 175 ILE B C 1
ATOM 3882 O O . ILE B 1 197 ? 3.709 45.683 21.060 1.00 29.83 175 ILE B O 1
ATOM 3887 N N . PHE B 1 198 ? 4.280 43.917 22.302 1.00 27.81 176 PHE B N 1
ATOM 3888 C CA . PHE B 1 198 ? 3.210 43.073 21.783 1.00 30.96 176 PHE B CA 1
ATOM 3889 C C . PHE B 1 198 ? 1.857 43.667 22.177 1.00 29.53 176 PHE B C 1
ATOM 3890 O O . PHE B 1 198 ? 0.930 43.641 21.419 1.00 27.83 176 PHE B O 1
ATOM 3898 N N . ALA B 1 199 ? 1.791 44.250 23.367 1.00 30.27 177 ALA B N 1
ATOM 3899 C CA . ALA B 1 199 ? 0.544 44.772 23.893 1.00 30.06 177 ALA B CA 1
ATOM 3900 C C . ALA B 1 199 ? 0.251 46.186 23.410 1.00 32.73 177 ALA B C 1
ATOM 3901 O O . ALA B 1 199 ? -0.875 46.684 23.583 1.00 30.23 177 ALA B O 1
ATOM 3903 N N . GLY B 1 200 ? 1.229 46.839 22.791 1.00 30.78 178 GLY B N 1
ATOM 3904 C CA . GLY B 1 200 ? 1.017 48.217 22.296 1.00 27.56 178 GLY B CA 1
ATOM 3905 C C . GLY B 1 200 ? 1.386 49.313 23.262 1.00 24.35 178 GLY B C 1
ATOM 3906 O O . GLY B 1 200 ? 1.031 50.530 23.042 1.00 26.15 178 GLY B O 1
ATOM 3907 N N . PHE B 1 201 ? 2.125 48.997 24.328 1.00 21.84 179 PHE B N 1
ATOM 3908 C CA . PHE B 1 201 ? 2.623 50.044 25.235 1.00 21.23 179 PHE B CA 1
ATOM 3909 C C . PHE B 1 201 ? 4.040 50.556 24.847 1.00 26.57 179 PHE B C 1
ATOM 3910 O O . PHE B 1 201 ? 4.518 51.481 25.399 1.00 27.38 179 PHE B O 1
ATOM 3918 N N . ALA B 1 202 ? 4.736 49.890 23.944 1.00 29.67 180 ALA B N 1
ATOM 3919 C CA . ALA B 1 202 ? 6.043 50.456 23.462 1.00 28.91 180 ALA B CA 1
ATOM 3920 C C . ALA B 1 202 ? 6.213 50.002 22.071 1.00 27.08 180 ALA B C 1
ATOM 3921 O O . ALA B 1 202 ? 5.429 49.154 21.626 1.00 25.36 180 ALA B O 1
ATOM 3923 N N . ASP B 1 203 ? 7.221 50.526 21.376 1.00 28.41 181 ASP B N 1
ATOM 3924 C CA . ASP B 1 203 ? 7.387 50.230 19.952 1.00 27.52 181 ASP B CA 1
ATOM 3925 C C . ASP B 1 203 ? 8.651 49.437 19.660 1.00 28.49 181 ASP B C 1
ATOM 3926 O O . ASP B 1 203 ? 8.625 48.596 18.789 1.00 30.12 181 ASP B O 1
ATOM 3931 N N . ARG B 1 204 ? 9.734 49.724 20.365 1.00 32.07 182 ARG B N 1
ATOM 3932 C CA . ARG B 1 204 ? 11.061 49.199 20.000 1.00 36.64 182 ARG B CA 1
ATOM 3933 C C . ARG B 1 204 ? 11.843 48.751 21.203 1.00 32.60 182 ARG B C 1
ATOM 3934 O O . ARG B 1 204 ? 11.822 49.420 22.234 1.00 29.42 182 ARG B O 1
ATOM 3942 N N . PHE B 1 205 ? 12.564 47.645 21.021 1.00 33.76 183 PHE B N 1
ATOM 3943 C CA . PHE B 1 205 ? 13.528 47.194 21.990 1.00 35.31 183 PHE B CA 1
ATOM 3944 C C . PHE B 1 205 ? 14.924 47.616 21.550 1.00 34.82 183 PHE B C 1
ATOM 3945 O O . PHE B 1 205 ? 15.383 47.226 20.458 1.00 34.67 183 PHE B O 1
ATOM 3953 N N . VAL B 1 206 ? 15.555 48.424 22.395 1.00 37.47 184 VAL B N 1
ATOM 3954 C CA . VAL B 1 206 ? 16.987 48.787 22.292 1.00 40.13 184 VAL B CA 1
ATOM 3955 C C . VAL B 1 206 ? 17.784 48.434 23.566 1.00 36.35 184 VAL B C 1
ATOM 3956 O O . VAL B 1 206 ? 17.488 48.951 24.631 1.00 34.34 184 VAL B O 1
ATOM 3960 N N . PRO B 1 207 ? 18.882 47.637 23.451 1.00 41.98 185 PRO B N 1
ATOM 3961 C CA . PRO B 1 207 ? 19.655 47.322 24.686 1.00 35.89 185 PRO B CA 1
ATOM 3962 C C . PRO B 1 207 ? 20.041 48.586 25.435 1.00 33.54 185 PRO B C 1
ATOM 3963 O O . PRO B 1 207 ? 20.321 49.617 24.817 1.00 35.84 185 PRO B O 1
ATOM 3967 N N . GLU B 1 208 ? 19.988 48.588 26.758 1.00 31.25 186 GLU B N 1
ATOM 3968 C CA . GLU B 1 208 ? 20.195 49.879 27.484 1.00 33.04 186 GLU B CA 1
ATOM 3969 C C . GLU B 1 208 ? 21.639 50.398 27.386 1.00 39.44 186 GLU B C 1
ATOM 3970 O O . GLU B 1 208 ? 21.872 51.611 27.450 1.00 34.31 186 GLU B O 1
ATOM 3976 N N . ALA B 1 209 ? 22.599 49.489 27.193 1.00 42.01 187 ALA B N 1
ATOM 3977 C CA . ALA B 1 209 ? 23.999 49.900 26.943 1.00 48.12 187 ALA B CA 1
ATOM 3978 C C . ALA B 1 209 ? 24.077 50.870 25.759 1.00 48.16 187 ALA B C 1
ATOM 3979 O O . ALA B 1 209 ? 24.886 51.758 25.769 1.00 49.42 187 ALA B O 1
ATOM 3981 N N . ASP B 1 210 ? 23.177 50.730 24.785 1.00 45.55 188 ASP B N 1
ATOM 3982 C CA . ASP B 1 210 ? 23.186 51.578 23.610 1.00 42.73 188 ASP B CA 1
ATOM 3983 C C . ASP B 1 210 ? 22.422 52.858 23.773 1.00 42.55 188 ASP B C 1
ATOM 3984 O O . ASP B 1 210 ? 22.393 53.630 22.804 1.00 43.64 188 ASP B O 1
ATOM 3989 N N . TRP B 1 211 ? 21.807 53.102 24.947 1.00 40.60 189 TRP B N 1
ATOM 3990 C CA . TRP B 1 211 ? 20.930 54.274 25.101 1.00 41.70 189 TRP B CA 1
ATOM 3991 C C . TRP B 1 211 ? 21.663 55.590 25.039 1.00 39.44 189 TRP B C 1
ATOM 3992 O O . TRP B 1 211 ? 21.160 56.514 24.385 1.00 38.67 189 TRP B O 1
ATOM 4003 N N . PRO B 1 212 ? 22.813 55.718 25.727 1.00 45.79 190 PRO B N 1
ATOM 4004 C CA . PRO B 1 212 ? 23.443 57.053 25.633 1.00 40.66 190 PRO B CA 1
ATOM 4005 C C . PRO B 1 212 ? 23.856 57.369 24.177 1.00 39.16 190 PRO B C 1
ATOM 4006 O O . PRO B 1 212 ? 23.744 58.497 23.741 1.00 37.15 190 PRO B O 1
ATOM 4010 N N . ASP B 1 213 ? 24.237 56.363 23.401 1.00 42.76 191 ASP B N 1
ATOM 4011 C CA . ASP B 1 213 ? 24.536 56.620 21.967 1.00 52.09 191 ASP B CA 1
ATOM 4012 C C . ASP B 1 213 ? 23.313 57.208 21.249 1.00 47.38 191 ASP B C 1
ATOM 4013 O O . ASP B 1 213 ? 23.377 58.214 20.542 1.00 43.07 191 ASP B O 1
ATOM 4018 N N . LEU B 1 214 ? 22.206 56.511 21.409 1.00 45.67 192 LEU B N 1
ATOM 4019 C CA . LEU B 1 214 ? 21.007 56.820 20.687 1.00 38.35 192 LEU B CA 1
ATOM 4020 C C . LEU B 1 214 ? 20.498 58.173 21.080 1.00 34.36 192 LEU B C 1
ATOM 4021 O O . LEU B 1 214 ? 20.048 58.941 20.232 1.00 36.04 192 LEU B O 1
ATOM 4026 N N . ILE B 1 215 ? 20.578 58.488 22.358 1.00 34.06 193 ILE B N 1
ATOM 4027 C CA . ILE B 1 215 ? 20.131 59.764 22.829 1.00 36.04 193 ILE B CA 1
ATOM 4028 C C . ILE B 1 215 ? 20.980 60.892 22.299 1.00 43.72 193 ILE B C 1
ATOM 4029 O O . ILE B 1 215 ? 20.481 62.058 22.092 1.00 37.46 193 ILE B O 1
ATOM 4034 N N . ALA B 1 216 ? 22.271 60.591 22.143 1.00 39.59 194 ALA B N 1
ATOM 4035 C CA . ALA B 1 216 ? 23.138 61.624 21.617 1.00 43.71 194 ALA B CA 1
ATOM 4036 C C . ALA B 1 216 ? 22.740 61.887 20.167 1.00 37.76 194 ALA B C 1
ATOM 4037 O O . ALA B 1 216 ? 22.657 63.028 19.755 1.00 37.65 194 ALA B O 1
ATOM 4039 N N . ALA B 1 217 ? 22.464 60.820 19.424 1.00 36.90 195 ALA B N 1
ATOM 4040 C CA . ALA B 1 217 ? 22.127 60.961 18.060 1.00 36.37 195 ALA B CA 1
ATOM 4041 C C . ALA B 1 217 ? 20.807 61.769 17.877 1.00 42.50 195 ALA B C 1
ATOM 4042 O O . ALA B 1 217 ? 20.725 62.716 17.007 1.00 34.33 195 ALA B O 1
ATOM 4044 N N . LEU B 1 218 ? 19.835 61.479 18.770 1.00 35.70 196 LEU B N 1
ATOM 4045 C CA . LEU B 1 218 ? 18.538 62.162 18.779 1.00 33.75 196 LEU B CA 1
ATOM 4046 C C . LEU B 1 218 ? 18.680 63.629 19.049 1.00 33.85 196 LEU B C 1
ATOM 4047 O O . LEU B 1 218 ? 18.033 64.469 18.432 1.00 33.55 196 LEU B O 1
ATOM 4052 N N . GLU B 1 219 ? 19.583 63.942 19.950 1.00 35.92 197 GLU B N 1
ATOM 4053 C CA . GLU B 1 219 ? 19.874 65.325 20.245 1.00 38.92 197 GLU B CA 1
ATOM 4054 C C . GLU B 1 219 ? 20.333 66.053 18.966 1.00 35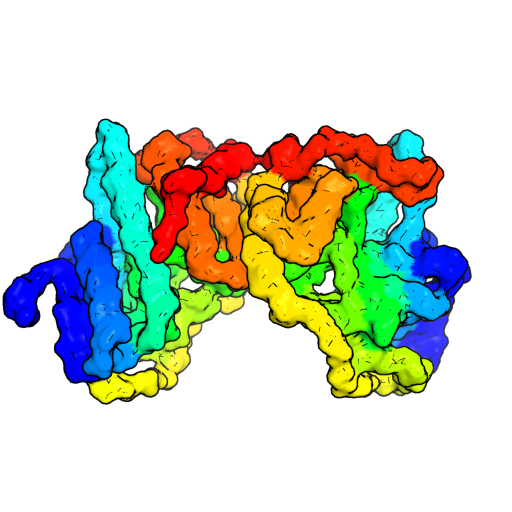.72 197 GLU B C 1
ATOM 4055 O O . GLU B 1 219 ? 20.065 67.236 18.786 1.00 33.71 197 GLU B O 1
ATOM 4061 N N . GLY B 1 220 ? 21.003 65.313 18.109 1.00 37.33 198 GLY B N 1
ATOM 4062 C CA . GLY B 1 220 ? 21.407 65.783 16.782 1.00 45.19 198 GLY B CA 1
ATOM 4063 C C . GLY B 1 220 ? 20.369 65.711 15.672 1.00 45.89 198 GLY B C 1
ATOM 4064 O O . GLY B 1 220 ? 20.725 65.836 14.514 1.00 50.21 198 GLY B O 1
ATOM 4065 N N . GLY B 1 221 ? 19.098 65.507 16.006 1.00 43.76 199 GLY B N 1
ATOM 4066 C CA . GLY B 1 221 ? 18.017 65.544 15.017 1.00 39.31 199 GLY B CA 1
ATOM 4067 C C . GLY B 1 221 ? 17.973 64.273 14.194 1.00 42.15 199 GLY B C 1
ATOM 4068 O O . GLY B 1 221 ? 17.174 64.156 13.296 1.00 43.18 199 GLY B O 1
ATOM 4069 N N . ASP B 1 222 ? 18.795 63.286 14.501 1.00 42.08 200 ASP B N 1
ATOM 4070 C CA . ASP B 1 222 ? 18.812 62.069 13.700 1.00 45.41 200 ASP B CA 1
ATOM 4071 C C . ASP B 1 222 ? 17.753 61.168 14.321 1.00 46.60 200 ASP B C 1
ATOM 4072 O O . ASP B 1 222 ? 17.970 60.651 15.424 1.00 43.30 200 ASP B O 1
ATOM 4077 N N . LEU B 1 223 ? 16.631 60.985 13.630 1.00 46.45 201 LEU B N 1
ATOM 4078 C CA . LEU B 1 223 ? 15.523 60.096 14.094 1.00 50.04 201 LEU B CA 1
ATOM 4079 C C . LEU B 1 223 ? 15.612 58.608 13.753 1.00 50.32 201 LEU B C 1
ATOM 4080 O O . LEU B 1 223 ? 14.659 57.866 14.004 1.00 53.87 201 LEU B O 1
ATOM 4085 N N . ALA B 1 224 ? 16.728 58.151 13.197 1.00 42.63 202 ALA B N 1
ATOM 4086 C CA . ALA B 1 224 ? 16.908 56.734 12.948 1.00 45.71 202 ALA B CA 1
ATOM 4087 C C . ALA B 1 224 ? 16.858 56.037 14.300 1.00 45.33 202 ALA B C 1
ATOM 4088 O O . ALA B 1 224 ? 17.428 56.536 15.257 1.00 43.65 202 ALA B O 1
ATOM 4090 N N . LEU B 1 225 ? 16.115 54.936 14.387 1.00 41.76 203 LEU B N 1
ATOM 4091 C CA . LEU B 1 225 ? 16.094 54.128 15.571 1.00 43.14 203 LEU B CA 1
ATOM 4092 C C . LEU B 1 225 ? 16.624 52.733 15.236 1.00 40.96 203 LEU B C 1
ATOM 4093 O O . LEU B 1 225 ? 16.269 52.193 14.206 1.00 45.03 203 LEU B O 1
ATOM 4098 N N . PRO B 1 226 ? 17.489 52.162 16.095 1.00 42.01 204 PRO B N 1
ATOM 4099 C CA . PRO B 1 226 ? 18.048 50.819 15.936 1.00 48.95 204 PRO B CA 1
ATOM 4100 C C . PRO B 1 226 ? 16.989 49.761 15.895 1.00 52.17 204 PRO B C 1
ATOM 4101 O O . PRO B 1 226 ? 15.956 49.931 16.532 1.00 69.08 204 PRO B O 1
ATOM 4105 N N . ASP B 1 227 ? 17.244 48.662 15.194 1.00 61.63 205 ASP B N 1
ATOM 4106 C CA . ASP B 1 227 ? 16.162 47.796 14.740 1.00 67.55 205 ASP B CA 1
ATOM 4107 C C . ASP B 1 227 ? 16.172 46.374 15.272 1.00 68.74 205 ASP B C 1
ATOM 4108 O O . ASP B 1 227 ? 15.813 45.434 14.537 1.00 72.20 205 ASP B O 1
ATOM 4113 N N . HIS B 1 228 ? 16.491 46.228 16.555 1.00 59.39 206 HIS B N 1
ATOM 4114 C CA . HIS B 1 228 ? 16.665 44.899 17.181 1.00 53.76 206 HIS B CA 1
ATOM 4115 C C . HIS B 1 228 ? 15.389 44.090 17.421 1.00 56.67 206 HIS B C 1
ATOM 4116 O O . HIS B 1 228 ? 14.363 44.642 17.871 1.00 47.89 206 HIS B O 1
ATOM 4123 N N . ALA B 1 229 ? 15.461 42.780 17.165 1.00 53.00 207 ALA B N 1
ATOM 4124 C CA . ALA B 1 229 ? 14.578 41.803 17.853 1.00 56.58 207 ALA B CA 1
ATOM 4125 C C . ALA B 1 229 ? 14.562 41.987 19.389 1.00 53.90 207 ALA B C 1
ATOM 4126 O O . ALA B 1 229 ? 15.615 42.111 20.012 1.00 53.70 207 ALA B O 1
ATOM 4128 N N . ALA B 1 230 ? 13.355 41.973 19.981 1.00 59.63 208 ALA B N 1
ATOM 4129 C CA . ALA B 1 230 ? 13.131 42.016 21.447 1.00 50.69 208 ALA B CA 1
ATOM 4130 C C . ALA B 1 230 ? 13.124 40.609 22.038 1.00 51.41 208 ALA B C 1
ATOM 4131 O O . ALA B 1 230 ? 12.730 39.688 21.340 1.00 58.32 208 ALA B O 1
ATOM 4133 N N . PRO B 1 231 ? 13.513 40.437 23.327 1.00 47.18 209 PRO B N 1
ATOM 4134 C CA . PRO B 1 231 ? 13.449 39.122 23.973 1.00 49.55 209 PRO B CA 1
ATOM 4135 C C . PRO B 1 231 ? 12.022 38.591 24.221 1.00 61.88 209 PRO B C 1
ATOM 4136 O O . PRO B 1 231 ? 11.191 39.283 24.803 1.00 65.54 209 PRO B O 1
ATOM 4140 N N . GLU B 1 232 ? 11.781 37.366 23.771 1.00 58.64 210 GLU B N 1
ATOM 4141 C CA . GLU B 1 232 ? 10.558 36.611 24.016 1.00 63.06 210 GLU B CA 1
ATOM 4142 C C . GLU B 1 232 ? 9.842 36.954 25.297 1.00 56.36 210 GLU B C 1
ATOM 4143 O O . GLU B 1 232 ? 10.417 36.824 26.380 1.00 55.93 210 GLU B O 1
ATOM 4149 N N . GLY B 1 233 ? 8.576 37.364 25.204 1.00 49.14 211 GLY B N 1
ATOM 4150 C CA . GLY B 1 233 ? 7.755 37.482 26.414 1.00 49.56 211 GLY B CA 1
ATOM 4151 C C . GLY B 1 233 ? 6.662 36.412 26.487 1.00 49.68 211 GLY B C 1
ATOM 4152 O O . GLY B 1 233 ? 6.506 35.626 25.558 1.00 54.60 211 GLY B O 1
ATOM 4153 N N . ARG B 1 234 ? 5.892 36.411 27.579 1.00 49.78 212 ARG B N 1
ATOM 4154 C CA . ARG B 1 234 ? 4.791 35.436 27.797 1.00 46.37 212 ARG B CA 1
ATOM 4155 C C . ARG B 1 234 ? 3.535 35.602 26.903 1.00 46.56 212 ARG B C 1
ATOM 4156 O O . ARG B 1 234 ? 2.834 34.635 26.677 1.00 46.72 212 ARG B O 1
ATOM 4164 N N . LEU B 1 235 ? 3.205 36.813 26.438 1.00 41.18 213 LEU B N 1
ATOM 4165 C CA . LEU B 1 235 ? 1.860 37.072 25.879 1.00 40.74 213 LEU B CA 1
ATOM 4166 C C . LEU B 1 235 ? 1.485 36.292 24.613 1.00 45.97 213 LEU B C 1
ATOM 4167 O O . LEU B 1 235 ? 0.344 35.834 24.456 1.00 44.75 213 LEU B O 1
ATOM 4172 N N . PRO B 1 236 ? 2.429 36.113 23.686 1.00 44.47 214 PRO B N 1
ATOM 4173 C CA . PRO B 1 236 ? 1.941 35.386 22.532 1.00 45.48 214 PRO B CA 1
ATOM 4174 C C . PRO B 1 236 ? 1.403 33.993 22.899 1.00 48.16 214 PRO B C 1
ATOM 4175 O O . PRO B 1 236 ? 0.396 33.540 22.322 1.00 47.85 214 PRO B O 1
ATOM 4179 N N . VAL B 1 237 ? 2.045 33.353 23.878 1.00 49.31 215 VAL B N 1
ATOM 4180 C CA . VAL B 1 237 ? 1.661 32.016 24.354 1.00 49.69 215 VAL B CA 1
ATOM 4181 C C . VAL B 1 237 ? 0.441 32.045 25.293 1.00 45.82 215 VAL B C 1
ATOM 4182 O O . VAL B 1 237 ? -0.373 31.148 25.229 1.00 45.62 215 VAL B O 1
ATOM 4186 N N . LEU B 1 238 ? 0.322 33.053 26.148 1.00 38.93 216 LEU B N 1
ATOM 4187 C CA . LEU B 1 238 ? -0.753 33.124 27.133 1.00 37.69 216 LEU B CA 1
ATOM 4188 C C . LEU B 1 238 ? -2.065 33.699 26.603 1.00 37.39 216 LEU B C 1
ATOM 4189 O O . LEU B 1 238 ? -3.043 33.718 27.318 1.00 37.35 216 LEU B O 1
ATOM 4194 N N . GLN B 1 239 ? -2.012 34.268 25.414 1.00 40.11 217 GLN B N 1
ATOM 4195 C CA . GLN B 1 239 ? -3.090 35.060 24.841 1.00 39.77 217 GLN B CA 1
ATOM 4196 C C . GLN B 1 239 ? -4.378 34.241 24.680 1.00 38.19 217 GLN B C 1
ATOM 4197 O O . GLN B 1 239 ? -5.465 34.706 24.996 1.00 33.26 217 GLN B O 1
ATOM 4203 N N . ASP B 1 240 ? -4.270 33.031 24.151 1.00 31.36 218 ASP B N 1
ATOM 4204 C CA . ASP B 1 240 ? -5.470 32.200 23.996 1.00 36.51 218 ASP B CA 1
ATOM 4205 C C . ASP B 1 240 ? -6.157 31.980 25.346 1.00 34.43 218 ASP B C 1
ATOM 4206 O O . ASP B 1 240 ? -7.368 32.196 25.460 1.00 31.51 218 ASP B O 1
ATOM 4211 N N . GLU B 1 241 ? -5.388 31.649 26.398 1.00 34.64 219 GLU B N 1
ATOM 4212 C CA . GLU B 1 241 ? -5.973 31.469 27.753 1.00 33.76 219 GLU B CA 1
ATOM 4213 C C . GLU B 1 241 ? -6.509 32.781 28.381 1.00 33.84 219 GLU B C 1
ATOM 4214 O O . GLU B 1 241 ? -7.570 32.827 29.035 1.00 29.46 219 GLU B O 1
ATOM 4220 N N . ILE B 1 242 ? -5.753 33.847 28.201 1.00 28.70 220 ILE B N 1
ATOM 4221 C CA . ILE B 1 242 ? -6.235 35.154 28.609 1.00 28.79 220 ILE B CA 1
ATOM 4222 C C . ILE B 1 242 ? -7.577 35.505 27.881 1.00 26.05 220 ILE B C 1
ATOM 4223 O O . ILE B 1 242 ? -8.478 36.027 28.506 1.00 30.10 220 ILE B O 1
ATOM 4228 N N . ASP B 1 243 ? -7.718 35.188 26.603 1.00 28.92 221 ASP B N 1
ATOM 4229 C CA . ASP B 1 243 ? -8.969 35.520 25.874 1.00 29.87 221 ASP B CA 1
ATOM 4230 C C . ASP B 1 243 ? -10.125 34.648 26.374 1.00 30.68 221 ASP B C 1
ATOM 4231 O O . ASP B 1 243 ? -11.252 35.087 26.418 1.00 29.52 221 ASP B O 1
ATOM 4236 N N . ARG B 1 244 ? -9.820 33.436 26.841 1.00 34.66 222 ARG B N 1
ATOM 4237 C CA . ARG B 1 244 ? -10.841 32.589 27.395 1.00 32.20 222 ARG B CA 1
ATOM 4238 C C . ARG B 1 244 ? -11.196 33.079 28.791 1.00 29.08 222 ARG B C 1
ATOM 4239 O O . ARG B 1 244 ? -12.370 33.252 29.141 1.00 32.23 222 ARG B O 1
ATOM 4247 N N . LEU B 1 245 ? -10.199 33.314 29.622 1.00 31.90 223 LEU B N 1
ATOM 4248 C CA . LEU B 1 245 ? -10.471 33.624 31.021 1.00 29.20 223 LEU B CA 1
ATOM 4249 C C . LEU B 1 245 ? -11.126 34.956 31.257 1.00 28.77 223 LEU B C 1
ATOM 4250 O O . LEU B 1 245 ? -11.875 35.124 32.232 1.00 28.10 223 LEU B O 1
ATOM 4255 N N . PHE B 1 246 ? -10.814 35.936 30.430 1.00 27.87 224 PHE B N 1
ATOM 4256 C CA . PHE B 1 246 ? -11.315 37.315 30.758 1.00 27.68 224 PHE B CA 1
ATOM 4257 C C . PHE B 1 246 ? -12.456 37.803 29.881 1.00 29.37 224 PHE B C 1
ATOM 4258 O O . PHE B 1 246 ? -12.746 39.003 29.816 1.00 30.07 224 PHE B O 1
ATOM 4266 N N . ALA B 1 247 ? -13.105 36.860 29.212 1.00 30.05 225 ALA B N 1
ATOM 4267 C CA . ALA B 1 247 ? -14.365 37.123 28.527 1.00 30.38 225 ALA B CA 1
ATOM 4268 C C . ALA B 1 247 ? -15.464 37.481 29.517 1.00 33.12 225 ALA B C 1
ATOM 4269 O O . ALA B 1 247 ? -15.414 37.096 30.690 1.00 29.30 225 ALA B O 1
ATOM 4271 N N . GLY B 1 248 ? -16.478 38.209 29.048 1.00 28.81 226 GLY B N 1
ATOM 4272 C CA . GLY B 1 248 ? -17.689 38.468 29.787 1.00 28.94 226 GLY B CA 1
ATOM 4273 C C . GLY B 1 248 ? -17.555 39.524 30.856 1.00 33.33 226 GLY B C 1
ATOM 4274 O O . GLY B 1 248 ? -16.787 40.431 30.702 1.00 30.64 226 GLY B O 1
ATOM 4275 N N . THR B 1 249 ? -18.302 39.389 31.965 1.00 29.63 227 THR B N 1
ATOM 4276 C CA . THR B 1 249 ? -18.324 40.401 33.033 1.00 29.04 227 THR B CA 1
ATOM 4277 C C . THR B 1 249 ? -17.607 39.839 34.293 1.00 27.04 227 THR B C 1
ATOM 4278 O O . THR B 1 249 ? -17.204 38.675 34.350 1.00 28.78 227 THR B O 1
ATOM 4282 N N . LEU B 1 250 ? -17.478 40.671 35.296 1.00 32.28 228 LEU B N 1
ATOM 4283 C CA . LEU B 1 250 ? -16.948 40.273 36.585 1.00 37.55 228 LEU B CA 1
ATOM 4284 C C . LEU B 1 250 ? -17.780 39.271 37.355 1.00 43.35 228 LEU B C 1
ATOM 4285 O O . LEU B 1 250 ? -17.282 38.666 38.298 1.00 46.66 228 LEU B O 1
ATOM 4290 N N . ALA B 1 251 ? -19.049 39.096 36.985 1.00 41.17 229 ALA B N 1
ATOM 4291 C CA . ALA B 1 251 ? -19.849 38.103 37.622 1.00 42.24 229 ALA B CA 1
ATOM 4292 C C . ALA B 1 251 ? -19.395 36.770 37.106 1.00 41.64 229 ALA B C 1
ATOM 4293 O O . ALA B 1 251 ? -19.760 35.740 37.652 1.00 48.08 229 ALA B O 1
ATOM 4295 N N . GLU B 1 252 ? -18.620 36.740 36.028 1.00 36.27 230 GLU B N 1
ATOM 4296 C CA . GLU B 1 252 ? -18.280 35.449 35.421 1.00 36.15 230 GLU B CA 1
ATOM 4297 C C . GLU B 1 252 ? -16.769 35.137 35.527 1.00 36.23 230 GLU B C 1
ATOM 4298 O O . GLU B 1 252 ? -16.376 33.970 35.419 1.00 37.16 230 GLU B O 1
ATOM 4304 N N . ILE B 1 253 ? -15.920 36.170 35.617 1.00 29.79 231 ILE B N 1
ATOM 4305 C CA . ILE B 1 253 ? -14.493 35.952 35.458 1.00 30.36 231 ILE B CA 1
ATOM 4306 C C . ILE B 1 253 ? -13.927 35.186 36.707 1.00 30.13 231 ILE B C 1
ATOM 4307 O O . ILE B 1 253 ? -13.148 34.274 36.551 1.00 28.41 231 ILE B O 1
ATOM 4312 N N . PRO B 1 254 ? -14.298 35.592 37.904 1.00 32.51 232 PRO B N 1
ATOM 4313 C CA . PRO B 1 254 ? -13.635 34.954 39.088 1.00 39.80 232 PRO B CA 1
ATOM 4314 C C . PRO B 1 254 ? -13.907 33.451 39.202 1.00 39.66 232 PRO B C 1
ATOM 4315 O O . PRO B 1 254 ? -12.963 32.656 39.451 1.00 38.20 232 PRO B O 1
ATOM 4319 N N . ALA B 1 255 ? -15.151 33.062 38.935 1.00 37.82 233 ALA B N 1
ATOM 4320 C CA . ALA B 1 255 ? -15.518 31.619 38.982 1.00 37.01 233 ALA B CA 1
ATOM 4321 C C . ALA B 1 255 ? -14.842 30.866 37.849 1.00 38.71 233 ALA B C 1
ATOM 4322 O O . ALA B 1 255 ? -14.420 29.751 38.002 1.00 35.43 233 ALA B O 1
ATOM 4324 N N . ARG B 1 256 ? -14.618 31.507 36.710 1.00 39.71 234 ARG B N 1
ATOM 4325 C CA . ARG B 1 256 ? -13.903 30.836 35.626 1.00 37.90 234 ARG B CA 1
ATOM 4326 C C . ARG B 1 256 ? -12.406 30.684 35.956 1.00 36.44 234 ARG B C 1
ATOM 4327 O O . ARG B 1 256 ? -11.769 29.669 35.601 1.00 44.11 234 ARG B O 1
ATOM 4335 N N . LEU B 1 257 ? -11.847 31.697 36.609 1.00 33.77 235 LEU B N 1
ATOM 4336 C CA . LEU B 1 257 ? -10.462 31.625 37.100 1.00 37.93 235 LEU B CA 1
ATOM 4337 C C . LEU B 1 257 ? -10.280 30.503 38.195 1.00 40.69 235 LEU B C 1
ATOM 4338 O O . LEU B 1 257 ? -9.279 29.766 38.193 1.00 39.59 235 LEU B O 1
ATOM 4343 N N . GLU B 1 258 ? -11.260 30.394 39.085 1.00 42.53 236 GLU B N 1
ATOM 4344 C CA . GLU B 1 258 ? -11.207 29.396 40.164 1.00 49.62 236 GLU B CA 1
ATOM 4345 C C . GLU B 1 258 ? -11.110 28.015 39.613 1.00 49.03 236 GLU B C 1
ATOM 4346 O O . GLU B 1 258 ? -10.290 27.231 40.071 1.00 51.57 236 GLU B O 1
ATOM 4352 N N . ALA B 1 259 ? -11.899 27.736 38.585 1.00 45.32 237 ALA B N 1
ATOM 4353 C CA . ALA B 1 259 ? -11.883 26.451 37.976 1.00 44.66 237 ALA B CA 1
ATOM 4354 C C . ALA B 1 259 ? -10.739 26.218 37.031 1.00 47.64 237 ALA B C 1
ATOM 4355 O O . ALA B 1 259 ? -10.758 25.212 36.372 1.00 46.61 237 ALA B O 1
ATOM 4357 N N . THR B 1 260 ? -9.758 27.130 36.939 1.00 45.16 238 THR B N 1
ATOM 4358 C CA . THR B 1 260 ? -8.572 26.877 36.135 1.00 45.62 238 THR B CA 1
ATOM 4359 C C . THR B 1 260 ? -7.298 26.788 37.020 1.00 48.57 238 THR B C 1
ATOM 4360 O O . THR B 1 260 ? -6.901 27.746 37.691 1.00 40.44 238 THR B O 1
ATOM 4364 N N . ASP B 1 261 ? -6.647 25.627 36.968 1.00 54.43 239 ASP B N 1
ATOM 4365 C CA . ASP B 1 261 ? -5.497 25.321 37.814 1.00 55.56 239 ASP B CA 1
ATOM 4366 C C . ASP B 1 261 ? -4.188 25.630 37.062 1.00 56.56 239 ASP B C 1
ATOM 4367 O O . ASP B 1 261 ? -3.440 24.725 36.717 1.00 62.11 239 ASP B O 1
ATOM 4372 N N . THR B 1 262 ? -3.928 26.908 36.777 1.00 53.76 240 THR B N 1
ATOM 4373 C CA . THR B 1 262 ? -2.686 27.351 36.125 1.00 46.51 240 THR B CA 1
ATOM 4374 C C . THR B 1 262 ? -2.074 28.465 36.961 1.00 45.75 240 THR B C 1
ATOM 4375 O O . THR B 1 262 ? -2.754 29.114 37.772 1.00 41.86 240 THR B O 1
ATOM 4379 N N . PRO B 1 263 ? -0.787 28.739 36.752 1.00 48.34 241 PRO B N 1
ATOM 4380 C CA . PRO B 1 263 ? -0.262 29.911 37.450 1.00 47.97 241 PRO B CA 1
ATOM 4381 C C . PRO B 1 263 ? -0.972 31.221 37.012 1.00 49.13 241 PRO B C 1
ATOM 4382 O O . PRO B 1 263 ? -1.137 32.136 37.807 1.00 40.90 241 PRO B O 1
ATOM 4386 N N . LEU B 1 264 ? -1.380 31.287 35.741 1.00 47.47 242 LEU B N 1
ATOM 4387 C CA . LEU B 1 264 ? -2.013 32.505 35.178 1.00 46.98 242 LEU B CA 1
ATOM 4388 C C . LEU B 1 264 ? -3.290 32.833 35.946 1.00 36.93 242 LEU B C 1
ATOM 4389 O O . LEU B 1 264 ? -3.439 33.912 36.522 1.00 36.62 242 LEU B O 1
ATOM 4394 N N . ALA B 1 265 ? -4.195 31.864 35.959 1.00 36.07 243 ALA B N 1
ATOM 4395 C CA . ALA B 1 265 ? -5.452 31.999 36.648 1.00 42.18 243 ALA B CA 1
ATOM 4396 C C . ALA B 1 265 ? -5.271 32.316 38.101 1.00 41.30 243 ALA B C 1
ATOM 4397 O O . ALA B 1 265 ? -6.042 33.079 38.628 1.00 36.84 243 ALA B O 1
ATOM 4399 N N . ALA B 1 266 ? -4.289 31.721 38.774 1.00 45.40 244 ALA B N 1
ATOM 4400 C CA . ALA B 1 266 ? -4.278 31.842 40.239 1.00 44.07 244 ALA B CA 1
ATOM 4401 C C . ALA B 1 266 ? -3.644 33.166 40.642 1.00 38.66 244 ALA B C 1
ATOM 4402 O O . ALA B 1 266 ? -4.057 33.782 41.609 1.00 36.61 244 ALA B O 1
ATOM 4404 N N . GLU B 1 267 ? -2.652 33.622 39.887 1.00 37.97 245 GLU B N 1
ATOM 4405 C CA . GLU B 1 267 ? -2.127 34.962 40.108 1.00 42.42 245 GLU B CA 1
ATOM 4406 C C . GLU B 1 267 ? -3.186 36.074 39.854 1.00 39.38 245 GLU B C 1
ATOM 4407 O O . GLU B 1 267 ? -3.278 37.067 40.561 1.00 37.05 245 GLU B O 1
ATOM 4413 N N . ALA B 1 268 ? -3.999 35.863 38.840 1.00 40.17 246 ALA B N 1
ATOM 4414 C CA . ALA B 1 268 ? -5.056 36.807 38.496 1.00 34.95 246 ALA B CA 1
ATOM 4415 C C . ALA B 1 268 ? -6.117 36.773 39.568 1.00 36.79 246 ALA B C 1
ATOM 4416 O O . ALA B 1 268 ? -6.616 37.814 40.016 1.00 34.36 246 ALA B O 1
ATOM 4418 N N . LEU B 1 269 ? -6.507 35.568 39.969 1.00 36.73 247 LEU B N 1
ATOM 4419 C CA . LEU B 1 269 ? -7.589 35.478 40.948 1.00 39.48 247 LEU B CA 1
ATOM 4420 C C . LEU B 1 269 ? -7.190 36.128 42.257 1.00 40.48 247 LEU B C 1
ATOM 4421 O O . LEU B 1 269 ? -8.014 36.782 42.896 1.00 33.92 247 LEU B O 1
ATOM 4426 N N . LYS B 1 270 ? -5.913 36.034 42.628 1.00 41.45 248 LYS B N 1
ATOM 4427 C CA . LYS B 1 270 ? -5.483 36.678 43.856 1.00 42.63 248 LYS B CA 1
ATOM 4428 C C . LYS B 1 270 ? -5.451 38.183 43.684 1.00 42.06 248 LYS B C 1
ATOM 4429 O O . LYS B 1 270 ? -5.835 38.926 44.592 1.00 39.18 248 LYS B O 1
ATOM 4435 N N . ALA B 1 271 ? -5.036 38.669 42.516 1.00 37.94 249 ALA B N 1
ATOM 4436 C CA . ALA B 1 271 ? -5.170 40.127 42.287 1.00 36.09 249 ALA B CA 1
ATOM 4437 C C . ALA B 1 271 ? -6.607 40.615 42.368 1.00 30.57 249 ALA B C 1
ATOM 4438 O O . ALA B 1 271 ? -6.893 41.670 42.950 1.00 34.05 249 ALA B O 1
ATOM 4440 N N . LEU B 1 272 ? -7.525 39.881 41.778 1.00 31.33 250 LEU B N 1
ATOM 4441 C CA . LEU B 1 272 ? -8.911 40.301 41.860 1.00 35.64 250 LEU B CA 1
ATOM 4442 C C . LEU B 1 272 ? -9.327 40.367 43.318 1.00 42.28 250 LEU B C 1
ATOM 4443 O O . LEU B 1 272 ? -9.797 41.391 43.771 1.00 38.99 250 LEU B O 1
ATOM 4448 N N . ARG B 1 273 ? -9.043 39.304 44.076 1.00 48.06 251 ARG B N 1
ATOM 4449 C CA . ARG B 1 273 ? -9.418 39.277 45.504 1.00 46.45 251 ARG B CA 1
ATOM 4450 C C . ARG B 1 273 ? -8.824 40.343 46.386 1.00 43.65 251 ARG B C 1
ATOM 4451 O O . ARG B 1 273 ? -9.460 40.790 47.318 1.00 47.51 251 ARG B O 1
ATOM 4459 N N . ARG B 1 274 ? -7.644 40.853 46.095 1.00 46.38 252 ARG B N 1
ATOM 4460 C CA . ARG B 1 274 ? -7.108 41.893 46.985 1.00 42.37 252 ARG B CA 1
ATOM 4461 C C . ARG B 1 274 ? -7.430 43.282 46.500 1.00 38.60 252 ARG B C 1
ATOM 4462 O O . ARG B 1 274 ? -7.220 44.224 47.223 1.00 36.82 252 ARG B O 1
ATOM 4470 N N . SER B 1 275 ? -7.891 43.464 45.256 1.00 35.80 253 SER B N 1
ATOM 4471 C CA . SER B 1 275 ? -8.148 44.825 44.755 1.00 32.76 253 SER B CA 1
ATOM 4472 C C . SER B 1 275 ? -9.529 45.329 45.007 1.00 34.21 253 SER B C 1
ATOM 4473 O O . SER B 1 275 ? -10.434 44.551 45.226 1.00 30.30 253 SER B O 1
ATOM 4476 N N . SER B 1 276 ? -9.703 46.651 44.885 1.00 30.73 254 SER B N 1
ATOM 4477 C CA . SER B 1 276 ? -11.016 47.275 45.030 1.00 34.78 254 SER B CA 1
ATOM 4478 C C . SER B 1 276 ? -12.098 46.846 43.990 1.00 35.83 254 SER B C 1
ATOM 4479 O O . SER B 1 276 ? -12.014 47.269 42.808 1.00 31.17 254 SER B O 1
ATOM 4482 N N . PRO B 1 277 ? -13.139 46.099 44.432 1.00 34.67 255 PRO B N 1
ATOM 4483 C CA . PRO B 1 277 ? -14.205 45.644 43.518 1.00 34.95 255 PRO B CA 1
ATOM 4484 C C . PRO B 1 277 ? -14.751 46.788 42.654 1.00 32.34 255 PRO B C 1
ATOM 4485 O O . PRO B 1 277 ? -15.027 46.618 41.495 1.00 30.39 255 PRO B O 1
ATOM 4489 N N . LEU B 1 278 ? -14.945 47.941 43.245 1.00 32.52 256 LEU B N 1
ATOM 4490 C CA . LEU B 1 278 ? -15.516 48.989 42.520 1.00 31.91 256 LEU B CA 1
ATOM 4491 C C . LEU B 1 278 ? -14.604 49.479 41.351 1.00 33.94 256 LEU B C 1
ATOM 4492 O O . LEU B 1 278 ? -15.077 49.778 40.254 1.00 30.00 256 LEU B O 1
ATOM 4497 N N . ALA B 1 279 ? -13.318 49.668 41.636 1.00 30.41 257 ALA B N 1
ATOM 4498 C CA . ALA B 1 279 ? -12.379 50.054 40.586 1.00 28.39 257 ALA B CA 1
ATOM 4499 C C . ALA B 1 279 ? -12.286 48.956 39.540 1.00 28.15 257 ALA B C 1
ATOM 4500 O O . ALA B 1 279 ? -12.161 49.254 38.385 1.00 29.87 257 ALA B O 1
ATOM 4502 N N . LEU B 1 280 ? -12.382 47.686 39.907 1.00 26.04 258 LEU B N 1
ATOM 4503 C CA . LEU B 1 280 ? -12.287 46.654 38.898 1.00 26.97 258 LEU B CA 1
ATOM 4504 C C . LEU B 1 280 ? -13.462 46.733 37.925 1.00 29.71 258 LEU B C 1
ATOM 4505 O O . LEU B 1 280 ? -13.326 46.627 36.689 1.00 28.23 258 LEU B O 1
ATOM 4510 N N . ALA B 1 281 ? -14.646 46.875 38.500 1.00 28.52 259 ALA B N 1
ATOM 4511 C CA . ALA B 1 281 ? -15.878 46.948 37.730 1.00 27.34 259 ALA B CA 1
ATOM 4512 C C . ALA B 1 281 ? -15.842 48.130 36.813 1.00 24.59 259 ALA B C 1
ATOM 4513 O O . ALA B 1 281 ? -16.227 48.025 35.644 1.00 22.35 259 ALA B O 1
ATOM 4515 N N . ALA B 1 282 ? -15.434 49.274 37.354 1.00 23.94 260 ALA B N 1
ATOM 4516 C CA . ALA B 1 282 ? -15.420 50.476 36.597 1.00 24.80 260 ALA B CA 1
ATOM 4517 C C . ALA B 1 282 ? -14.361 50.394 35.447 1.00 27.63 260 ALA B C 1
ATOM 4518 O O . ALA B 1 282 ? -14.601 50.831 34.307 1.00 25.24 260 ALA B O 1
ATOM 4520 N N . THR B 1 283 ? -13.243 49.753 35.744 1.00 25.38 261 THR B N 1
ATOM 4521 C CA . THR B 1 283 ? -12.211 49.528 34.743 1.00 27.31 261 THR B CA 1
ATOM 4522 C C . THR B 1 283 ? -12.706 48.727 33.564 1.00 26.90 261 THR B C 1
ATOM 4523 O O . THR B 1 283 ? -12.525 49.135 32.444 1.00 24.19 261 THR B O 1
ATOM 4527 N N . LEU B 1 284 ? -13.315 47.581 33.847 1.00 25.97 262 LEU B N 1
ATOM 4528 C CA . LEU B 1 284 ? -13.897 46.763 32.828 1.00 24.56 262 LEU B CA 1
ATOM 4529 C C . LEU B 1 284 ? -14.945 47.542 32.032 1.00 25.72 262 LEU B C 1
ATOM 4530 O O . LEU B 1 284 ? -14.967 47.435 30.835 1.00 26.72 262 LEU B O 1
ATOM 4535 N N . GLU B 1 285 ? -15.798 48.318 32.677 1.00 26.82 263 GLU B N 1
ATOM 4536 C CA . GLU B 1 285 ? -16.802 49.068 31.954 1.00 29.76 263 GLU B CA 1
ATOM 4537 C C . GLU B 1 285 ? -16.169 50.118 31.032 1.00 25.48 263 GLU B C 1
ATOM 4538 O O . GLU B 1 285 ? -16.644 50.298 29.914 1.00 26.28 263 GLU B O 1
ATOM 4544 N N . ILE B 1 286 ? -15.143 50.826 31.501 1.00 24.41 264 ILE B N 1
ATOM 4545 C CA . ILE B 1 286 ? -14.417 51.750 30.646 1.00 23.41 264 ILE B CA 1
ATOM 4546 C C . ILE B 1 286 ? -13.869 51.088 29.383 1.00 22.46 264 ILE B C 1
ATOM 4547 O O . ILE B 1 286 ? -14.124 51.581 28.292 1.00 22.06 264 ILE B O 1
ATOM 4552 N N . LEU B 1 287 ? -13.174 49.961 29.530 1.00 21.77 265 LEU B N 1
ATOM 4553 C CA . LEU B 1 287 ? -12.562 49.229 28.420 1.00 23.44 265 LEU B CA 1
ATOM 4554 C C . LEU B 1 287 ? -13.619 48.797 27.384 1.00 25.45 265 LEU B C 1
ATOM 4555 O O . LEU B 1 287 ? -13.438 48.969 26.191 1.00 22.16 265 LEU B O 1
ATOM 4560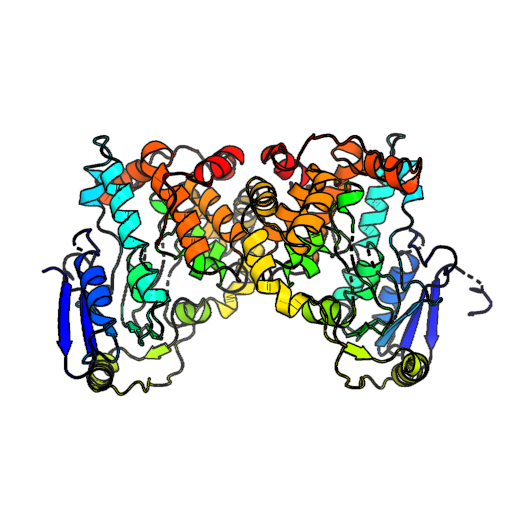 N N . GLN B 1 288 ? -14.752 48.339 27.898 1.00 22.27 266 GLN B N 1
ATOM 4561 C CA . GLN B 1 288 ? -15.882 48.015 27.071 1.00 22.97 266 GLN B CA 1
ATOM 4562 C C . GLN B 1 288 ? -16.516 49.135 26.307 1.00 21.44 266 GLN B C 1
ATOM 4563 O O . GLN B 1 288 ? -16.895 48.933 25.167 1.00 19.32 266 GLN B O 1
ATOM 4569 N N . ARG B 1 289 ? -16.639 50.292 26.906 1.00 20.78 267 ARG B N 1
ATOM 4570 C CA . ARG B 1 289 ? -17.206 51.432 26.223 1.00 22.03 267 ARG B CA 1
ATOM 4571 C C . ARG B 1 289 ? -16.244 51.907 25.199 1.00 25.54 267 ARG B C 1
ATOM 4572 O O . ARG B 1 289 ? -16.672 52.400 24.142 1.00 27.10 267 ARG B O 1
ATOM 4580 N N . LEU B 1 290 ? -14.938 51.797 25.475 1.00 20.79 268 LEU B N 1
ATOM 4581 C CA . LEU B 1 290 ? -13.979 52.312 24.500 1.00 21.92 268 LEU B CA 1
ATOM 4582 C C . LEU B 1 290 ? -13.868 51.453 23.266 1.00 24.38 268 LEU B C 1
ATOM 4583 O O . LEU B 1 290 ? -13.931 51.983 22.225 1.00 26.74 268 LEU B O 1
ATOM 4588 N N . GLY B 1 291 ? -13.633 50.152 23.400 1.00 26.47 269 GLY B N 1
ATOM 4589 C CA . GLY B 1 291 ? -13.261 49.349 22.274 1.00 29.75 269 GLY B CA 1
ATOM 4590 C C . GLY B 1 291 ? -11.869 49.696 21.801 1.00 29.14 269 GLY B C 1
ATOM 4591 O O . GLY B 1 291 ? -11.245 50.606 22.330 1.00 28.52 269 GLY B O 1
ATOM 4592 N N . PRO B 1 292 ? -11.397 49.034 20.733 1.00 32.08 270 PRO B N 1
ATOM 4593 C CA . PRO B 1 292 ? -10.085 49.380 20.234 1.00 30.21 270 PRO B CA 1
ATOM 4594 C C . PRO B 1 292 ? -9.992 50.591 19.348 1.00 30.63 270 PRO B C 1
ATOM 4595 O O . PRO B 1 292 ? -8.897 50.941 19.040 1.00 28.89 270 PRO B O 1
ATOM 4599 N N . SER B 1 293 ? -11.073 51.202 18.907 1.00 24.34 271 SER B N 1
ATOM 4600 C CA . SER B 1 293 ? -10.935 52.201 17.874 1.00 29.69 271 SER B CA 1
ATOM 4601 C C . SER B 1 293 ? -11.046 53.633 18.439 1.00 29.36 271 SER B C 1
ATOM 4602 O O . SER B 1 293 ? -10.918 54.603 17.693 1.00 27.79 271 SER B O 1
ATOM 4605 N N . ALA B 1 294 ? -11.279 53.776 19.737 1.00 25.95 272 ALA B N 1
ATOM 4606 C CA . ALA B 1 294 ? -11.530 55.101 20.266 1.00 28.80 272 ALA B CA 1
ATOM 4607 C C . ALA B 1 294 ? -10.224 55.906 20.364 1.00 25.53 272 ALA B C 1
ATOM 4608 O O . ALA B 1 294 ? -9.174 55.340 20.541 1.00 28.69 272 ALA B O 1
ATOM 4610 N N . GLY B 1 295 ? -10.316 57.225 20.276 1.00 27.18 273 GLY B N 1
ATOM 4611 C CA . GLY B 1 295 ? -9.133 58.064 20.475 1.00 26.06 273 GLY B CA 1
ATOM 4612 C C . GLY B 1 295 ? -8.784 58.223 21.950 1.00 26.87 273 GLY B C 1
ATOM 4613 O O . GLY B 1 295 ? -9.569 57.876 22.884 1.00 24.85 273 GLY B O 1
ATOM 4614 N N . ILE B 1 296 ? -7.640 58.837 22.186 1.00 24.22 274 ILE B N 1
ATOM 4615 C CA . ILE B 1 296 ? -7.201 59.091 23.553 1.00 24.34 274 ILE B CA 1
ATOM 4616 C C . ILE B 1 296 ? -8.138 59.952 24.335 1.00 23.53 274 ILE B C 1
ATOM 4617 O O . ILE B 1 296 ? -8.327 59.722 25.500 1.00 23.28 274 ILE B O 1
ATOM 4622 N N . ARG B 1 297 ? -8.725 60.944 23.700 1.00 23.63 275 ARG B N 1
ATOM 4623 C CA . ARG B 1 297 ? -9.594 61.862 24.462 1.00 25.82 275 ARG B CA 1
ATOM 4624 C C . ARG B 1 297 ? -10.872 61.221 24.963 1.00 25.77 275 ARG B C 1
ATOM 4625 O O . ARG B 1 297 ? -11.274 61.555 26.066 1.00 26.24 275 ARG B O 1
ATOM 4633 N N . GLU B 1 298 ? -11.456 60.251 24.237 1.00 25.49 276 GLU B N 1
ATOM 4634 C CA . GLU B 1 298 ? -12.586 59.463 24.789 1.00 26.33 276 GLU B CA 1
ATOM 4635 C C . GLU B 1 298 ? -12.174 58.742 26.058 1.00 26.43 276 GLU B C 1
ATOM 4636 O O . GLU B 1 298 ? -12.959 58.656 27.007 1.00 23.88 276 GLU B O 1
ATOM 4642 N N . ALA B 1 299 ? -10.962 58.175 26.090 1.00 25.12 277 ALA B N 1
ATOM 4643 C CA . ALA B 1 299 ? -10.508 57.465 27.306 1.00 23.90 277 ALA B CA 1
ATOM 4644 C C . ALA B 1 299 ? -10.269 58.466 28.454 1.00 24.44 277 ALA B C 1
ATOM 4645 O O . ALA B 1 299 ? -10.711 58.250 29.565 1.00 22.85 277 ALA B O 1
ATOM 4647 N N . LEU B 1 300 ? -9.540 59.533 28.182 1.00 23.34 278 LEU B N 1
ATOM 4648 C CA . LEU B 1 300 ? -9.273 60.503 29.235 1.00 27.12 278 LEU B CA 1
ATOM 4649 C C . LEU B 1 300 ? -10.603 61.055 29.825 1.00 26.16 278 LEU B C 1
ATOM 4650 O O . LEU B 1 300 ? -10.727 61.230 31.043 1.00 26.41 278 LEU B O 1
ATOM 4655 N N . ASP B 1 301 ? -11.599 61.256 28.963 1.00 29.75 279 ASP B N 1
ATOM 4656 C CA . ASP B 1 301 ? -12.918 61.754 29.416 1.00 32.23 279 ASP B CA 1
ATOM 4657 C C . ASP B 1 301 ? -13.571 60.742 30.352 1.00 27.98 279 ASP B C 1
ATOM 4658 O O . ASP B 1 301 ? -14.076 61.112 31.406 1.00 28.79 279 ASP B O 1
ATOM 4663 N N . LEU B 1 302 ? -13.513 59.461 30.014 1.00 27.62 280 LEU B N 1
ATOM 4664 C CA . LEU B 1 302 ? -14.094 58.452 30.887 1.00 25.02 280 LEU B CA 1
ATOM 4665 C C . LEU B 1 302 ? -13.327 58.290 32.201 1.00 27.16 280 LEU B C 1
ATOM 4666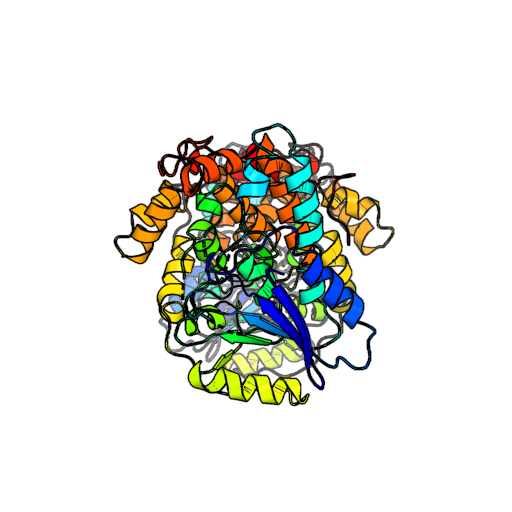 O O . LEU B 1 302 ? -13.910 58.169 33.304 1.00 24.15 280 LEU B O 1
ATOM 4671 N N . GLU B 1 303 ? -12.006 58.305 32.113 1.00 26.22 281 GLU B N 1
ATOM 4672 C CA . GLU B 1 303 ? -11.188 58.133 33.311 1.00 28.06 281 GLU B CA 1
ATOM 4673 C C . GLU B 1 303 ? -11.489 59.288 34.284 1.00 26.98 281 GLU B C 1
ATOM 4674 O O . GLU B 1 303 ? -11.697 59.023 35.469 1.00 26.22 281 GLU B O 1
ATOM 4680 N N . TYR B 1 304 ? -11.545 60.508 33.787 1.00 24.00 282 TYR B N 1
ATOM 4681 C CA . TYR B 1 304 ? -11.820 61.663 34.643 1.00 30.17 282 TYR B CA 1
ATOM 4682 C C . TYR B 1 304 ? -13.179 61.595 35.355 1.00 32.75 282 TYR B C 1
ATOM 4683 O O . TYR B 1 304 ? -13.340 62.083 36.523 1.00 31.72 282 TYR B O 1
ATOM 4692 N N . ARG B 1 305 ? -14.156 60.986 34.692 1.00 31.00 283 ARG B N 1
ATOM 4693 C CA . ARG B 1 305 ? -15.462 60.824 35.321 1.00 27.81 283 ARG B CA 1
ATOM 4694 C C . ARG B 1 305 ? -15.302 59.989 36.535 1.00 29.48 283 ARG B C 1
ATOM 4695 O O . ARG B 1 305 ? -15.940 60.248 37.576 1.00 34.25 283 ARG B O 1
ATOM 4703 N N . PHE B 1 306 ? -14.486 58.944 36.450 1.00 31.02 284 PHE B N 1
ATOM 4704 C CA . PHE B 1 306 ? -14.268 58.134 37.628 1.00 30.78 284 PHE B CA 1
ATOM 4705 C C . PHE B 1 306 ? -13.410 58.850 38.678 1.00 33.89 284 PHE B C 1
ATOM 4706 O O . PHE B 1 306 ? -13.771 58.847 39.888 1.00 28.64 284 PHE B O 1
ATOM 4714 N N . THR B 1 307 ? -12.284 59.425 38.235 1.00 31.53 285 THR B N 1
ATOM 4715 C CA . THR B 1 307 ? -11.312 59.970 39.188 1.00 35.51 285 THR B CA 1
ATOM 4716 C C . THR B 1 307 ? -11.804 61.301 39.835 1.00 36.27 285 THR B C 1
ATOM 4717 O O . THR B 1 307 ? -11.541 61.573 41.018 1.00 31.99 285 THR B O 1
ATOM 4721 N N . TYR B 1 308 ? -12.523 62.107 39.073 1.00 36.12 286 TYR B N 1
ATOM 4722 C CA . TYR B 1 308 ? -13.212 63.240 39.655 1.00 36.63 286 TYR B CA 1
ATOM 4723 C C . TYR B 1 308 ? -14.107 62.837 40.828 1.00 38.55 286 TYR B C 1
ATOM 4724 O O . TYR B 1 308 ? -14.136 63.551 41.849 1.00 41.53 286 TYR B O 1
ATOM 4733 N N . ARG B 1 309 ? -14.769 61.680 40.732 1.00 37.91 287 ARG B N 1
ATOM 4734 C CA . ARG B 1 309 ? -15.659 61.215 41.800 1.00 40.58 287 ARG B CA 1
ATOM 4735 C C . ARG B 1 309 ? -15.015 60.246 42.844 1.00 38.50 287 ARG B C 1
ATOM 4736 O O . ARG B 1 309 ? -15.650 59.876 43.830 1.00 37.67 287 ARG B O 1
ATOM 4744 N N . ALA B 1 310 ? -13.789 59.792 42.615 1.00 31.40 288 ALA B N 1
ATOM 4745 C CA . ALA B 1 310 ? -13.212 58.709 43.400 1.00 31.26 288 ALA B CA 1
ATOM 4746 C C . ALA B 1 310 ? -12.970 58.994 44.922 1.00 32.52 288 ALA B C 1
ATOM 4747 O O . ALA B 1 310 ? -13.063 58.117 45.760 1.00 39.37 288 ALA B O 1
ATOM 4749 N N . GLN B 1 311 ? -12.529 60.178 45.224 1.00 34.65 289 GLN B N 1
ATOM 4750 C CA . GLN B 1 311 ? -12.252 60.524 46.617 1.00 41.73 289 GLN B CA 1
ATOM 4751 C C . GLN B 1 311 ? -13.508 60.364 47.440 1.00 43.12 289 GLN B C 1
ATOM 4752 O O . GLN B 1 311 ? -13.476 59.669 48.429 1.00 45.51 289 GLN B O 1
ATOM 4758 N N . GLY B 1 312 ? -14.614 60.952 46.978 1.00 41.84 290 GLY B N 1
ATOM 4759 C CA . GLY B 1 312 ? -15.907 60.873 47.660 1.00 41.62 290 GLY B CA 1
ATOM 4760 C C . GLY B 1 312 ? -16.724 59.601 47.416 1.00 46.99 290 GLY B C 1
ATOM 4761 O O . GLY B 1 312 ? -17.524 59.150 48.303 1.00 36.95 290 GLY B O 1
ATOM 4762 N N . GLN B 1 313 ? -16.618 59.000 46.228 1.00 38.15 291 GLN B N 1
ATOM 4763 C CA . GLN B 1 313 ? -17.557 57.881 45.987 1.00 38.70 291 GLN B CA 1
ATOM 4764 C C . GLN B 1 313 ? -16.898 56.543 45.674 1.00 37.80 291 GLN B C 1
ATOM 4765 O O . GLN B 1 313 ? -17.592 55.560 45.458 1.00 37.64 291 GLN B O 1
ATOM 4771 N N . ALA B 1 314 ? -15.569 56.473 45.647 1.00 35.33 292 ALA B N 1
ATOM 4772 C CA . ALA B 1 314 ? -14.903 55.175 45.445 1.00 37.03 292 ALA B CA 1
ATOM 4773 C C . ALA B 1 314 ? -13.834 54.853 46.527 1.00 36.31 292 ALA B C 1
ATOM 4774 O O . ALA B 1 314 ? -13.796 55.454 47.607 1.00 36.51 292 ALA B O 1
ATOM 4776 N N . ASP B 1 315 ? -12.979 53.876 46.246 1.00 36.46 293 ASP B N 1
ATOM 4777 C CA . ASP B 1 315 ? -12.131 53.281 47.265 1.00 32.41 293 ASP B CA 1
ATOM 4778 C C . ASP B 1 315 ? -10.738 53.929 47.378 1.00 37.92 293 ASP B C 1
ATOM 4779 O O . ASP B 1 315 ? -9.857 53.407 48.059 1.00 38.02 293 ASP B O 1
ATOM 4784 N N . PHE B 1 316 ? -10.542 55.092 46.748 1.00 36.93 294 PHE B N 1
ATOM 4785 C CA . PHE B 1 316 ? -9.194 55.552 46.476 1.00 35.09 294 PHE B CA 1
ATOM 4786 C C . PHE B 1 316 ? -8.469 55.956 47.768 1.00 38.55 294 PHE B C 1
ATOM 4787 O O . PHE B 1 316 ? -7.324 55.557 48.001 1.00 34.91 294 PHE B O 1
ATOM 4795 N N . LEU B 1 317 ? -9.144 56.729 48.617 1.00 46.50 295 LEU B N 1
ATOM 4796 C CA . LEU B 1 317 ? -8.460 57.249 49.824 1.00 45.43 295 LEU B CA 1
ATOM 4797 C C . LEU B 1 317 ? -8.017 56.110 50.686 1.00 42.80 295 LEU B C 1
ATOM 4798 O O . LEU B 1 317 ? -6.904 56.088 51.201 1.00 50.38 295 LEU B O 1
ATOM 4803 N N . GLU B 1 318 ? -8.906 55.157 50.855 1.00 39.17 296 GLU B N 1
ATOM 4804 C CA . GLU B 1 318 ? -8.645 54.056 51.728 1.00 37.43 296 GLU B CA 1
ATOM 4805 C C . GLU B 1 318 ? -7.575 53.160 51.044 1.00 39.72 296 GLU B C 1
ATOM 4806 O O . GLU B 1 318 ? -6.691 52.583 51.732 1.00 35.60 296 GLU B O 1
ATOM 4812 N N . GLY B 1 319 ? -7.571 53.120 49.694 1.00 34.73 297 GLY B N 1
ATOM 4813 C CA . GLY B 1 319 ? -6.529 52.348 48.965 1.00 35.95 297 GLY B CA 1
ATOM 4814 C C . GLY B 1 319 ? -5.136 52.868 49.187 1.00 34.82 297 GLY B C 1
ATOM 4815 O O . GLY B 1 319 ? -4.188 52.109 49.394 1.00 38.42 297 GLY B O 1
ATOM 4816 N N . ILE B 1 320 ? -4.979 54.175 49.184 1.00 39.31 298 ILE B N 1
ATOM 4817 C CA . ILE B 1 320 ? -3.642 54.687 49.460 1.00 48.62 298 ILE B CA 1
ATOM 4818 C C . ILE B 1 320 ? -3.341 54.620 50.963 1.00 47.25 298 ILE B C 1
ATOM 4819 O O . ILE B 1 320 ? -2.235 54.204 51.361 1.00 51.79 298 ILE B O 1
ATOM 4824 N N . ARG B 1 321 ? -4.343 54.913 51.779 1.00 43.30 299 ARG B N 1
ATOM 4825 C CA . ARG B 1 321 ? -4.164 54.807 53.209 1.00 45.99 299 ARG B CA 1
ATOM 4826 C C . ARG B 1 321 ? -3.486 53.488 53.515 1.00 45.24 299 ARG B C 1
ATOM 4827 O O . ARG B 1 321 ? -2.472 53.462 54.183 1.00 51.25 299 ARG B O 1
ATOM 4835 N N . ALA B 1 322 ? -4.045 52.394 53.013 1.00 43.28 300 ALA B N 1
ATOM 4836 C CA . ALA B 1 322 ? -3.576 51.071 53.383 1.00 38.44 300 ALA B CA 1
ATOM 4837 C C . ALA B 1 322 ? -2.194 50.788 52.765 1.00 44.16 300 ALA B C 1
ATOM 4838 O O . ALA B 1 322 ? -1.381 50.124 53.375 1.00 51.42 300 ALA B O 1
ATOM 4840 N N . ALA B 1 323 ? -1.959 51.272 51.548 1.00 44.68 301 ALA B N 1
ATOM 4841 C CA . ALA B 1 323 ? -0.759 50.885 50.758 1.00 48.58 301 ALA B CA 1
ATOM 4842 C C . ALA B 1 323 ? 0.446 51.748 50.989 1.00 48.37 301 ALA B C 1
ATOM 4843 O O . ALA B 1 323 ? 1.569 51.300 50.746 1.00 48.45 301 ALA B O 1
ATOM 4845 N N . ILE B 1 324 ? 0.239 52.978 51.425 1.00 53.49 302 ILE B N 1
ATOM 4846 C CA . ILE B 1 324 ? 1.370 53.906 51.541 1.00 63.04 302 ILE B CA 1
ATOM 4847 C C . ILE B 1 324 ? 1.383 54.786 52.789 1.00 61.02 302 ILE B C 1
ATOM 4848 O O . ILE B 1 324 ? 2.441 55.227 53.197 1.00 59.70 302 ILE B O 1
ATOM 4853 N N . ILE B 1 325 ? 0.239 55.050 53.403 1.00 65.98 303 ILE B N 1
ATOM 4854 C CA . ILE B 1 325 ? 0.231 55.907 54.579 1.00 66.24 303 ILE B CA 1
ATOM 4855 C C . ILE B 1 325 ? 0.429 55.072 55.840 1.00 71.44 303 ILE B C 1
ATOM 4856 O O . ILE B 1 325 ? 1.414 55.251 56.553 1.00 77.20 303 ILE B O 1
ATOM 4861 N N . ASP B 1 326 ? -0.504 54.170 56.120 1.00 61.73 304 ASP B N 1
ATOM 4862 C CA . ASP B 1 326 ? -0.403 53.324 57.292 1.00 59.97 304 ASP B CA 1
ATOM 4863 C C . ASP B 1 326 ? 0.338 52.029 56.948 1.00 63.68 304 ASP B C 1
ATOM 4864 O O . ASP B 1 326 ? 0.784 51.315 57.841 1.00 58.11 304 ASP B O 1
ATOM 4869 N N . LYS B 1 327 ? 0.452 51.716 55.656 1.00 57.44 305 LYS B N 1
ATOM 4870 C CA . LYS B 1 327 ? 1.196 50.545 55.196 1.00 54.48 305 LYS B CA 1
ATOM 4871 C C . LYS B 1 327 ? 0.766 49.265 55.878 1.00 47.00 305 LYS B C 1
ATOM 4872 O O . LYS B 1 327 ? 1.497 48.297 55.926 1.00 46.24 305 LYS B O 1
ATOM 4878 N N . ASP B 1 328 ? -0.461 49.238 56.364 1.00 45.50 306 ASP B N 1
ATOM 4879 C CA . ASP B 1 328 ? -1.000 48.023 56.918 1.00 44.58 306 ASP B CA 1
ATOM 4880 C C . ASP B 1 328 ? -1.368 47.038 55.821 1.00 43.15 306 ASP B C 1
ATOM 4881 O O . ASP B 1 328 ? -1.596 45.877 56.115 1.00 39.17 306 ASP B O 1
ATOM 4886 N N . ARG B 1 329 ? -1.473 47.476 54.560 1.00 45.48 307 ARG B N 1
ATOM 4887 C CA . ARG B 1 329 ? -1.904 46.533 53.485 1.00 49.12 307 ARG B CA 1
ATOM 4888 C C . ARG B 1 329 ? -3.264 45.873 53.830 1.00 43.47 307 ARG B C 1
ATOM 4889 O O . ARG B 1 329 ? -3.526 44.745 53.417 1.00 42.01 307 ARG B O 1
ATOM 4897 N N . SER B 1 330 ? -4.092 46.543 54.635 1.00 41.76 308 SER B N 1
ATOM 4898 C CA . SER B 1 330 ? -5.458 46.047 54.921 1.00 49.47 308 SER B CA 1
ATOM 4899 C C . SER B 1 330 ? -6.430 47.113 54.508 1.00 47.03 308 SER B C 1
ATOM 4900 O O . SER B 1 330 ? -6.857 47.910 55.322 1.00 45.73 308 SER B O 1
ATOM 4903 N N . PRO B 1 331 ? -6.695 47.202 53.201 1.00 45.40 309 PRO B N 1
ATOM 4904 C CA . PRO B 1 331 ? -7.676 48.195 52.819 1.00 40.89 309 PRO B CA 1
ATOM 4905 C C . PRO B 1 331 ? -9.094 47.660 53.110 1.00 36.80 309 PRO B C 1
ATOM 4906 O O . PRO B 1 331 ? -9.369 46.447 52.901 1.00 41.55 309 PRO B O 1
ATOM 4910 N N . ARG B 1 332 ? -9.956 48.543 53.594 1.00 34.12 310 ARG B N 1
ATOM 4911 C CA . ARG B 1 332 ? -11.391 48.224 53.788 1.00 41.21 310 ARG B CA 1
ATOM 4912 C C . ARG B 1 332 ? -12.185 48.727 52.582 1.00 36.81 310 ARG B C 1
ATOM 4913 O O . ARG B 1 332 ? -12.468 49.919 52.477 1.00 34.68 310 ARG B O 1
ATOM 4921 N N . TRP B 1 333 ? -12.468 47.831 51.637 1.00 38.54 311 TRP B N 1
ATOM 4922 C CA . TRP B 1 333 ? -13.092 48.271 50.366 1.00 40.55 311 TRP B CA 1
ATOM 4923 C C . TRP B 1 333 ? -14.602 48.345 50.565 1.00 42.97 311 TRP B C 1
ATOM 4924 O O . TRP B 1 333 ? -15.140 47.635 51.416 1.00 35.65 311 TRP B O 1
ATOM 4935 N N . ARG B 1 334 ? -15.285 49.153 49.749 1.00 45.12 312 ARG B N 1
ATOM 4936 C CA . ARG B 1 334 ? -16.736 49.329 49.877 1.00 38.44 312 ARG B CA 1
ATOM 4937 C C . ARG B 1 334 ? -17.534 48.091 49.533 1.00 39.65 312 ARG B C 1
ATOM 4938 O O . ARG B 1 334 ? -18.730 48.053 49.872 1.00 32.92 312 ARG B O 1
ATOM 4946 N N . HIS B 1 335 ? -16.905 47.075 48.923 1.00 36.76 313 HIS B N 1
ATOM 4947 C CA . HIS B 1 335 ? -17.600 45.805 48.576 1.00 39.01 313 HIS B CA 1
ATOM 4948 C C . HIS B 1 335 ? -16.743 44.665 49.001 1.00 41.28 313 HIS B C 1
ATOM 4949 O O . HIS B 1 335 ? -15.531 44.833 49.074 1.00 41.98 313 HIS B O 1
ATOM 4956 N N . GLY B 1 336 ? -17.337 43.507 49.230 1.00 37.54 314 GLY B N 1
ATOM 4957 C CA . GLY B 1 336 ? -16.605 42.347 49.665 1.00 39.84 314 GLY B CA 1
ATOM 4958 C C . GLY B 1 336 ? -16.082 41.539 48.514 1.00 44.20 314 GLY B C 1
ATOM 4959 O O . GLY B 1 336 ? -15.157 40.752 48.677 1.00 43.34 314 GLY B O 1
ATOM 4960 N N . ASP B 1 337 ? -16.681 41.714 47.343 1.00 47.09 315 ASP B N 1
ATOM 4961 C CA . ASP B 1 337 ? -16.180 41.072 46.141 1.00 51.72 315 ASP B CA 1
ATOM 4962 C C . ASP B 1 337 ? -16.737 41.734 44.874 1.00 50.23 315 ASP B C 1
ATOM 4963 O O . ASP B 1 337 ? -17.661 42.556 44.958 1.00 38.99 315 ASP B O 1
ATOM 4968 N N . PRO B 1 338 ? -16.135 41.408 43.707 1.00 59.24 316 PRO B N 1
ATOM 4969 C CA . PRO B 1 338 ? -16.605 41.782 42.356 1.00 57.78 316 PRO B CA 1
ATOM 4970 C C . PRO B 1 338 ? -18.100 41.614 42.179 1.00 56.74 316 PRO B C 1
ATOM 4971 O O . PRO B 1 338 ? -18.798 42.542 41.782 1.00 50.25 316 PRO B O 1
ATOM 4975 N N . GLU B 1 339 ? -18.593 40.432 42.520 1.00 60.89 317 GLU B N 1
ATOM 4976 C CA . GLU B 1 339 ? -20.035 40.155 42.503 1.00 64.33 317 GLU B CA 1
ATOM 4977 C C . GLU B 1 339 ? -20.962 41.145 43.218 1.00 60.66 317 GLU B C 1
ATOM 4978 O O . GLU B 1 339 ? -22.122 41.242 42.867 1.00 61.06 317 GLU B O 1
ATOM 4984 N N . ALA B 1 340 ? -20.478 41.829 44.248 1.00 56.07 318 ALA B N 1
ATOM 4985 C CA . ALA B 1 340 ? -21.325 42.697 45.070 1.00 54.31 318 ALA B CA 1
ATOM 4986 C C . ALA B 1 340 ? -21.552 44.065 44.478 1.00 48.36 318 ALA B C 1
ATOM 4987 O O . ALA B 1 340 ? -22.390 44.817 44.949 1.00 46.55 318 ALA B O 1
ATOM 4989 N N . VAL B 1 341 ? -20.751 44.436 43.496 1.00 47.04 319 VAL B N 1
ATOM 4990 C CA . VAL B 1 341 ? -20.859 45.775 42.909 1.00 40.32 319 VAL B CA 1
ATOM 4991 C C . VAL B 1 341 ? -22.018 45.756 41.933 1.00 40.57 319 VAL B C 1
ATOM 4992 O O . VAL B 1 341 ? -22.098 44.860 41.071 1.00 41.89 319 VAL B O 1
ATOM 4996 N N . ARG B 1 342 ? -22.923 46.714 42.024 1.00 38.24 320 ARG B N 1
ATOM 4997 C CA . ARG B 1 342 ? -24.100 46.603 41.181 1.00 47.95 320 ARG B CA 1
ATOM 4998 C C . ARG B 1 342 ? -23.930 47.538 40.000 1.00 43.30 320 ARG B C 1
ATOM 4999 O O . ARG B 1 342 ? -23.230 48.556 40.129 1.00 34.77 320 ARG B O 1
ATOM 5007 N N . PRO B 1 343 ? -24.618 47.222 38.866 1.00 41.29 321 PRO B N 1
ATOM 5008 C CA . PRO B 1 343 ? -24.501 47.971 37.634 1.00 38.58 321 PRO B CA 1
ATOM 5009 C C . PRO B 1 343 ? -24.740 49.433 37.776 1.00 36.41 321 PRO B C 1
ATOM 5010 O O . PRO B 1 343 ? -23.988 50.238 37.247 1.00 30.55 321 PRO B O 1
ATOM 5014 N N . GLU B 1 344 ? -25.756 49.825 38.512 1.00 35.65 322 GLU B N 1
ATOM 5015 C CA . GLU B 1 344 ? -25.990 51.263 38.709 1.00 34.35 322 GLU B CA 1
ATOM 5016 C C . GLU B 1 344 ? -24.895 51.935 39.526 1.00 31.72 322 GLU B C 1
ATOM 5017 O O . GLU B 1 344 ? -24.732 53.150 39.497 1.00 27.72 322 GLU B O 1
ATOM 5023 N N . GLU B 1 345 ? -24.134 51.186 40.328 1.00 29.42 323 GLU B N 1
ATOM 5024 C CA . GLU B 1 345 ? -23.041 51.884 41.016 1.00 35.73 323 GLU B CA 1
ATOM 5025 C C . GLU B 1 345 ? -21.954 52.334 39.958 1.00 32.95 323 GLU B C 1
ATOM 5026 O O . GLU B 1 345 ? -21.485 53.479 39.945 1.00 36.17 323 GLU B O 1
ATOM 5032 N N . VAL B 1 346 ? -21.652 51.446 39.022 1.00 36.67 324 VAL B N 1
ATOM 5033 C CA . VAL B 1 346 ? -20.624 51.730 38.015 1.00 35.03 324 VAL B CA 1
ATOM 5034 C C . VAL B 1 346 ? -21.148 52.834 37.126 1.00 31.60 324 VAL B C 1
ATOM 5035 O O . VAL B 1 346 ? -20.465 53.804 36.888 1.00 30.69 324 VAL B O 1
ATOM 5039 N N . ALA B 1 347 ? -22.410 52.715 36.703 1.00 28.58 325 ALA B N 1
ATOM 5040 C CA . ALA B 1 347 ? -23.028 53.662 35.812 1.00 26.87 325 ALA B CA 1
ATOM 5041 C C . ALA B 1 347 ? -22.956 55.054 36.350 1.00 31.98 325 ALA B C 1
ATOM 5042 O O . ALA B 1 347 ? -22.760 56.023 35.630 1.00 32.56 325 ALA B O 1
ATOM 5044 N N . SER B 1 348 ? -23.161 55.161 37.652 1.00 35.44 326 SER B N 1
ATOM 5045 C CA . SER B 1 348 ? -23.137 56.437 38.272 1.00 37.21 326 SER B CA 1
ATOM 5046 C C . SER B 1 348 ? -21.693 57.072 38.335 1.00 32.40 326 SER B C 1
ATOM 5047 O O . SER B 1 348 ? -21.477 58.286 38.154 1.00 31.30 326 SER B O 1
ATOM 5050 N N . LEU B 1 349 ? -20.700 56.248 38.617 1.00 31.56 327 LEU B N 1
ATOM 5051 C CA . LEU B 1 349 ? -19.300 56.737 38.630 1.00 32.28 327 LEU B CA 1
ATOM 5052 C C . LEU B 1 349 ? -18.873 57.149 37.234 1.00 33.30 327 LEU B C 1
ATOM 5053 O O . LEU B 1 349 ? -18.076 58.055 37.061 1.00 33.75 327 LEU B O 1
ATOM 5058 N N . LEU B 1 350 ? -19.433 56.508 36.208 1.00 34.04 328 LEU B N 1
ATOM 5059 C CA . LEU B 1 350 ? -19.002 56.798 34.838 1.00 30.03 328 LEU B CA 1
ATOM 5060 C C . LEU B 1 350 ? -20.016 57.638 34.060 1.00 34.74 328 LEU B C 1
ATOM 5061 O O . LEU B 1 350 ? -19.999 57.694 32.835 1.00 32.47 328 LEU B O 1
ATOM 5066 N N . ALA B 1 351 ? -20.919 58.284 34.781 1.00 38.59 329 ALA B N 1
ATOM 5067 C CA . ALA B 1 351 ? -21.902 59.209 34.175 1.00 35.84 329 ALA B CA 1
ATOM 5068 C C . ALA B 1 351 ? -21.228 60.486 33.739 1.00 36.45 329 ALA B C 1
ATOM 5069 O O . ALA B 1 351 ? -20.193 60.872 34.316 1.00 33.44 329 ALA B O 1
ATOM 5071 N N . PRO B 1 352 ? -21.785 61.166 32.718 1.00 35.39 330 PRO B N 1
ATOM 5072 C CA . PRO B 1 352 ? -21.161 62.404 32.252 1.00 36.14 330 PRO B CA 1
ATOM 5073 C C . PRO B 1 352 ? -21.081 63.390 33.394 1.00 38.14 330 PRO B C 1
ATOM 5074 O O . PRO B 1 352 ? -21.924 63.346 34.273 1.00 42.05 330 PRO B O 1
ATOM 5078 N N . LEU B 1 353 ? -20.080 64.265 33.348 1.00 38.82 331 LEU B N 1
ATOM 5079 C CA . LEU B 1 353 ? -19.810 65.221 34.394 1.00 40.28 331 LEU B CA 1
ATOM 5080 C C . LEU B 1 353 ? -20.468 66.560 34.120 1.00 42.05 331 LEU B C 1
ATOM 5081 O O . LEU B 1 353 ? -20.547 67.393 35.018 1.00 48.13 331 LEU B O 1
ATOM 5086 N N . GLY B 1 354 ? -20.908 66.774 32.888 1.00 45.25 332 GLY B N 1
ATOM 5087 C CA . GLY B 1 354 ? -21.641 67.979 32.545 1.00 39.83 332 GLY B CA 1
ATOM 5088 C C . GLY B 1 354 ? -20.687 69.125 32.695 1.00 43.70 332 GLY B C 1
ATOM 5089 O O . GLY B 1 354 ? -19.609 69.071 32.122 1.00 46.37 332 GLY B O 1
ATOM 5090 N N . PRO B 1 355 ? -21.063 70.178 33.456 1.00 50.31 333 PRO B N 1
ATOM 5091 C CA . PRO B 1 355 ? -20.235 71.400 33.655 1.00 43.70 333 PRO B CA 1
ATOM 5092 C C . PRO B 1 355 ? -18.811 71.078 34.127 1.00 44.07 333 PRO B C 1
ATOM 5093 O O . PRO B 1 355 ? -17.886 71.772 33.809 1.00 42.42 333 PRO B O 1
ATOM 5097 N N . GLN B 1 356 ? -18.673 70.022 34.920 1.00 48.25 334 GLN B N 1
ATOM 5098 C CA . GLN B 1 356 ? -17.367 69.606 35.441 1.00 43.47 334 GLN B CA 1
ATOM 5099 C C . GLN B 1 356 ? -16.539 68.719 34.486 1.00 42.68 334 GLN B C 1
ATOM 5100 O O . GLN B 1 356 ? -15.540 68.144 34.906 1.00 44.17 334 GLN B O 1
ATOM 5106 N N . ALA B 1 357 ? -16.953 68.596 33.226 1.00 43.31 335 ALA B N 1
ATOM 5107 C CA . ALA B 1 357 ? -16.426 67.525 32.372 1.00 41.43 335 ALA B CA 1
ATOM 5108 C C . ALA B 1 357 ? -15.033 67.931 31.964 1.00 42.53 335 ALA B C 1
ATOM 5109 O O . ALA B 1 357 ? -14.738 69.118 31.903 1.00 36.94 335 ALA B O 1
ATOM 5111 N N . LEU B 1 358 ? -14.162 66.948 31.705 1.00 40.22 336 LEU B N 1
ATOM 5112 C CA . LEU B 1 358 ? -12.836 67.232 31.122 1.00 36.66 336 LEU B CA 1
ATOM 5113 C C . LEU B 1 358 ? -12.960 67.947 29.802 1.00 37.11 336 LEU B C 1
ATOM 5114 O O . LEU B 1 358 ? -13.785 67.556 28.995 1.00 32.98 336 LEU B O 1
ATOM 5119 N N . THR B 1 359 ? -12.138 68.984 29.584 1.00 36.75 337 THR B N 1
ATOM 5120 C CA . THR B 1 359 ? -12.056 69.709 28.321 1.00 42.11 337 THR B CA 1
ATOM 5121 C C . THR B 1 359 ? -10.590 69.915 27.934 1.00 42.71 337 THR B C 1
ATOM 5122 O O . THR B 1 359 ? -9.714 69.730 28.784 1.00 41.37 337 THR B O 1
ATOM 5126 N N . PHE B 1 360 ? -10.337 70.341 26.696 1.00 41.02 338 PHE B N 1
ATOM 5127 C CA . PHE B 1 360 ? -8.956 70.449 26.168 1.00 46.67 338 PHE B CA 1
ATOM 5128 C C . PHE B 1 360 ? -8.303 71.826 25.748 1.00 47.86 338 PHE B C 1
ATOM 5129 O O . PHE B 1 360 ? -8.781 72.593 24.922 1.00 58.96 338 PHE B O 1
#

Organism: Cereibacter sphaeroides (strain ATCC 17023 / DSM 158 / JCM 6121 / CCUG 31486 / LMG 2827 / NBRC 12203 / NCIMB 8253 / ATH 2.4.1.) (NCBI:txid272943)